Protein AF-A0AA88SGH7-F1 (afdb_monomer_lite)

Foldseek 3Di:
DDDPDDFFDFPFDKDKDFADVLKFWPWWKWWAFPVQQFTAKIWTAIPVRDIDIDGAAATDTDDIDTWDQALRFFFFKWAFFDQAGFKIFTHHDHFFPAKEWDPKDFVCQQVDFWDKDKDWAWKDKDFAQAQAKDKDKDKDKFKDKKKKAWQWRNNCLPVPHYKYWFFDWAWEDDPVGIGTDTHDTDIDRNIDMDIDMDMDIDMDMAHHRGMKMKIKIKIKTKDKTKMWTWMWTAGPVRDIAIDITITIMIMMHIYRIDIDTHIHRRHHGDDDDDDYDDDDDDIDMTGRPDHGIDTTGCPPPNWGWGMKMWGHYNGHTAKMKTATPVGDIDIGHWGWGKDWDKDKDWDWDKDKDWDWDQDPVRDIDIDIDIDIDTDMDIDDTDIDTDRDDPDDDDD

Radius of gyration: 37.54 Å; chains: 1; bounding box: 107×78×94 Å

InterPro domains:
  IPR001229 Jacalin-like lectin domain [PF01419] (4-91)
  IPR001229 Jacalin-like lectin domain [PS51752] (1-94)
  IPR036404 Jacalin-like lectin domain superfamily [G3DSA:2.100.10.30] (1-93)
  IPR036404 Jacalin-like lectin domain superfamily [G3DSA:2.100.10.30] (281-389)
  IPR053280 Aerolysin-like pore-forming protein [PTHR34007] (5-259)

Structure (mmCIF, N/CA/C/O backbone):
data_AF-A0AA88SGH7-F1
#
_entry.id   AF-A0AA88SGH7-F1
#
loop_
_atom_site.group_PDB
_atom_site.id
_atom_site.type_symbol
_atom_site.label_atom_id
_atom_site.label_alt_id
_atom_site.label_comp_id
_atom_site.label_asym_id
_atom_site.label_entity_id
_atom_site.label_seq_id
_atom_site.pdbx_PDB_ins_code
_atom_site.Cartn_x
_atom_site.Cartn_y
_atom_site.Cartn_z
_atom_site.occupancy
_atom_site.B_iso_or_equiv
_atom_site.auth_seq_id
_atom_site.auth_comp_id
_atom_site.auth_asym_id
_atom_site.auth_atom_id
_atom_site.pdbx_PDB_model_num
ATOM 1 N N . MET A 1 1 ? 8.710 -25.342 -10.011 1.00 31.59 1 MET A N 1
ATOM 2 C CA . MET A 1 1 ? 10.142 -24.843 -10.131 1.00 31.59 1 MET A CA 1
ATOM 3 C C . MET A 1 1 ? 10.427 -24.403 -11.571 1.00 31.59 1 MET A C 1
ATOM 5 O O . MET A 1 1 ? 10.233 -25.162 -12.522 1.00 31.59 1 MET A O 1
ATOM 9 N N . ALA A 1 2 ? 9.822 -23.230 -11.961 1.00 26.05 2 ALA A N 1
ATOM 10 C CA . ALA A 1 2 ? 9.845 -22.711 -13.351 1.00 26.05 2 ALA A CA 1
ATOM 11 C C . ALA A 1 2 ? 11.198 -22.045 -13.636 1.00 26.05 2 ALA A C 1
ATOM 13 O O . ALA A 1 2 ? 11.722 -21.281 -12.822 1.00 26.05 2 ALA A O 1
ATOM 14 N N . ARG A 1 3 ? 12.134 -22.835 -14.233 1.00 27.11 3 ARG A N 1
ATOM 15 C CA . ARG A 1 3 ? 13.317 -22.683 -15.099 1.00 27.11 3 ARG A CA 1
ATOM 16 C C . ARG A 1 3 ? 13.210 -21.441 -15.991 1.00 27.11 3 ARG A C 1
ATOM 18 O O . ARG A 1 3 ? 12.207 -21.228 -16.675 1.00 27.11 3 ARG A O 1
ATOM 25 N N . SER A 1 4 ? 13.658 -20.223 -15.423 1.00 29.86 4 SER A N 1
ATOM 26 C CA . SER A 1 4 ? 13.885 -19.032 -16.278 1.00 29.86 4 SER A CA 1
ATOM 27 C C . SER A 1 4 ? 15.061 -19.265 -17.235 1.00 29.86 4 SER A C 1
ATOM 29 O O . SER A 1 4 ? 16.100 -19.808 -16.853 1.00 29.86 4 SER A O 1
ATOM 31 N N . GLU A 1 5 ? 14.772 -19.759 -18.461 1.00 28.11 5 GLU A N 1
ATOM 32 C CA . GLU A 1 5 ? 15.774 -19.838 -19.550 1.00 28.11 5 GLU A CA 1
ATOM 33 C C . GLU A 1 5 ? 15.971 -18.456 -20.188 1.00 28.11 5 GLU A C 1
ATOM 35 O O . GLU A 1 5 ? 15.011 -17.735 -20.466 1.00 28.11 5 GLU A O 1
ATOM 40 N N . GLN A 1 6 ? 17.083 -17.753 -19.747 1.00 33.69 6 GLN A N 1
ATOM 41 C CA . GLN A 1 6 ? 17.626 -16.566 -20.445 1.00 33.69 6 GLN A CA 1
ATOM 42 C C . GLN A 1 6 ? 18.236 -16.961 -21.799 1.00 33.69 6 GLN A C 1
ATOM 44 O O . GLN A 1 6 ? 19.068 -17.867 -21.887 1.00 33.69 6 GLN A O 1
ATOM 49 N N . PHE A 1 7 ? 17.453 -16.679 -22.874 1.00 29.47 7 PHE A N 1
ATOM 50 C CA . PHE A 1 7 ? 17.989 -16.895 -24.238 1.00 29.47 7 PHE A CA 1
ATOM 51 C C . PHE A 1 7 ? 18.401 -15.547 -24.837 1.00 29.47 7 PHE A C 1
ATOM 53 O O . PHE A 1 7 ? 17.665 -14.561 -24.762 1.00 29.47 7 PHE A O 1
ATOM 60 N N . GLY A 1 8 ? 19.886 -15.393 -25.110 1.00 36.91 8 GLY A N 1
ATOM 61 C CA . GLY A 1 8 ? 20.601 -14.284 -25.776 1.00 36.91 8 GLY A CA 1
ATOM 62 C C . GLY A 1 8 ? 21.394 -13.452 -24.763 1.00 36.91 8 GLY A C 1
ATOM 63 O O . GLY A 1 8 ? 21.253 -13.617 -23.550 1.00 36.91 8 GLY A O 1
ATOM 64 N N . ARG A 1 9 ? 22.762 -12.968 -25.137 1.00 39.41 9 ARG A N 1
ATOM 65 C CA . ARG A 1 9 ? 23.659 -12.183 -24.260 1.00 39.41 9 ARG A CA 1
ATOM 66 C C . ARG A 1 9 ? 23.396 -10.679 -24.462 1.00 39.41 9 ARG A C 1
ATOM 68 O O . ARG A 1 9 ? 23.481 -10.160 -25.577 1.00 39.41 9 ARG A O 1
ATOM 75 N N . PRO A 1 10 ? 22.814 -9.992 -23.543 1.00 50.78 10 PRO A N 1
ATOM 76 C CA . PRO A 1 10 ? 22.667 -8.531 -23.522 1.00 50.78 10 PRO A CA 1
ATOM 77 C C . PRO A 1 10 ? 24.016 -7.815 -23.688 1.00 50.78 10 PRO A C 1
ATOM 79 O O . PRO A 1 10 ? 25.066 -8.349 -23.319 1.00 50.78 10 PRO A O 1
ATOM 82 N N . ALA A 1 11 ? 24.292 -6.998 -24.791 1.00 48.16 11 ALA A N 1
ATOM 83 C CA . ALA A 1 11 ? 25.557 -6.246 -24.969 1.00 48.16 11 ALA A CA 1
ATOM 84 C C . ALA A 1 11 ? 25.500 -4.923 -24.191 1.00 48.16 11 ALA A C 1
ATOM 86 O O . ALA A 1 11 ? 24.459 -4.265 -24.122 1.00 48.16 11 ALA A O 1
ATOM 87 N N . GLY A 1 12 ? 26.514 -4.676 -23.184 1.00 56.12 12 GLY A N 1
ATOM 88 C CA . GLY A 1 12 ? 26.707 -3.463 -22.358 1.00 56.12 12 GLY A CA 1
ATOM 89 C C . GLY A 1 12 ? 26.407 -3.749 -20.878 1.00 56.12 12 GLY A C 1
ATOM 90 O O . GLY A 1 12 ? 26.215 -4.898 -20.475 1.00 56.12 12 GLY A O 1
ATOM 91 N N . ASN A 1 13 ? 26.666 -2.721 -19.959 1.00 66.38 13 ASN A N 1
ATOM 92 C CA . ASN A 1 13 ? 26.438 -2.807 -18.497 1.00 66.38 13 ASN A CA 1
ATOM 93 C C . ASN A 1 13 ? 24.936 -2.757 -18.172 1.00 66.38 13 ASN A C 1
ATOM 95 O O . ASN A 1 13 ? 24.194 -1.932 -18.708 1.00 66.38 13 ASN A O 1
ATOM 99 N N . ILE A 1 14 ? 24.480 -3.825 -17.414 1.00 77.94 14 ILE A N 1
ATOM 100 C CA . ILE A 1 14 ? 23.043 -3.929 -17.063 1.00 77.94 14 ILE A CA 1
ATOM 101 C C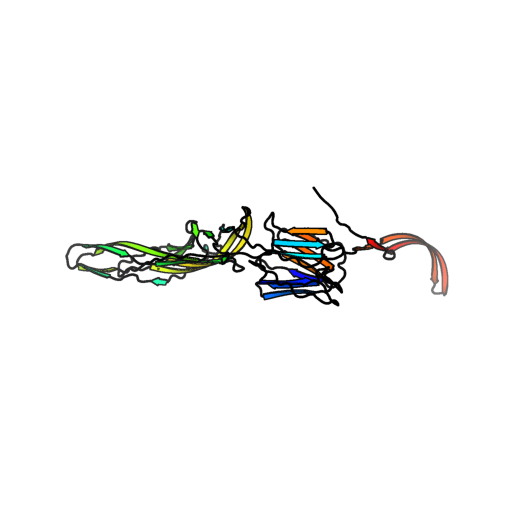 . ILE A 1 14 ? 22.833 -3.294 -15.683 1.00 77.94 14 ILE A C 1
ATOM 103 O O . ILE A 1 14 ? 23.627 -3.490 -14.759 1.00 77.94 14 ILE A O 1
ATOM 107 N N . LYS A 1 15 ? 21.804 -2.402 -15.702 1.00 85.69 15 LYS A N 1
ATOM 108 C CA . LYS A 1 15 ? 21.295 -1.976 -14.375 1.00 85.69 15 LYS A CA 1
ATOM 109 C C . LYS A 1 15 ? 19.885 -2.529 -14.134 1.00 85.69 15 LYS A C 1
ATOM 111 O O . LYS A 1 15 ? 19.047 -2.565 -15.037 1.00 85.69 15 LYS A O 1
ATOM 116 N N . GLU A 1 16 ? 19.757 -2.993 -12.932 1.00 90.94 16 GLU A N 1
ATOM 117 C CA . GLU A 1 16 ? 18.452 -3.640 -12.654 1.00 90.94 16 GLU A CA 1
ATOM 118 C C . GLU A 1 16 ? 17.863 -3.085 -11.357 1.00 90.94 16 GLU A C 1
ATOM 120 O O . GLU A 1 16 ? 18.590 -2.655 -10.459 1.00 90.94 16 GLU A O 1
ATOM 125 N N . PHE A 1 17 ? 16.495 -3.111 -11.407 1.00 91.25 17 PHE A N 1
ATOM 126 C CA . PHE A 1 17 ? 15.792 -2.689 -10.182 1.00 91.25 17 PHE A CA 1
ATOM 127 C C . PHE A 1 17 ? 14.534 -3.547 -10.005 1.00 91.25 17 PHE A C 1
ATOM 129 O O . PHE A 1 17 ? 13.729 -3.701 -10.925 1.00 91.25 17 PHE A O 1
ATOM 136 N N . THR A 1 18 ? 14.470 -4.181 -8.827 1.00 90.75 18 THR A N 1
ATOM 137 C CA . THR A 1 18 ? 13.262 -4.974 -8.502 1.00 90.75 18 THR A CA 1
ATOM 138 C C . THR A 1 18 ? 12.492 -4.280 -7.369 1.00 90.75 18 THR A C 1
ATOM 140 O O . THR A 1 18 ? 13.042 -3.992 -6.304 1.00 90.75 18 THR A O 1
ATOM 143 N N . PHE A 1 19 ? 11.148 -4.062 -7.715 1.00 82.19 19 PHE A N 1
ATOM 144 C CA . PHE A 1 19 ? 10.318 -3.409 -6.679 1.00 82.19 19 PHE A CA 1
ATOM 145 C C . PHE A 1 19 ? 9.928 -4.425 -5.597 1.00 82.19 19 PHE A C 1
ATOM 147 O O . PHE A 1 19 ? 9.603 -5.577 -5.891 1.00 82.19 19 PHE A O 1
ATOM 154 N N . GLU A 1 20 ? 10.054 -3.910 -4.319 1.00 81.69 20 GLU A N 1
ATOM 155 C CA . GLU A 1 20 ? 9.509 -4.746 -3.237 1.00 81.69 20 GLU A CA 1
ATOM 156 C C . GLU A 1 20 ? 7.981 -4.628 -3.187 1.00 81.69 20 GLU A C 1
ATOM 158 O O . GLU A 1 20 ? 7.388 -3.750 -3.818 1.00 81.69 20 GLU A O 1
ATOM 163 N N . ASN A 1 21 ? 7.438 -5.621 -2.505 1.00 67.19 21 ASN A N 1
ATOM 164 C CA . ASN A 1 21 ? 5.965 -5.576 -2.387 1.00 67.19 21 ASN A CA 1
ATOM 165 C C . ASN A 1 21 ? 5.486 -4.243 -1.788 1.00 67.19 21 ASN A C 1
ATOM 167 O O . ASN A 1 21 ? 5.958 -3.811 -0.734 1.00 67.19 21 ASN A O 1
ATOM 171 N N . GLY A 1 22 ? 4.610 -3.561 -2.599 1.00 63.59 22 GLY A N 1
ATOM 172 C CA . GLY A 1 22 ? 3.987 -2.324 -2.062 1.00 63.59 22 GLY A CA 1
ATOM 173 C C . GLY A 1 22 ? 4.866 -1.096 -2.319 1.00 63.59 22 GLY A C 1
ATOM 174 O O . GLY A 1 22 ? 4.516 0.005 -1.890 1.00 63.59 22 GLY A O 1
ATOM 175 N N . GLU A 1 23 ? 6.142 -1.323 -2.909 1.00 76.12 23 GLU A N 1
ATOM 176 C CA . GLU A 1 23 ? 7.040 -0.198 -3.229 1.00 76.12 23 GLU A CA 1
ATOM 177 C C . GLU A 1 23 ? 6.556 0.582 -4.460 1.00 76.12 23 GLU A C 1
ATOM 179 O O . GLU A 1 23 ? 6.142 -0.001 -5.464 1.00 76.12 23 GLU A O 1
ATOM 184 N N . TYR A 1 24 ? 6.447 1.989 -4.305 1.00 78.25 24 TYR A N 1
ATOM 185 C CA . TYR A 1 24 ? 5.950 2.796 -5.447 1.00 78.25 24 TYR A CA 1
ATOM 186 C C . TYR A 1 24 ? 6.906 3.962 -5.704 1.00 78.25 24 TYR A C 1
ATOM 188 O O . TYR A 1 24 ? 7.828 4.213 -4.925 1.00 78.25 24 TYR A O 1
ATOM 196 N N . PHE A 1 25 ? 6.682 4.707 -6.869 1.00 87.00 25 PHE A N 1
ATOM 197 C CA . PHE A 1 25 ? 7.582 5.802 -7.288 1.00 87.00 25 PHE A CA 1
ATOM 198 C C . PHE A 1 25 ? 7.288 7.056 -6.452 1.00 87.00 25 PHE A C 1
ATOM 200 O O . PHE A 1 25 ? 6.133 7.366 -6.148 1.00 87.00 25 PHE A O 1
ATOM 207 N N . THR A 1 26 ? 8.412 7.775 -6.015 1.00 84.00 26 THR A N 1
ATOM 208 C CA . THR A 1 26 ? 8.206 9.093 -5.359 1.00 84.00 26 THR A CA 1
ATOM 209 C C . THR A 1 26 ? 8.706 10.219 -6.265 1.00 84.00 26 THR A C 1
ATOM 211 O O . THR A 1 26 ? 8.330 11.377 -6.067 1.00 84.00 26 THR A O 1
ATOM 214 N N . SER A 1 27 ? 9.543 9.792 -7.279 1.00 90.50 27 SER A N 1
ATOM 215 C CA . SER A 1 27 ? 9.958 10.771 -8.309 1.00 90.50 27 SER A CA 1
ATOM 216 C C . SER A 1 27 ? 10.428 10.026 -9.565 1.00 90.50 27 SER A C 1
ATOM 218 O O . SER A 1 27 ? 10.790 8.849 -9.512 1.00 90.50 27 SER A O 1
ATOM 220 N N . LEU A 1 28 ? 10.286 10.825 -10.680 1.00 94.81 28 LEU A N 1
ATOM 221 C CA . LEU A 1 28 ? 10.750 10.218 -11.946 1.00 94.81 28 LEU A CA 1
ATOM 222 C C . LEU A 1 28 ? 11.225 11.327 -12.890 1.00 94.81 28 LEU A C 1
ATOM 224 O O . LEU A 1 28 ? 10.547 12.339 -13.078 1.00 94.81 28 LEU A O 1
ATOM 228 N N . SER A 1 29 ? 12.484 11.016 -13.396 1.00 95.56 29 SER A N 1
ATOM 229 C CA . SER A 1 29 ? 13.006 11.904 -14.456 1.00 95.56 29 SER A CA 1
ATOM 230 C C . SER A 1 29 ? 13.503 11.093 -15.658 1.00 95.56 29 SER A C 1
ATOM 232 O O . SER A 1 29 ? 14.085 10.017 -15.506 1.00 95.56 29 SER A O 1
ATOM 234 N N . LEU A 1 30 ? 13.199 11.762 -16.861 1.00 94.62 30 LEU A N 1
ATOM 235 C CA . LEU A 1 30 ? 13.683 11.128 -18.105 1.00 94.62 30 LEU A CA 1
ATOM 236 C C . LEU A 1 30 ? 14.481 12.154 -18.912 1.00 94.62 30 LEU A C 1
ATOM 238 O O . LEU A 1 30 ? 14.276 13.364 -18.784 1.00 94.62 30 LEU A O 1
ATOM 242 N N . TRP A 1 31 ? 15.499 11.619 -19.673 1.00 95.81 31 TRP A N 1
ATOM 243 C CA . TRP A 1 31 ? 16.328 12.532 -20.492 1.00 95.81 31 TRP A CA 1
ATOM 244 C C . TRP A 1 31 ? 16.402 11.990 -21.927 1.00 95.81 31 TRP A C 1
ATOM 246 O O . TRP A 1 31 ? 16.628 10.799 -22.150 1.00 95.81 31 TRP A O 1
ATOM 256 N N . PRO A 1 32 ? 16.225 12.909 -22.828 1.00 91.31 32 PRO A N 1
ATOM 257 C CA . PRO A 1 32 ? 16.598 12.515 -24.196 1.00 91.31 32 PRO A CA 1
ATOM 258 C C . PRO A 1 32 ? 18.122 12.534 -24.399 1.00 91.31 32 PRO A C 1
ATOM 260 O O . PRO A 1 32 ? 18.851 13.191 -23.653 1.00 91.31 32 PRO A O 1
ATOM 263 N N . ASN A 1 33 ? 18.511 11.785 -25.403 1.00 87.50 33 ASN A N 1
ATOM 264 C CA . ASN A 1 33 ? 19.954 11.890 -25.720 1.00 87.50 33 ASN A CA 1
ATOM 265 C C . ASN A 1 33 ? 20.254 13.192 -26.470 1.00 87.50 33 ASN A C 1
ATOM 267 O O . ASN A 1 33 ? 19.354 13.990 -26.739 1.00 87.50 33 ASN A O 1
ATOM 271 N N . GLN A 1 34 ? 21.430 13.504 -26.744 1.00 88.94 34 GLN A N 1
ATOM 272 C CA . GLN A 1 34 ? 21.851 14.839 -27.231 1.00 88.94 34 GLN A CA 1
ATOM 273 C C . GLN A 1 34 ? 21.059 15.241 -28.479 1.00 88.94 34 GLN A C 1
ATOM 275 O O . GLN A 1 34 ? 20.633 16.393 -28.587 1.00 88.94 34 GLN A O 1
ATOM 280 N N . ASP A 1 35 ? 20.749 14.323 -29.278 1.00 86.50 35 ASP A N 1
ATOM 281 C CA . ASP A 1 35 ? 20.096 14.692 -30.559 1.00 86.50 35 ASP A CA 1
ATOM 282 C C . ASP A 1 35 ? 18.571 14.629 -30.430 1.00 86.50 35 ASP A C 1
ATOM 284 O O . ASP A 1 35 ? 17.859 14.995 -31.368 1.00 86.50 35 ASP A O 1
ATOM 288 N N . GLY A 1 36 ? 18.135 14.138 -29.242 1.00 85.38 36 GLY A N 1
ATOM 289 C CA . GLY A 1 36 ? 16.673 14.105 -28.982 1.00 85.38 36 GLY A CA 1
ATOM 290 C C . GLY A 1 36 ? 15.991 12.977 -29.765 1.00 85.38 36 GLY A C 1
ATOM 291 O O . GLY A 1 36 ? 14.767 12.993 -29.907 1.00 85.38 36 GLY A O 1
ATOM 292 N N . THR A 1 37 ? 16.763 12.129 -30.302 1.00 86.06 37 THR A N 1
ATOM 293 C CA . THR A 1 37 ? 16.147 11.105 -31.176 1.00 86.06 37 THR A CA 1
ATOM 294 C C . THR A 1 37 ? 15.952 9.802 -30.387 1.00 86.06 37 THR A C 1
ATOM 296 O O . THR A 1 37 ? 15.225 8.913 -30.837 1.00 86.06 37 THR A O 1
ATOM 299 N N . ARG A 1 38 ? 16.591 9.746 -29.184 1.00 86.88 38 ARG A N 1
ATOM 300 C CA . ARG A 1 38 ? 16.493 8.516 -28.366 1.00 86.88 38 ARG A CA 1
ATOM 301 C C . ARG A 1 38 ? 16.362 8.901 -26.892 1.00 86.88 38 ARG A C 1
ATOM 303 O O . ARG A 1 38 ? 16.555 10.060 -26.519 1.00 86.88 38 ARG A O 1
ATOM 310 N N . LEU A 1 39 ? 16.018 7.847 -26.173 1.00 91.00 39 LEU A N 1
ATOM 311 C CA . LEU A 1 39 ? 16.030 8.035 -24.707 1.00 91.00 39 LEU A CA 1
ATOM 312 C C . LEU A 1 39 ? 17.472 7.966 -24.182 1.00 91.00 39 LEU A C 1
ATOM 314 O O . LEU A 1 39 ? 18.242 7.074 -24.545 1.00 91.00 39 LEU A O 1
ATOM 318 N N . GLY A 1 40 ? 17.779 8.860 -23.292 1.00 89.38 40 GLY A N 1
ATOM 319 C CA . GLY A 1 40 ? 19.200 9.026 -22.896 1.00 89.38 40 GLY A CA 1
ATOM 320 C C . GLY A 1 40 ? 19.399 8.631 -21.428 1.00 89.38 40 GLY A C 1
ATOM 321 O O . GLY A 1 40 ? 20.497 8.221 -21.046 1.00 89.38 40 GLY A O 1
ATOM 322 N N . ALA A 1 41 ? 18.331 8.813 -20.568 1.00 94.12 41 ALA A N 1
ATOM 323 C CA . ALA A 1 41 ? 18.517 8.405 -19.162 1.00 94.12 41 ALA A CA 1
ATOM 324 C C . ALA A 1 41 ? 17.156 8.238 -18.485 1.00 94.12 41 ALA A C 1
ATOM 326 O O . ALA A 1 41 ? 16.163 8.846 -18.891 1.00 94.12 41 ALA A O 1
ATOM 327 N N . ILE A 1 42 ? 17.249 7.351 -17.396 1.00 95.94 42 ILE A N 1
ATOM 328 C CA . ILE A 1 42 ? 16.090 7.126 -16.511 1.00 95.94 42 ILE A CA 1
ATOM 329 C C . ILE A 1 42 ? 16.572 7.258 -15.062 1.00 95.94 42 ILE A C 1
ATOM 331 O O . ILE A 1 42 ? 17.555 6.635 -14.655 1.00 95.94 42 ILE A O 1
ATOM 335 N N . LYS A 1 43 ? 15.789 8.088 -14.405 1.00 97.06 43 LYS A N 1
ATOM 336 C CA . LYS A 1 43 ? 16.120 8.176 -12.969 1.00 97.06 43 LYS A CA 1
ATOM 337 C C . LYS A 1 43 ? 14.830 8.227 -12.151 1.00 97.06 43 LYS A C 1
ATOM 339 O O . LYS A 1 43 ? 13.911 8.992 -12.452 1.00 97.06 43 LYS A O 1
ATOM 344 N N . PHE A 1 44 ? 14.806 7.304 -11.100 1.00 97.06 44 PHE A N 1
ATOM 345 C CA . PHE A 1 44 ? 13.641 7.447 -10.208 1.00 97.06 44 PHE A CA 1
ATOM 346 C C . PHE A 1 44 ? 14.039 7.048 -8.788 1.00 97.06 44 PHE A C 1
ATOM 348 O O . PHE A 1 44 ? 15.070 6.408 -8.574 1.00 97.06 44 PHE A O 1
ATOM 355 N N . LYS A 1 45 ? 13.208 7.570 -7.821 1.00 95.44 45 LYS A N 1
ATOM 356 C CA . LYS A 1 45 ? 13.280 7.164 -6.399 1.00 95.44 45 LYS A CA 1
ATOM 357 C C . LYS A 1 45 ? 11.971 6.498 -5.965 1.00 95.44 45 LYS A C 1
ATOM 359 O O . LYS A 1 45 ? 10.924 6.688 -6.587 1.00 95.44 45 LYS A O 1
ATOM 364 N N . THR A 1 46 ? 12.165 5.712 -4.828 1.00 89.56 46 THR A N 1
ATOM 365 C CA . THR A 1 46 ? 10.945 4.968 -4.429 1.00 89.56 46 THR A CA 1
ATOM 366 C C . THR A 1 46 ? 10.626 5.296 -2.967 1.00 89.56 46 THR A C 1
ATOM 368 O O . THR A 1 46 ? 11.346 6.053 -2.313 1.00 89.56 46 THR A O 1
ATOM 371 N N . SER A 1 47 ? 9.400 4.897 -2.553 1.00 77.25 47 SER A N 1
ATOM 372 C CA . SER A 1 47 ? 8.905 5.106 -1.174 1.00 77.25 47 SER A CA 1
ATOM 373 C C . SER A 1 47 ? 9.812 4.433 -0.145 1.00 77.25 47 SER A C 1
ATOM 375 O O . SER A 1 47 ? 9.671 4.682 1.054 1.00 77.25 47 SER A O 1
ATOM 377 N N . GLN A 1 48 ? 10.789 3.667 -0.582 1.00 79.50 48 GLN A N 1
ATOM 378 C CA . GLN A 1 48 ? 11.734 3.056 0.379 1.00 79.50 48 GLN A CA 1
ATOM 379 C C . GLN A 1 48 ? 13.088 3.761 0.303 1.00 79.50 48 GLN A C 1
ATOM 381 O O . GLN A 1 48 ? 14.105 3.200 0.714 1.00 79.50 48 GLN A O 1
ATOM 386 N N . SER A 1 49 ? 13.060 4.937 -0.238 1.00 87.19 49 SER A N 1
ATOM 387 C CA . SER A 1 49 ? 14.248 5.807 -0.357 1.00 87.19 49 SER A CA 1
ATOM 388 C C . SER A 1 49 ? 15.352 5.148 -1.185 1.00 87.19 49 SER A C 1
ATOM 390 O O . SER A 1 49 ? 16.538 5.315 -0.893 1.00 87.19 49 SER A O 1
ATOM 392 N N . ARG A 1 50 ? 14.928 4.144 -2.093 1.00 92.94 50 ARG A N 1
ATOM 393 C CA . ARG A 1 50 ? 15.903 3.568 -3.042 1.00 92.94 50 ARG A CA 1
ATOM 394 C C . ARG A 1 50 ? 15.913 4.346 -4.361 1.00 92.94 50 ARG A C 1
ATOM 396 O O . ARG A 1 50 ? 14.934 5.003 -4.721 1.00 92.94 50 ARG A O 1
ATOM 403 N N . GLU A 1 51 ? 17.080 4.282 -4.961 1.00 96.19 51 GLU A N 1
ATOM 404 C CA . GLU A 1 51 ? 17.224 5.083 -6.200 1.00 96.19 51 GLU A CA 1
ATOM 405 C C . GLU A 1 51 ? 17.758 4.196 -7.331 1.00 96.19 51 GLU A C 1
ATOM 407 O O . GLU A 1 51 ? 18.557 3.285 -7.104 1.00 96.19 51 GLU A O 1
ATOM 412 N N . PHE A 1 52 ? 17.166 4.543 -8.507 1.00 95.88 52 PHE A N 1
ATOM 413 C CA . PHE A 1 52 ? 17.632 3.872 -9.733 1.00 95.88 52 PHE A CA 1
ATOM 414 C C . PHE A 1 52 ? 17.980 4.931 -10.784 1.00 95.88 52 PHE A C 1
ATOM 416 O O . PHE A 1 52 ? 17.216 5.869 -11.024 1.00 95.88 52 PHE A O 1
ATOM 423 N N . PHE A 1 53 ? 19.253 4.742 -11.341 1.00 95.88 53 PHE A N 1
ATOM 424 C CA . PHE A 1 53 ? 19.661 5.737 -12.360 1.00 95.88 53 PHE A CA 1
ATOM 425 C C . PHE A 1 53 ? 20.422 5.022 -13.484 1.00 95.88 53 PHE A C 1
ATOM 427 O O . PHE A 1 53 ? 21.541 4.541 -13.294 1.00 95.88 53 PHE A O 1
ATOM 434 N N . ALA A 1 54 ? 19.716 4.961 -14.564 1.00 91.19 54 ALA A N 1
ATOM 435 C CA . ALA A 1 54 ? 20.367 4.458 -15.796 1.00 91.19 54 ALA A CA 1
ATOM 436 C C . ALA A 1 54 ? 20.590 5.597 -16.797 1.00 91.19 54 ALA A C 1
ATOM 438 O O . ALA A 1 54 ? 19.671 6.354 -17.123 1.00 91.19 54 ALA A O 1
ATOM 439 N N . ILE A 1 55 ? 21.910 5.602 -17.269 1.00 92.31 55 ILE A N 1
ATOM 440 C CA . ILE A 1 55 ? 22.244 6.766 -18.116 1.00 92.31 55 ILE A CA 1
ATOM 441 C C . ILE A 1 55 ? 23.221 6.314 -19.204 1.00 92.31 55 ILE A C 1
ATOM 443 O O . ILE A 1 55 ? 23.968 5.349 -19.029 1.00 92.31 55 ILE A O 1
ATOM 447 N N . LEU A 1 56 ? 23.141 7.083 -20.438 1.00 85.06 56 LEU A N 1
ATOM 448 C CA . LEU A 1 56 ? 24.143 6.789 -21.487 1.00 85.06 56 LEU A CA 1
ATOM 449 C C . LEU A 1 56 ? 25.565 7.000 -20.959 1.00 85.06 56 LEU A C 1
ATOM 451 O O . LEU A 1 56 ? 25.789 7.773 -20.025 1.00 85.06 56 LEU A O 1
ATOM 455 N N . LYS A 1 57 ? 26.734 6.459 -21.577 1.00 82.38 57 LYS A N 1
ATOM 456 C CA . LYS A 1 57 ? 28.092 6.453 -20.980 1.00 82.38 57 LYS A CA 1
ATOM 457 C C . LYS A 1 57 ? 28.928 7.607 -21.539 1.00 82.38 57 LYS A C 1
ATOM 459 O O . LYS A 1 57 ? 29.684 8.231 -20.792 1.00 82.38 57 LYS A O 1
ATOM 464 N N . ASN A 1 58 ? 28.850 7.928 -22.783 1.00 76.31 58 ASN A N 1
ATOM 465 C CA . ASN A 1 58 ? 29.850 8.876 -23.323 1.00 76.31 58 ASN A CA 1
ATOM 466 C C . ASN A 1 58 ? 29.148 10.012 -24.071 1.00 76.31 58 ASN A C 1
ATOM 468 O O . ASN A 1 58 ? 29.800 10.976 -24.476 1.00 76.31 58 ASN A O 1
ATOM 472 N N . GLY A 1 59 ? 27.775 10.172 -24.011 1.00 76.25 59 GLY A N 1
ATOM 473 C CA . GLY A 1 59 ? 26.981 11.183 -24.756 1.00 76.25 59 GLY A CA 1
ATOM 474 C C . GLY A 1 59 ? 26.440 12.242 -23.785 1.00 76.25 59 GLY A C 1
ATOM 475 O O . GLY A 1 59 ? 26.568 12.122 -22.564 1.00 76.25 59 GLY A O 1
ATOM 476 N N . ARG A 1 60 ? 26.024 13.374 -24.464 1.00 84.81 60 ARG A N 1
ATOM 477 C CA . ARG A 1 60 ? 25.427 14.460 -23.645 1.00 84.81 60 ARG A CA 1
ATOM 478 C C . ARG A 1 60 ? 23.900 14.325 -23.612 1.00 84.81 60 ARG A C 1
ATOM 480 O O . ARG A 1 60 ? 23.285 13.798 -24.541 1.00 84.81 60 ARG A O 1
ATOM 487 N N . LEU A 1 61 ? 23.366 14.774 -22.417 1.00 89.19 61 LEU A N 1
ATOM 488 C CA . LEU A 1 61 ? 21.895 14.673 -22.272 1.00 89.19 61 LEU A CA 1
ATOM 489 C C . LEU A 1 61 ? 21.248 16.020 -22.603 1.00 89.19 61 LEU A C 1
ATOM 491 O O . LEU A 1 61 ? 21.842 17.080 -22.397 1.00 89.19 61 LEU A O 1
ATOM 495 N N . ASN A 1 62 ? 20.141 15.964 -23.257 1.00 90.38 62 ASN A N 1
ATOM 496 C CA . ASN A 1 62 ? 19.255 17.148 -23.240 1.00 90.38 62 ASN A CA 1
ATOM 497 C C . ASN A 1 62 ? 18.623 17.363 -21.858 1.00 90.38 62 ASN A C 1
ATOM 499 O O . ASN A 1 62 ? 18.831 16.572 -20.937 1.00 90.38 62 ASN A O 1
ATOM 503 N N . PRO A 1 63 ? 18.084 18.544 -21.711 1.00 90.25 63 PRO A N 1
ATOM 504 C CA . PRO A 1 63 ? 17.590 18.884 -20.369 1.00 90.25 63 PRO A CA 1
ATOM 505 C C . PRO A 1 63 ? 16.598 17.830 -19.843 1.00 90.25 63 PRO A C 1
ATOM 507 O O . PRO A 1 63 ? 15.856 17.218 -20.615 1.00 90.25 63 PRO A O 1
ATOM 510 N N . GLU A 1 64 ? 16.641 17.703 -18.499 1.00 92.81 64 GLU A N 1
ATOM 511 C CA . GLU A 1 64 ? 15.814 16.747 -17.732 1.00 92.81 64 GLU A CA 1
ATOM 512 C C . GLU A 1 64 ? 14.320 17.043 -17.912 1.00 92.81 64 GLU A C 1
ATOM 514 O O . GLU A 1 64 ? 13.897 18.201 -17.935 1.00 92.81 64 GLU A O 1
ATOM 519 N N . VAL A 1 65 ? 13.677 15.871 -18.120 1.00 91.25 65 VAL A N 1
ATOM 520 C CA . VAL A 1 65 ? 12.202 16.007 -18.147 1.00 91.25 65 VAL A CA 1
ATOM 521 C C . VAL A 1 65 ? 11.631 15.359 -16.876 1.00 91.25 65 VAL A C 1
ATOM 523 O O . VAL A 1 65 ? 11.679 14.139 -16.700 1.00 91.25 65 VAL A O 1
ATOM 526 N N . SER A 1 66 ? 11.106 16.274 -15.945 1.00 87.94 66 SER A N 1
ATOM 527 C CA . SER A 1 66 ? 10.471 15.729 -14.723 1.00 87.94 66 SER A CA 1
ATOM 528 C C . SER A 1 66 ? 9.046 15.243 -15.032 1.00 87.94 66 SER A C 1
ATOM 530 O O . SER A 1 66 ? 8.277 15.915 -15.722 1.00 87.94 66 SER A O 1
ATOM 532 N N . VAL A 1 67 ? 8.760 14.030 -14.478 1.00 84.94 67 VAL A N 1
ATOM 533 C CA . VAL A 1 67 ? 7.466 13.407 -14.836 1.00 84.94 67 VAL A CA 1
ATOM 534 C C . VAL A 1 67 ? 6.557 13.474 -13.600 1.00 84.94 67 VAL A C 1
ATOM 536 O O . VAL A 1 67 ? 6.983 13.204 -12.475 1.00 84.94 67 VAL A O 1
ATOM 539 N N . ASP A 1 68 ? 5.345 13.963 -13.750 1.00 78.88 68 ASP A N 1
ATOM 540 C CA . ASP A 1 68 ? 4.323 13.857 -12.684 1.00 78.88 68 ASP A CA 1
ATOM 541 C C . ASP A 1 68 ? 3.855 12.401 -12.507 1.00 78.88 68 ASP A C 1
ATOM 543 O O . ASP A 1 68 ? 3.173 11.839 -13.367 1.00 78.88 68 ASP A O 1
ATOM 547 N N . ILE A 1 69 ? 4.127 11.894 -11.330 1.00 77.50 69 ILE A N 1
ATOM 548 C CA . ILE A 1 69 ? 3.934 10.424 -11.192 1.00 77.50 69 ILE A CA 1
ATOM 549 C C . ILE A 1 69 ? 2.633 10.164 -10.430 1.00 77.50 69 ILE A C 1
ATOM 551 O O . ILE A 1 69 ? 2.354 9.027 -10.042 1.00 77.50 69 ILE A O 1
ATOM 555 N N . ALA A 1 70 ? 1.925 11.199 -10.208 1.00 74.69 70 ALA A N 1
ATOM 556 C CA . ALA A 1 70 ? 0.635 11.053 -9.503 1.00 74.69 70 ALA A CA 1
ATOM 557 C C . ALA A 1 70 ? 0.813 10.212 -8.239 1.00 74.69 70 ALA A C 1
ATOM 559 O O . ALA A 1 70 ? 1.557 10.603 -7.336 1.00 74.69 70 ALA A O 1
ATOM 560 N N . PHE A 1 71 ? 0.094 8.990 -8.116 1.00 67.00 71 PHE A N 1
ATOM 561 C CA . PHE A 1 71 ? 0.180 8.198 -6.869 1.00 67.00 71 PHE A CA 1
ATOM 562 C C . PHE A 1 71 ? 1.452 7.348 -6.880 1.00 67.00 71 PHE A C 1
ATOM 564 O O . PHE A 1 71 ? 1.735 6.648 -5.906 1.00 67.00 71 PHE A O 1
ATOM 571 N N . GLY A 1 72 ? 2.237 7.449 -7.948 1.00 73.38 72 GLY A N 1
ATOM 572 C CA . GLY A 1 72 ? 3.520 6.722 -7.978 1.00 73.38 72 GLY A CA 1
ATOM 573 C C . GLY A 1 72 ? 3.350 5.228 -8.268 1.00 73.38 72 GLY A C 1
ATOM 574 O O . GLY A 1 72 ? 4.332 4.484 -8.245 1.00 73.38 72 GLY A O 1
ATOM 575 N N . ILE A 1 73 ? 1.979 4.826 -8.588 1.00 77.00 73 ILE A N 1
ATOM 576 C CA . ILE A 1 73 ? 1.751 3.408 -8.935 1.00 77.00 73 ILE A CA 1
ATOM 577 C C . ILE A 1 73 ? 1.912 3.243 -10.453 1.00 77.00 73 ILE A C 1
ATOM 579 O O . ILE A 1 73 ? 1.081 3.704 -11.240 1.00 77.00 73 ILE A O 1
ATOM 583 N N . CYS A 1 74 ? 2.991 2.489 -10.765 1.00 83.38 74 CYS A N 1
ATOM 584 C CA . CYS A 1 74 ? 3.329 2.355 -12.198 1.00 83.38 74 CYS A CA 1
ATOM 585 C C . CYS A 1 74 ? 2.721 1.053 -12.747 1.00 83.38 74 CYS A C 1
ATOM 587 O O . CYS A 1 74 ? 2.973 -0.036 -12.229 1.00 83.38 74 CYS A O 1
ATOM 589 N N . ILE A 1 75 ? 1.935 1.174 -13.842 1.00 76.69 75 ILE A N 1
ATOM 590 C CA . ILE A 1 75 ? 1.194 -0.035 -14.303 1.00 76.69 75 ILE A CA 1
ATOM 591 C C . ILE A 1 75 ? 1.719 -0.451 -15.677 1.00 76.69 75 ILE A C 1
ATOM 593 O O . ILE A 1 75 ? 1.174 -1.367 -16.297 1.00 76.69 75 ILE A O 1
ATOM 597 N N . GLY A 1 76 ? 2.811 0.216 -15.990 1.00 80.50 76 GLY A N 1
ATOM 598 C CA . GLY A 1 76 ? 3.375 -0.281 -17.268 1.00 80.50 76 GLY A CA 1
ATOM 599 C C . GLY A 1 76 ? 4.226 0.799 -17.941 1.00 80.50 76 GLY A C 1
ATOM 600 O O . GLY A 1 76 ? 4.615 1.788 -17.316 1.00 80.50 76 GLY A O 1
ATOM 601 N N . ILE A 1 77 ? 4.597 0.456 -19.201 1.00 88.69 77 ILE A N 1
ATOM 602 C CA . ILE A 1 77 ? 5.452 1.394 -19.969 1.00 88.69 77 ILE A CA 1
ATOM 603 C C . ILE A 1 77 ? 4.866 1.568 -21.373 1.00 88.69 77 ILE A C 1
ATOM 605 O O . ILE A 1 77 ? 4.103 0.727 -21.855 1.00 88.69 77 ILE A O 1
ATOM 609 N N . LYS A 1 78 ? 5.244 2.707 -21.883 1.00 85.12 78 LYS A N 1
ATOM 610 C CA . LYS A 1 78 ? 4.801 3.016 -23.256 1.00 85.12 78 LYS A CA 1
ATOM 611 C C . LYS A 1 78 ? 5.923 3.754 -23.999 1.00 85.12 78 LYS A C 1
ATOM 613 O O . LYS A 1 78 ? 6.668 4.541 -23.411 1.00 85.12 78 LYS A O 1
ATOM 618 N N . GLY A 1 79 ? 6.009 3.384 -25.340 1.00 88.94 79 GLY A N 1
ATOM 619 C CA . GLY A 1 79 ? 7.043 4.111 -26.104 1.00 88.94 79 GLY A CA 1
ATOM 620 C C . GLY A 1 79 ? 7.175 3.534 -27.516 1.00 88.94 79 GLY A C 1
ATOM 621 O O . GLY A 1 79 ? 6.204 3.039 -28.093 1.00 88.94 79 GLY A O 1
ATOM 622 N N . ARG A 1 80 ? 8.463 3.802 -28.113 1.00 85.88 80 ARG A N 1
ATOM 623 C CA . ARG A 1 80 ? 8.805 3.257 -29.440 1.00 85.88 80 ARG A CA 1
ATOM 624 C C . ARG A 1 80 ? 10.209 2.650 -29.408 1.00 85.88 80 ARG A C 1
ATOM 626 O O . ARG A 1 80 ? 11.125 3.192 -28.787 1.00 85.88 80 ARG A O 1
ATOM 633 N N . SER A 1 81 ? 10.181 1.523 -30.116 1.00 82.12 81 SER A N 1
ATOM 634 C CA . SER A 1 81 ? 11.545 0.957 -30.107 1.00 82.12 81 SER A CA 1
ATOM 635 C C . SER A 1 81 ? 11.837 0.290 -31.450 1.00 82.12 81 SER A C 1
ATOM 637 O O . SER A 1 81 ? 10.923 -0.107 -32.176 1.00 82.12 81 SER A O 1
ATOM 639 N N . GLY A 1 82 ? 13.112 0.308 -31.968 1.00 76.69 82 GLY A N 1
ATOM 640 C CA . GLY A 1 82 ? 13.734 -0.470 -33.058 1.00 76.69 82 GLY A CA 1
ATOM 641 C C . GLY A 1 82 ? 15.045 -1.110 -32.584 1.00 76.69 82 GLY A C 1
ATOM 642 O O . GLY A 1 82 ? 15.037 -2.029 -31.763 1.00 76.69 82 GLY A O 1
ATOM 643 N N . ARG A 1 83 ? 16.142 -0.655 -33.141 1.00 74.44 83 ARG A N 1
ATOM 644 C CA . ARG A 1 83 ? 17.451 -1.189 -32.689 1.00 74.44 83 ARG A CA 1
ATOM 645 C C . ARG A 1 83 ? 17.778 -0.697 -31.275 1.00 74.44 83 ARG A C 1
ATOM 647 O O . ARG A 1 83 ? 18.516 -1.366 -30.548 1.00 74.44 83 ARG A O 1
ATOM 654 N N . ASP A 1 84 ? 17.168 0.432 -30.884 1.00 79.88 84 ASP A N 1
ATOM 655 C CA . ASP A 1 84 ? 17.324 1.025 -29.541 1.00 79.88 84 ASP A CA 1
ATOM 656 C C . ASP A 1 84 ? 15.973 1.554 -29.044 1.00 79.88 84 ASP A C 1
ATOM 658 O O . ASP A 1 84 ? 14.954 1.420 -29.724 1.00 79.88 84 ASP A O 1
ATOM 662 N N . ILE A 1 85 ? 16.042 2.157 -27.861 1.00 84.56 85 ILE A N 1
ATOM 663 C CA . ILE A 1 85 ? 14.787 2.763 -27.354 1.00 84.56 85 ILE A CA 1
ATOM 664 C C . ILE A 1 85 ? 14.675 4.197 -27.890 1.00 84.56 85 ILE A C 1
ATOM 666 O O . ILE A 1 85 ? 15.407 5.097 -27.471 1.00 84.56 85 ILE A O 1
ATOM 670 N N . ASP A 1 86 ? 13.691 4.310 -28.775 1.00 78.56 86 ASP A N 1
ATOM 671 C CA . ASP A 1 86 ? 13.553 5.613 -29.465 1.00 78.56 86 ASP A CA 1
ATOM 672 C C . ASP A 1 86 ? 12.777 6.613 -28.602 1.00 78.56 86 ASP A C 1
ATOM 674 O O . ASP A 1 86 ? 13.146 7.788 -28.542 1.00 78.56 86 ASP A O 1
ATOM 678 N N . ARG A 1 87 ? 11.747 6.082 -27.863 1.00 84.50 87 ARG A N 1
ATOM 679 C CA . ARG A 1 87 ? 10.879 6.911 -27.003 1.00 84.50 87 ARG A CA 1
ATOM 680 C C . ARG A 1 87 ? 10.326 6.048 -25.864 1.00 84.50 87 ARG A C 1
ATOM 682 O O . ARG A 1 87 ? 10.000 4.874 -26.053 1.00 84.50 87 ARG A O 1
ATOM 689 N N . PHE A 1 88 ? 10.243 6.769 -24.753 1.00 90.62 88 PHE A N 1
ATOM 690 C CA . PHE A 1 88 ? 9.900 5.878 -23.620 1.00 90.62 88 PHE A CA 1
ATOM 691 C C . PHE A 1 88 ? 9.162 6.694 -22.556 1.00 90.62 88 PHE A C 1
ATOM 693 O O . PHE A 1 88 ? 9.495 7.851 -22.291 1.00 90.62 88 PHE A O 1
ATOM 700 N N . GLY A 1 89 ? 8.128 6.015 -21.936 1.00 88.19 89 GLY A N 1
ATOM 701 C CA . GLY A 1 89 ? 7.404 6.638 -20.802 1.00 88.19 89 GLY A CA 1
ATOM 702 C C . GLY A 1 89 ? 6.835 5.560 -19.879 1.00 88.19 89 GLY A C 1
ATOM 703 O O . GLY A 1 89 ? 6.599 4.423 -20.294 1.00 88.19 89 GLY A O 1
ATOM 704 N N . PHE A 1 90 ? 6.724 5.992 -18.527 1.00 88.75 90 PHE A N 1
ATOM 705 C CA . PHE A 1 90 ? 6.023 5.118 -17.562 1.00 88.75 90 PHE A CA 1
ATOM 706 C C . PHE A 1 90 ? 4.537 5.501 -17.505 1.00 88.75 90 PHE A C 1
ATOM 708 O O . PHE A 1 90 ? 4.169 6.660 -17.711 1.00 88.75 90 PHE A O 1
ATOM 715 N N . ILE A 1 91 ? 3.720 4.414 -17.280 1.00 80.25 91 ILE A N 1
ATOM 716 C CA . ILE A 1 91 ? 2.268 4.675 -17.170 1.00 80.25 91 ILE A CA 1
ATOM 717 C C . ILE A 1 91 ? 1.889 4.591 -15.685 1.00 80.25 91 ILE A C 1
ATOM 719 O O . ILE A 1 91 ? 2.101 3.571 -15.025 1.00 80.25 91 ILE A O 1
ATOM 723 N N . PHE A 1 92 ? 1.383 5.802 -15.165 1.00 80.44 92 PHE A N 1
ATOM 724 C CA . PHE A 1 92 ? 0.993 5.825 -13.738 1.00 80.44 92 PHE A CA 1
ATOM 725 C C . PHE A 1 92 ? -0.527 5.963 -13.621 1.00 80.44 92 PHE A C 1
ATOM 727 O O . PHE A 1 92 ? -1.183 6.540 -14.491 1.00 80.44 92 PHE A O 1
ATOM 734 N N . ILE A 1 93 ? -0.990 5.394 -12.445 1.00 68.75 93 ILE A N 1
ATOM 735 C CA . ILE A 1 93 ? -2.437 5.479 -12.171 1.00 68.75 93 ILE A CA 1
ATOM 736 C C . ILE A 1 93 ? -2.736 6.867 -11.582 1.00 68.75 93 ILE A C 1
ATOM 738 O O . ILE A 1 93 ? -2.130 7.289 -10.595 1.00 68.75 93 ILE A O 1
ATOM 742 N N . ARG A 1 94 ? -3.462 7.550 -12.185 1.00 60.47 94 ARG A N 1
ATOM 743 C CA . ARG A 1 94 ? -3.787 8.927 -11.742 1.00 60.47 94 ARG A CA 1
ATOM 744 C C . ARG A 1 94 ? -5.264 9.015 -11.359 1.00 60.47 94 ARG A C 1
ATOM 746 O O . ARG A 1 94 ? -5.603 9.697 -10.390 1.00 60.47 94 ARG A O 1
ATOM 753 N N . SER A 1 95 ? -6.329 8.267 -11.926 1.00 55.41 95 SER A N 1
ATOM 754 C CA . SER A 1 95 ? -7.739 8.580 -11.597 1.00 55.41 95 SER A CA 1
ATOM 755 C C . SER A 1 95 ? -8.412 7.344 -10.982 1.00 55.41 95 SER A C 1
ATOM 757 O O . SER A 1 95 ? -8.584 6.315 -11.639 1.00 55.41 95 SER A O 1
ATOM 759 N N . VAL A 1 96 ? -8.408 7.491 -9.729 1.00 63.75 96 VAL A N 1
ATOM 760 C CA . VAL A 1 96 ? -9.116 6.440 -8.959 1.00 63.75 96 VAL A CA 1
ATOM 761 C C . VAL A 1 96 ? -10.538 6.938 -8.658 1.00 63.75 96 VAL A C 1
ATOM 763 O O . VAL A 1 96 ? -10.744 8.083 -8.250 1.00 63.75 96 VAL A O 1
ATOM 766 N N . LYS A 1 97 ? -11.541 6.374 -9.363 1.00 67.69 97 LYS A N 1
ATOM 767 C CA . LYS A 1 97 ? -12.960 6.648 -9.020 1.00 67.69 97 LYS A CA 1
ATOM 768 C C . LYS A 1 97 ? -13.262 6.289 -7.563 1.00 67.69 97 LYS A C 1
ATOM 770 O O . LYS A 1 97 ? -13.881 7.087 -6.856 1.00 67.69 97 LYS A O 1
ATOM 775 N N . SER A 1 98 ? -12.758 5.199 -7.105 1.00 75.50 98 SER A N 1
ATOM 776 C CA . SER A 1 98 ? -12.997 4.820 -5.695 1.00 75.50 98 SER A CA 1
ATOM 777 C C . SER A 1 98 ? -11.996 3.729 -5.287 1.00 75.50 98 SER A C 1
ATOM 779 O O . SER A 1 98 ? -11.400 3.062 -6.136 1.00 75.50 98 SER A O 1
ATOM 781 N N . ALA A 1 99 ? -11.771 3.758 -4.046 1.00 81.00 99 ALA A N 1
ATOM 782 C CA . ALA A 1 99 ? -10.916 2.693 -3.475 1.00 81.00 99 ALA A CA 1
ATOM 783 C C . ALA A 1 99 ? -11.593 2.099 -2.236 1.00 81.00 99 ALA A C 1
ATOM 785 O O . ALA A 1 99 ? -12.171 2.817 -1.417 1.00 81.00 99 ALA A O 1
ATOM 786 N N . GLN A 1 100 ? -11.510 0.717 -2.217 1.00 88.25 100 GLN A N 1
ATOM 787 C CA . GLN A 1 100 ? -12.152 0.022 -1.078 1.00 88.25 100 GLN A CA 1
ATOM 788 C C . GLN A 1 100 ? -11.190 -1.048 -0.540 1.00 88.25 100 GLN A C 1
ATOM 790 O O . GLN A 1 100 ? -10.535 -1.761 -1.303 1.00 88.25 100 GLN A O 1
ATOM 795 N N . LEU A 1 101 ? -11.123 -0.967 0.772 1.00 89.00 101 LEU A N 1
ATOM 796 C CA . LEU A 1 101 ? -10.448 -2.112 1.416 1.00 89.00 101 LEU A CA 1
ATOM 797 C C . LEU A 1 101 ? -11.474 -3.153 1.881 1.00 89.00 101 LEU A C 1
ATOM 799 O O . LEU A 1 101 ? -12.348 -2.867 2.702 1.00 89.00 101 LEU A O 1
ATOM 803 N N . THR A 1 102 ? -11.325 -4.383 1.337 1.00 91.38 102 THR A N 1
ATOM 804 C CA . THR A 1 102 ? -12.337 -5.428 1.638 1.00 91.38 102 THR A CA 1
ATOM 805 C C . THR A 1 102 ? -11.615 -6.697 2.093 1.00 91.38 102 THR A C 1
ATOM 807 O O . THR A 1 102 ? -10.384 -6.765 2.089 1.00 91.38 102 THR A O 1
ATOM 810 N N . ASP A 1 103 ? -12.433 -7.569 2.505 1.00 92.31 103 ASP A N 1
ATOM 811 C CA . ASP A 1 103 ? -11.931 -8.891 2.946 1.00 92.31 103 ASP A CA 1
ATOM 812 C C . ASP A 1 103 ? -10.846 -8.736 4.015 1.00 92.31 103 ASP A C 1
ATOM 814 O O . ASP A 1 103 ? -9.806 -9.395 3.955 1.00 92.31 103 ASP A O 1
ATOM 818 N N . VAL A 1 104 ? -11.128 -7.894 4.942 1.00 94.44 104 VAL A N 1
ATOM 819 C CA . VAL A 1 104 ? -10.147 -7.615 6.014 1.00 94.44 104 VAL A CA 1
ATOM 820 C C . VAL A 1 104 ? -10.222 -8.745 7.051 1.00 94.44 104 VAL A C 1
ATOM 822 O O . VAL A 1 104 ? -11.302 -9.114 7.518 1.00 94.44 104 VAL A O 1
ATOM 825 N N . VAL A 1 105 ? -8.951 -9.199 7.375 1.00 93.00 105 VAL A N 1
ATOM 826 C CA . VAL A 1 105 ? -8.851 -10.298 8.359 1.00 93.00 105 VAL A CA 1
ATOM 827 C C . VAL A 1 105 ? -7.816 -9.886 9.417 1.00 93.00 105 VAL A C 1
ATOM 829 O O . VAL A 1 105 ? -6.771 -9.313 9.102 1.00 93.00 105 VAL A O 1
ATOM 832 N N . TYR A 1 106 ? -8.217 -10.219 10.701 1.00 95.88 106 TYR A N 1
ATOM 833 C CA . TYR A 1 106 ? -7.267 -9.982 11.812 1.00 95.88 106 TYR A CA 1
ATOM 834 C C . TYR A 1 106 ? -6.741 -11.327 12.329 1.00 95.88 106 TYR A C 1
ATOM 836 O O . TYR A 1 106 ? -7.343 -11.955 13.203 1.00 95.88 106 TYR A O 1
ATOM 844 N N . PRO A 1 107 ? -5.624 -11.717 11.924 1.00 91.88 107 PRO A N 1
ATOM 845 C CA . PRO A 1 107 ? -5.186 -13.110 12.133 1.00 91.88 107 PRO A CA 1
ATOM 846 C C . PRO A 1 107 ? -4.846 -13.385 13.603 1.00 91.88 107 PRO A C 1
ATOM 848 O O . PRO A 1 107 ? -4.982 -14.526 14.053 1.00 91.88 107 PRO A O 1
ATOM 851 N N . THR A 1 108 ? -4.495 -12.307 14.303 1.00 92.69 108 THR A N 1
ATOM 852 C CA . THR A 1 108 ? -3.995 -12.629 15.661 1.00 92.69 108 THR A CA 1
ATOM 853 C C . THR A 1 108 ? -5.023 -12.187 16.706 1.00 92.69 108 THR A C 1
ATOM 855 O O . THR A 1 108 ? -4.718 -12.154 17.900 1.00 92.69 108 THR A O 1
ATOM 858 N N . ILE A 1 109 ? -6.189 -11.884 16.267 1.00 91.38 109 ILE A N 1
ATOM 859 C CA . ILE A 1 109 ? -7.175 -11.292 17.196 1.00 91.38 109 ILE A CA 1
ATOM 860 C C . ILE A 1 109 ? -7.493 -12.282 18.322 1.00 91.38 109 ILE A C 1
ATOM 862 O O . ILE A 1 109 ? -7.726 -11.864 19.458 1.00 91.38 109 ILE A O 1
ATOM 866 N N . HIS A 1 110 ? -7.419 -13.579 18.106 1.00 86.50 110 HIS A N 1
ATOM 867 C CA . HIS A 1 110 ? -7.811 -14.554 19.152 1.00 86.50 110 HIS A CA 1
ATOM 868 C C . HIS A 1 110 ? -6.656 -14.780 20.130 1.00 86.50 110 HIS A C 1
ATOM 870 O O . HIS A 1 110 ? -6.875 -15.302 21.225 1.00 86.50 110 HIS A O 1
ATOM 876 N N . ASP A 1 111 ? -5.485 -14.281 19.751 1.00 85.94 111 ASP A N 1
ATOM 877 C CA . ASP A 1 111 ? -4.323 -14.537 20.630 1.00 85.94 111 ASP A CA 1
ATOM 878 C C . ASP A 1 111 ? -4.061 -13.337 21.546 1.00 85.94 111 ASP A C 1
ATOM 880 O O . ASP A 1 111 ? -3.278 -13.446 22.492 1.00 85.94 111 ASP A O 1
ATOM 884 N N . VAL A 1 112 ? -4.891 -12.289 21.341 1.00 86.75 112 VAL A N 1
ATOM 885 C CA . VAL A 1 112 ? -4.547 -11.049 22.069 1.00 86.75 112 VAL A CA 1
ATOM 886 C C . VAL A 1 112 ? -5.363 -11.019 23.371 1.00 86.75 112 VAL A C 1
ATOM 888 O O . VAL A 1 112 ? -6.555 -11.336 23.388 1.00 86.75 112 VAL A O 1
ATOM 891 N N . ILE A 1 113 ? -4.642 -10.768 24.411 1.00 86.81 113 ILE A N 1
ATOM 892 C CA . ILE A 1 113 ? -5.338 -10.465 25.680 1.00 86.81 113 ILE A CA 1
ATOM 893 C C . ILE A 1 113 ? -5.363 -8.938 25.871 1.00 86.81 113 ILE A C 1
ATOM 895 O O . ILE A 1 113 ? -4.324 -8.300 26.059 1.00 86.81 113 ILE A O 1
ATOM 899 N N . PRO A 1 114 ? -6.579 -8.328 25.766 1.00 87.75 114 PRO A N 1
ATOM 900 C CA . PRO A 1 114 ? -6.656 -6.859 25.787 1.00 87.75 114 PRO A CA 1
ATOM 901 C C . PRO A 1 114 ? -6.288 -6.288 27.166 1.00 87.75 114 PRO A C 1
ATOM 903 O O . PRO A 1 114 ? -6.642 -6.854 28.203 1.00 87.75 114 PRO A O 1
ATOM 906 N N . LYS A 1 115 ? -5.504 -5.225 27.060 1.00 88.38 115 LYS A N 1
ATOM 907 C CA . LYS A 1 115 ? -5.203 -4.483 28.308 1.00 88.38 115 LYS A CA 1
ATOM 908 C C . LYS A 1 115 ? -6.286 -3.425 28.566 1.00 88.38 115 LYS A C 1
ATOM 910 O O . LYS A 1 115 ? -6.321 -2.374 27.924 1.00 88.38 115 LYS A O 1
ATOM 915 N N . VAL A 1 116 ? -7.086 -3.759 29.542 1.00 88.19 116 VAL A N 1
ATOM 916 C CA . VAL A 1 116 ? -8.296 -2.918 29.707 1.00 88.19 116 VAL A CA 1
ATOM 917 C C . VAL A 1 116 ? -8.065 -1.973 30.894 1.00 88.19 116 VAL A C 1
ATOM 919 O O . VAL A 1 116 ? -7.613 -2.387 31.964 1.00 88.19 116 VAL A O 1
ATOM 922 N N . ALA A 1 117 ? -8.255 -0.687 30.568 1.00 86.38 117 ALA A N 1
ATOM 923 C CA . ALA A 1 117 ? -8.256 0.326 31.647 1.00 86.38 117 ALA A CA 1
ATOM 924 C C . ALA A 1 117 ? -9.689 0.681 32.069 1.00 86.38 117 ALA A C 1
ATOM 926 O O . ALA A 1 117 ? -10.546 0.989 31.238 1.00 86.38 117 ALA A O 1
ATOM 927 N N . ASP A 1 118 ? -9.901 0.619 33.330 1.00 83.38 118 ASP A N 1
ATOM 928 C CA . ASP A 1 118 ? -11.256 0.954 33.835 1.00 83.38 118 ASP A CA 1
ATOM 929 C C . ASP A 1 118 ? -11.389 2.474 34.011 1.00 83.38 118 ASP A C 1
ATOM 931 O O . ASP A 1 118 ? -10.483 3.141 34.514 1.00 83.38 118 ASP A O 1
ATOM 935 N N . ARG A 1 119 ? -12.386 2.934 33.416 1.00 81.50 119 ARG A N 1
ATOM 936 C CA . ARG A 1 119 ? -12.699 4.372 33.584 1.00 81.50 119 ARG A CA 1
ATOM 937 C C . ARG A 1 119 ? -13.992 4.523 34.396 1.00 81.50 119 ARG A C 1
ATOM 939 O O . ARG A 1 119 ? -15.032 3.953 34.058 1.00 81.50 119 ARG A O 1
ATOM 946 N N . GLU A 1 120 ? -13.900 5.382 35.511 1.00 79.50 120 GLU A N 1
ATOM 947 C CA . GLU A 1 120 ? -15.084 5.606 36.364 1.00 79.50 120 GLU A CA 1
ATOM 948 C C . GLU A 1 120 ? -15.986 6.700 35.756 1.00 79.50 120 GLU A C 1
ATOM 950 O O . GLU A 1 120 ? -15.523 7.794 35.426 1.00 79.50 120 GLU A O 1
ATOM 955 N N . ILE A 1 121 ? -17.212 6.351 35.524 1.00 79.81 121 ILE A N 1
ATOM 956 C CA . ILE A 1 121 ? -18.195 7.310 34.881 1.00 79.81 121 ILE A CA 1
ATOM 957 C C . ILE A 1 121 ? -18.875 8.099 36.008 1.00 79.81 121 ILE A C 1
ATOM 959 O O . ILE A 1 121 ? -18.958 9.326 35.916 1.00 79.81 121 ILE A O 1
ATOM 963 N N . GLU A 1 122 ? -19.257 7.441 37.046 1.00 75.88 122 GLU A N 1
ATOM 964 C CA . GLU A 1 122 ? -19.975 8.095 38.145 1.00 75.88 122 GLU A CA 1
ATOM 965 C C . GLU A 1 122 ? -19.989 7.179 39.375 1.00 75.88 122 GLU A C 1
ATOM 967 O O . GLU A 1 122 ? -19.915 5.954 39.262 1.00 75.88 122 GLU A O 1
ATOM 972 N N . SER A 1 123 ? -20.071 7.853 40.588 1.00 79.00 123 SER A N 1
ATOM 973 C CA . SER A 1 123 ? -20.169 7.156 41.874 1.00 79.00 123 SER A CA 1
ATOM 974 C C . SER A 1 123 ? -21.197 7.811 42.778 1.00 79.00 123 SER A C 1
ATOM 976 O O . SER A 1 123 ? -21.183 9.027 42.977 1.00 79.00 123 SER A O 1
ATOM 978 N N . MET A 1 124 ? -22.257 6.915 43.263 1.00 80.12 124 MET A N 1
ATOM 979 C CA . MET A 1 124 ? -23.327 7.461 44.125 1.00 80.12 124 MET A CA 1
ATOM 980 C C . MET A 1 124 ? -23.592 6.475 45.266 1.00 80.12 124 MET A C 1
ATOM 982 O O . MET A 1 124 ? -23.282 5.287 45.167 1.00 80.12 124 MET A O 1
ATOM 986 N N . SER A 1 125 ? -24.230 6.998 46.581 1.00 80.19 125 SER A N 1
ATOM 987 C CA . SER A 1 125 ? -24.548 6.144 47.748 1.00 80.19 125 SER A CA 1
ATOM 988 C C . SER A 1 125 ? -26.002 6.354 48.171 1.00 80.19 125 SER A C 1
ATOM 990 O O . SER A 1 125 ? -26.502 7.480 48.204 1.00 80.19 125 SER A O 1
ATOM 992 N N . TYR A 1 126 ? -26.652 5.266 48.356 1.00 80.81 126 TYR A N 1
ATOM 993 C CA . TYR A 1 126 ? -28.067 5.310 48.783 1.00 80.81 126 TYR A CA 1
ATOM 994 C C . TYR A 1 126 ? -28.186 4.658 50.165 1.00 80.81 126 TYR A C 1
ATOM 996 O O . TYR A 1 126 ? -27.797 3.505 50.367 1.00 80.81 126 TYR A O 1
ATOM 1004 N N . TYR A 1 127 ? -28.776 5.431 51.137 1.00 82.44 127 TYR A N 1
ATOM 1005 C CA . TYR A 1 127 ? -28.977 4.874 52.497 1.00 82.44 127 TYR A CA 1
ATOM 1006 C C . TYR A 1 127 ? -30.477 4.738 52.776 1.00 82.44 127 TYR A C 1
ATOM 1008 O O . TYR A 1 127 ? -31.261 5.657 52.527 1.00 82.44 127 TYR A O 1
ATOM 1016 N N . ASN A 1 128 ? -30.846 3.527 53.223 1.00 87.00 128 ASN A N 1
ATOM 1017 C CA . ASN A 1 128 ? -32.261 3.274 53.552 1.00 87.00 128 ASN A CA 1
ATOM 1018 C C . ASN A 1 128 ? -32.436 3.232 55.075 1.00 87.00 128 ASN A C 1
ATOM 1020 O O . ASN A 1 128 ? -32.091 2.248 55.732 1.00 87.00 128 ASN A O 1
ATOM 1024 N N . SER A 1 129 ? -32.967 4.312 55.650 1.00 81.31 129 SER A N 1
ATOM 1025 C CA . SER A 1 129 ? -33.098 4.377 57.131 1.00 81.31 129 SER A CA 1
ATOM 1026 C C . SER A 1 129 ? -34.418 3.756 57.589 1.00 81.31 129 SER A C 1
ATOM 1028 O O . SER A 1 129 ? -34.739 3.800 58.778 1.00 81.31 129 SER A O 1
ATOM 1030 N N . THR A 1 130 ? -35.260 3.302 56.573 1.00 84.56 130 THR A N 1
ATOM 1031 C CA . THR A 1 130 ? -36.559 2.690 56.941 1.00 84.56 130 THR A CA 1
ATOM 1032 C C . THR A 1 130 ? -36.396 1.183 57.181 1.00 84.56 130 THR A C 1
ATOM 1034 O O . THR A 1 130 ? -35.290 0.644 57.101 1.00 84.56 130 THR A O 1
ATOM 1037 N N . SER A 1 131 ? -37.535 0.558 57.622 1.00 82.25 131 SER A N 1
ATOM 1038 C CA . SER A 1 131 ? -37.484 -0.883 57.978 1.00 82.25 131 SER A CA 1
ATOM 1039 C C . SER A 1 131 ? -37.928 -1.751 56.793 1.00 82.25 131 SER A C 1
ATOM 1041 O O . SER A 1 131 ? -37.877 -2.980 56.876 1.00 82.25 131 SER A O 1
ATOM 1043 N N . GLU A 1 132 ? -38.236 -0.992 55.582 1.00 88.94 132 GLU A N 1
ATOM 1044 C CA . GLU A 1 132 ? -38.586 -1.773 54.371 1.00 88.94 132 GLU A CA 1
ATOM 1045 C C . GLU A 1 132 ? -37.593 -1.478 53.241 1.00 88.94 132 GLU A C 1
ATOM 1047 O O . GLU A 1 132 ? -36.955 -0.424 53.208 1.00 88.94 132 GLU A O 1
ATOM 1052 N N . ASN A 1 133 ? -37.507 -2.485 52.282 1.00 85.81 133 ASN A N 1
ATOM 1053 C CA . ASN A 1 133 ? -36.598 -2.301 51.125 1.00 85.81 133 ASN A CA 1
ATOM 1054 C C . ASN A 1 133 ? -37.085 -1.167 50.212 1.00 85.81 133 ASN A C 1
ATOM 1056 O O . ASN A 1 133 ? -38.285 -0.913 50.096 1.00 85.81 133 ASN A O 1
ATOM 1060 N N . GLN A 1 134 ? -36.050 -0.394 49.689 1.00 85.00 134 GLN A N 1
ATOM 1061 C CA . GLN A 1 134 ? -36.372 0.671 48.718 1.00 85.00 134 GLN A CA 1
ATOM 1062 C C . GLN A 1 134 ? -35.690 0.376 47.379 1.00 85.00 134 GLN A C 1
ATOM 1064 O O . GLN A 1 134 ? -34.686 -0.337 47.316 1.00 85.00 134 GLN A O 1
ATOM 1069 N N . GLU A 1 135 ? -36.421 0.939 46.290 1.00 88.44 135 GLU A N 1
ATOM 1070 C CA . GLU A 1 135 ? -35.852 0.717 44.942 1.00 88.44 135 GLU A CA 1
ATOM 1071 C C . GLU A 1 135 ? -35.707 2.060 44.214 1.00 88.44 135 GLU A C 1
ATOM 1073 O O . GLU A 1 135 ? -36.580 2.926 44.293 1.00 88.44 135 GLU A O 1
ATOM 1078 N N . TYR A 1 136 ? -34.493 2.246 43.600 1.00 80.69 136 TYR A N 1
ATOM 1079 C CA . TYR A 1 136 ? -34.242 3.445 42.774 1.00 80.69 136 TYR A CA 1
ATOM 1080 C C . TYR A 1 136 ? -33.865 3.037 41.346 1.00 80.69 136 TYR A C 1
ATOM 1082 O O . TYR A 1 136 ? -33.411 1.917 41.099 1.00 80.69 136 TYR A O 1
ATOM 1090 N N . LYS A 1 137 ? -34.244 4.032 40.433 1.00 83.56 137 LYS A N 1
ATOM 1091 C CA . LYS A 1 137 ? -33.809 3.820 39.033 1.00 83.56 137 LYS A CA 1
ATOM 1092 C C . LYS A 1 137 ? -32.749 4.868 38.658 1.00 83.56 137 LYS A C 1
ATOM 1094 O O . LYS A 1 137 ? -32.951 6.072 38.833 1.00 83.56 137 LYS A O 1
ATOM 1099 N N . ILE A 1 138 ? -31.571 4.265 38.248 1.00 79.50 138 ILE A N 1
ATOM 1100 C CA . ILE A 1 138 ? -30.497 5.180 37.787 1.00 79.50 138 ILE A CA 1
ATOM 1101 C C . ILE A 1 138 ? -30.498 5.238 36.254 1.00 79.50 138 ILE A C 1
ATOM 1103 O O . ILE A 1 138 ? -30.539 4.211 35.573 1.00 79.50 138 ILE A O 1
ATOM 1107 N N . GLU A 1 139 ? -30.491 6.589 35.792 1.00 81.31 139 GLU A N 1
ATOM 1108 C CA . GLU A 1 139 ? -30.368 6.799 34.329 1.00 81.31 139 GLU A CA 1
ATOM 1109 C C . GLU A 1 139 ? -29.237 7.793 34.045 1.00 81.31 139 GLU A C 1
ATOM 1111 O O . GLU A 1 139 ? -29.255 8.934 34.510 1.00 81.31 139 GLU A O 1
ATOM 1116 N N . LYS A 1 140 ? -28.179 7.244 33.349 1.00 81.44 140 LYS A N 1
ATOM 1117 C CA . LYS A 1 140 ? -27.040 8.133 33.046 1.00 81.44 140 LYS A CA 1
ATOM 1118 C C . LYS A 1 140 ? -26.598 7.946 31.592 1.00 81.44 140 LYS A C 1
ATOM 1120 O O . LYS A 1 140 ? -26.782 6.879 31.003 1.00 81.44 140 LYS A O 1
ATOM 1125 N N . THR A 1 141 ? -25.999 9.094 31.263 1.00 80.06 141 THR A N 1
ATOM 1126 C CA . THR A 1 141 ? -25.444 9.017 29.896 1.00 80.06 141 THR A CA 1
ATOM 1127 C C . THR A 1 141 ? -23.995 9.512 29.901 1.00 80.06 141 THR A C 1
ATOM 1129 O O . THR A 1 141 ? -23.622 10.388 30.685 1.00 80.06 141 THR A O 1
ATOM 1132 N N . ASP A 1 142 ? -23.070 8.762 29.151 1.00 81.81 142 ASP A N 1
ATOM 1133 C CA . ASP A 1 142 ? -21.676 9.215 29.005 1.00 81.81 142 ASP A CA 1
ATOM 1134 C C . ASP A 1 142 ? -21.256 9.129 27.530 1.00 81.81 142 ASP A C 1
ATOM 1136 O O . ASP A 1 142 ? -21.715 8.259 26.787 1.00 81.81 142 ASP A O 1
ATOM 1140 N N . LYS A 1 143 ? -20.514 10.126 27.310 1.00 81.69 143 LYS A N 1
ATOM 1141 C CA . LYS A 1 143 ? -19.986 10.135 25.920 1.00 81.69 143 LYS A CA 1
ATOM 1142 C C . LYS A 1 143 ? -18.703 9.328 25.797 1.00 81.69 143 LYS A C 1
ATOM 1144 O O . LYS A 1 143 ? -17.788 9.446 26.613 1.00 81.69 143 LYS A O 1
ATOM 1149 N N . ILE A 1 144 ? -18.732 8.369 24.790 1.00 85.69 144 ILE A N 1
ATOM 1150 C CA . ILE A 1 144 ? -17.485 7.632 24.510 1.00 85.69 144 ILE A CA 1
ATOM 1151 C C . ILE A 1 144 ? -17.040 7.915 23.072 1.00 85.69 144 ILE A C 1
ATOM 1153 O O . ILE A 1 144 ? -17.849 8.260 22.207 1.00 85.69 144 ILE A O 1
ATOM 1157 N N . THR A 1 145 ? -15.770 7.865 23.011 1.00 85.06 145 THR A N 1
ATOM 1158 C CA . THR A 1 145 ? -15.213 8.082 21.658 1.00 85.06 145 THR A CA 1
ATOM 1159 C C . THR A 1 145 ? -14.474 6.820 21.199 1.00 85.06 145 THR A C 1
ATOM 1161 O O . THR A 1 145 ? -13.457 6.430 21.776 1.00 85.06 145 THR A O 1
ATOM 1164 N N . LYS A 1 146 ? -15.080 6.225 20.150 1.00 86.62 146 LYS A N 1
ATOM 1165 C CA . LYS A 1 146 ? -14.413 5.061 19.524 1.00 86.62 146 LYS A CA 1
ATOM 1166 C C . LYS A 1 146 ? -13.581 5.491 18.310 1.00 86.62 146 LYS A C 1
ATOM 1168 O O . LYS A 1 146 ? -13.995 6.342 17.520 1.00 86.62 146 LYS A O 1
ATOM 1173 N N . LYS A 1 147 ? -12.409 4.831 18.368 1.00 89.88 147 LYS A N 1
ATOM 1174 C CA . LYS A 1 147 ? -11.542 5.190 17.221 1.00 89.88 147 LYS A CA 1
ATOM 1175 C C . LYS A 1 147 ? -11.112 3.915 16.488 1.00 89.88 147 LYS A C 1
ATOM 1177 O O . LYS A 1 147 ? -10.902 2.865 17.100 1.00 89.88 147 LYS A O 1
ATOM 1182 N N . SER A 1 148 ? -11.131 4.134 15.173 1.00 91.31 148 SER A N 1
ATOM 1183 C CA . SER A 1 148 ? -10.644 3.015 14.341 1.00 91.31 148 SER A CA 1
ATOM 1184 C C . SER A 1 148 ? -9.752 3.570 13.227 1.00 91.31 148 SER A C 1
ATOM 1186 O O . SER A 1 148 ? -10.076 4.570 12.584 1.00 91.31 148 SER A O 1
ATOM 1188 N N . SER A 1 149 ? -8.599 2.779 13.117 1.00 90.31 149 SER A N 1
ATOM 1189 C CA . SER A 1 149 ? -7.697 3.246 12.049 1.00 90.31 149 SER A CA 1
ATOM 1190 C C . SER A 1 149 ? -7.011 2.042 11.397 1.00 90.31 149 SER A C 1
ATOM 1192 O O . SER A 1 149 ? -6.499 1.151 12.079 1.00 90.31 149 SER A O 1
ATOM 1194 N N . TRP A 1 150 ? -7.056 2.074 10.004 1.00 89.38 150 TRP A N 1
ATOM 1195 C CA . TRP A 1 150 ? -6.377 1.012 9.227 1.00 89.38 150 TRP A CA 1
ATOM 1196 C C . TRP A 1 150 ? -5.193 1.634 8.475 1.00 89.38 150 TRP A C 1
ATOM 1198 O O . TRP A 1 150 ? -5.363 2.510 7.624 1.00 89.38 150 TRP A O 1
ATOM 1208 N N . SER A 1 151 ? -4.013 1.190 8.926 1.00 82.31 151 SER A N 1
ATOM 1209 C CA . SER A 1 151 ? -2.837 1.644 8.154 1.00 82.31 151 SER A CA 1
ATOM 1210 C C . SER A 1 151 ? -2.534 0.691 6.985 1.00 82.31 151 SER A C 1
ATOM 1212 O O . SER A 1 151 ? -2.533 -0.532 7.140 1.00 82.31 151 SER A O 1
ATOM 1214 N N . VAL A 1 152 ? -2.479 1.296 5.825 1.00 70.94 152 VAL A N 1
ATOM 1215 C CA . VAL A 1 152 ? -2.208 0.427 4.652 1.00 70.94 152 VAL A CA 1
ATOM 1216 C C . VAL A 1 152 ? -0.766 0.686 4.192 1.00 70.94 152 VAL A C 1
ATOM 1218 O O . VAL A 1 152 ? -0.294 1.825 4.178 1.00 70.94 152 VAL A O 1
ATOM 1221 N N . LYS A 1 153 ? -0.047 -0.410 3.956 1.00 62.38 153 LYS A N 1
ATOM 1222 C CA . LYS A 1 153 ? 1.339 -0.284 3.453 1.00 62.38 153 LYS A CA 1
ATOM 1223 C C . LYS A 1 153 ? 1.388 0.539 2.158 1.00 62.38 153 LYS A C 1
ATOM 1225 O O . LYS A 1 153 ? 0.502 0.445 1.306 1.00 62.38 153 LYS A O 1
ATOM 1230 N N . GLY A 1 154 ? 2.438 1.468 2.125 1.00 52.25 154 GLY A N 1
ATOM 1231 C CA . GLY A 1 154 ? 2.607 2.298 0.909 1.00 52.25 154 GLY A CA 1
ATOM 1232 C C . GLY A 1 154 ? 1.811 3.608 0.998 1.00 52.25 154 GLY A C 1
ATOM 1233 O O . GLY A 1 154 ? 1.661 4.304 -0.008 1.00 52.25 154 GLY A O 1
ATOM 1234 N N . ASN A 1 155 ? 1.255 3.875 2.249 1.00 52.78 155 ASN A N 1
ATOM 1235 C CA . ASN A 1 155 ? 0.445 5.078 2.529 1.00 52.78 155 ASN A CA 1
ATOM 1236 C C . ASN A 1 155 ? -0.781 5.169 1.608 1.00 52.78 155 ASN A C 1
ATOM 1238 O O . ASN A 1 155 ? -1.155 6.259 1.170 1.00 52.78 155 ASN A O 1
ATOM 1242 N N . MET A 1 156 ? -1.201 3.992 1.174 1.00 54.16 156 MET A N 1
ATOM 1243 C CA . MET A 1 156 ? -2.344 3.940 0.235 1.00 54.16 156 MET A CA 1
ATOM 1244 C C . MET A 1 156 ? -3.647 4.312 0.957 1.00 54.16 156 MET A C 1
ATOM 1246 O O . MET A 1 156 ? -4.712 4.333 0.337 1.00 54.16 156 MET A O 1
ATOM 1250 N N . GLU A 1 157 ? -3.530 4.437 2.297 1.00 52.88 157 GLU A N 1
ATOM 1251 C CA . GLU A 1 157 ? -4.712 4.915 3.040 1.00 52.88 157 GLU A CA 1
ATOM 1252 C C . GLU A 1 157 ? -5.019 6.369 2.662 1.00 52.88 157 GLU A C 1
ATOM 1254 O O . GLU A 1 157 ? -6.109 6.866 2.955 1.00 52.88 157 GLU A O 1
ATOM 1259 N N . TYR A 1 158 ? -4.132 7.065 1.938 1.00 53.59 158 TYR A N 1
ATOM 1260 C CA . TYR A 1 158 ? -4.329 8.482 1.573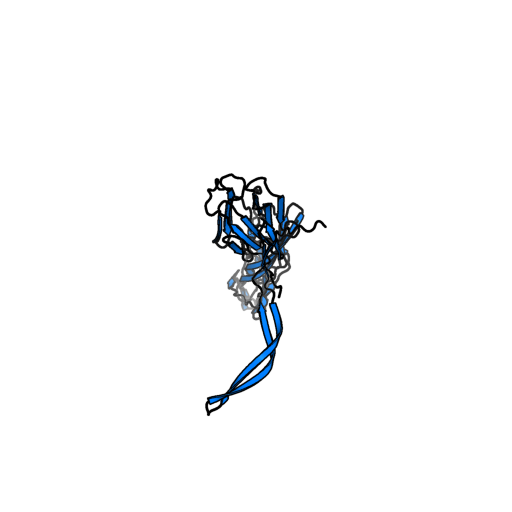 1.00 53.59 158 TYR A CA 1
ATOM 1261 C C . TYR A 1 158 ? -4.937 8.601 0.177 1.00 53.59 158 TYR A C 1
ATOM 1263 O O . TYR A 1 158 ? -5.029 9.704 -0.367 1.00 53.59 158 TYR A O 1
ATOM 1271 N N . VAL A 1 159 ? -5.116 7.263 -0.379 1.00 57.12 159 VAL A N 1
ATOM 1272 C CA . VAL A 1 159 ? -5.950 7.374 -1.597 1.00 57.12 159 VAL A CA 1
ATOM 1273 C C . VAL A 1 159 ? -7.286 8.054 -1.264 1.00 57.12 159 VAL A C 1
ATOM 1275 O O . VAL A 1 159 ? -7.953 7.712 -0.285 1.00 57.12 159 VAL A O 1
ATOM 1278 N N . TYR A 1 160 ? -7.367 9.416 -1.570 1.00 52.34 160 TYR A N 1
ATOM 1279 C CA . TYR A 1 160 ? -8.574 10.215 -1.262 1.00 52.34 160 TYR A CA 1
ATOM 1280 C C . TYR A 1 160 ? -9.844 9.365 -1.384 1.00 52.34 160 TYR A C 1
ATOM 1282 O O . TYR A 1 160 ? -10.066 8.684 -2.387 1.00 52.34 160 TYR A O 1
ATOM 1290 N N . GLY A 1 161 ? -10.543 9.065 -0.074 1.00 63.41 161 GLY A N 1
ATOM 1291 C CA . GLY A 1 161 ? -11.914 8.489 -0.097 1.00 63.41 161 GLY A CA 1
ATOM 1292 C C . GLY A 1 161 ? -11.891 6.968 0.083 1.00 63.41 161 GLY A C 1
ATOM 1293 O O . GLY A 1 161 ? -12.777 6.279 -0.427 1.00 63.41 161 GLY A O 1
ATOM 1294 N N . LEU A 1 162 ? -10.662 6.444 0.705 1.00 76.88 162 LEU A N 1
ATOM 1295 C CA . LEU A 1 162 ? -10.648 4.981 0.894 1.00 76.88 162 LEU A CA 1
ATOM 1296 C C . LEU A 1 162 ? -11.804 4.561 1.818 1.00 76.88 162 LEU A C 1
ATOM 1298 O O . LEU A 1 162 ? -11.998 5.129 2.895 1.00 76.88 162 LEU A O 1
ATOM 1302 N N . GLU A 1 163 ? -12.536 3.673 1.289 1.00 87.31 163 GLU A N 1
ATOM 1303 C CA . GLU A 1 163 ? -13.602 3.050 2.105 1.00 87.31 163 GLU A CA 1
ATOM 1304 C C . GLU A 1 163 ? -13.171 1.655 2.585 1.00 87.31 163 GLU A C 1
ATOM 1306 O O . GLU A 1 163 ? -12.663 0.841 1.811 1.00 87.31 163 GLU A O 1
ATOM 1311 N N . VAL A 1 164 ? -13.324 1.586 3.902 1.00 88.44 164 VAL A N 1
ATOM 1312 C CA . VAL A 1 164 ? -12.952 0.269 4.474 1.00 88.44 164 VAL A CA 1
ATOM 1313 C C . VAL A 1 164 ? -14.218 -0.536 4.795 1.00 88.44 164 VAL A C 1
ATOM 1315 O O . VAL A 1 164 ? -15.068 -0.110 5.580 1.00 88.44 164 VAL A O 1
ATOM 1318 N N . ASN A 1 165 ? -14.263 -1.693 4.176 1.00 91.06 165 ASN A N 1
ATOM 1319 C CA . ASN A 1 165 ? -15.376 -2.629 4.471 1.00 91.06 165 ASN A CA 1
ATOM 1320 C C . ASN A 1 165 ? -14.891 -3.777 5.364 1.00 91.06 165 ASN A C 1
ATOM 1322 O O . ASN A 1 165 ? -14.210 -4.696 4.906 1.00 91.06 165 ASN A O 1
ATOM 1326 N N . ALA A 1 166 ? -15.151 -3.508 6.639 1.00 91.31 166 ALA A N 1
ATOM 1327 C CA . ALA A 1 166 ? -14.616 -4.525 7.578 1.00 91.31 166 ALA A CA 1
ATOM 1328 C C . ALA A 1 166 ? -15.417 -4.477 8.886 1.00 91.31 166 ALA A C 1
ATOM 1330 O O . ALA A 1 166 ? -16.136 -3.512 9.159 1.00 91.31 166 ALA A O 1
ATOM 1331 N N . GLY A 1 167 ? -15.267 -5.640 9.611 1.00 88.38 167 GLY A N 1
ATOM 1332 C CA . GLY A 1 167 ? -15.745 -5.606 11.014 1.00 88.38 167 GLY A CA 1
ATOM 1333 C C . GLY A 1 167 ? -14.715 -4.951 11.944 1.00 88.38 167 GLY A C 1
ATOM 1334 O O . GLY A 1 167 ? -13.505 -5.108 11.769 1.00 88.38 167 GLY A O 1
ATOM 1335 N N . ILE A 1 168 ? -15.248 -4.186 12.925 1.00 91.94 168 ILE A N 1
ATOM 1336 C CA . ILE A 1 168 ? -14.319 -3.524 13.870 1.00 91.94 168 ILE A CA 1
ATOM 1337 C C . ILE A 1 168 ? -14.216 -4.383 15.143 1.00 91.94 168 ILE A C 1
ATOM 1339 O O . ILE A 1 168 ? -15.217 -4.892 15.653 1.00 91.94 168 ILE A O 1
ATOM 1343 N N . PRO A 1 169 ? -12.923 -4.682 15.569 1.00 92.56 169 PRO A N 1
ATOM 1344 C CA . PRO A 1 169 ? -12.757 -5.442 16.816 1.00 92.56 169 PRO A CA 1
ATOM 1345 C C . PRO A 1 169 ? -13.464 -4.762 18.000 1.00 92.56 169 PRO A C 1
ATOM 1347 O O . PRO A 1 169 ? -13.354 -3.548 18.191 1.00 92.56 169 PRO A O 1
ATOM 1350 N N . GLN A 1 170 ? -14.231 -5.660 18.718 1.00 88.75 170 GLN A N 1
ATOM 1351 C CA . GLN A 1 170 ? -15.023 -5.151 19.860 1.00 88.75 170 GLN A CA 1
ATOM 1352 C C . GLN A 1 170 ? -14.557 -5.851 21.145 1.00 88.75 170 GLN A C 1
ATOM 1354 O O . GLN A 1 170 ? -14.160 -7.018 21.129 1.00 88.75 170 GLN A O 1
ATOM 1359 N N . LEU A 1 171 ? -14.646 -4.998 22.124 1.00 88.56 171 LEU A N 1
ATOM 1360 C CA . LEU A 1 171 ? -14.210 -5.535 23.433 1.00 88.56 171 LEU A CA 1
ATOM 1361 C C . LEU A 1 171 ? -15.413 -6.122 24.174 1.00 88.56 171 LEU A C 1
ATOM 1363 O O . LEU A 1 171 ? -16.442 -5.464 24.344 1.00 88.56 171 LEU A O 1
ATOM 1367 N N . VAL A 1 172 ? -15.164 -7.405 24.579 1.00 84.56 172 VAL A N 1
ATOM 1368 C CA . VAL A 1 172 ? -16.284 -8.086 25.268 1.00 84.56 172 VAL A CA 1
ATOM 1369 C C . VAL A 1 172 ? -15.777 -8.536 26.646 1.00 84.56 172 VAL A C 1
ATOM 1371 O O . VAL A 1 172 ? -14.651 -9.018 26.789 1.00 84.56 172 VAL A O 1
ATOM 1374 N N . ASP A 1 173 ? -16.641 -8.215 27.617 1.00 81.06 173 ASP A N 1
ATOM 1375 C CA . ASP A 1 173 ? -16.329 -8.612 29.006 1.00 81.06 173 ASP A CA 1
ATOM 1376 C C . ASP A 1 173 ? -16.921 -10.003 29.302 1.00 81.06 173 ASP A C 1
ATOM 1378 O O . ASP A 1 173 ? -18.135 -10.207 29.237 1.00 81.06 173 ASP A O 1
ATOM 1382 N N . LEU A 1 174 ? -16.035 -10.931 29.592 1.00 75.88 174 LEU A N 1
ATOM 1383 C CA . LEU A 1 174 ? -16.482 -12.282 30.032 1.00 75.88 174 LEU A CA 1
ATOM 1384 C C . LEU A 1 174 ? -16.272 -12.427 31.542 1.00 75.88 174 LEU A C 1
ATOM 1386 O O . LEU A 1 174 ? -15.586 -11.617 32.170 1.00 75.88 174 LEU A O 1
ATOM 1390 N N . LYS A 1 175 ? -17.215 -13.060 32.285 1.00 68.56 175 LYS A N 1
ATOM 1391 C CA . LYS A 1 175 ? -17.267 -13.213 33.757 1.00 68.56 175 LYS A CA 1
ATOM 1392 C C . LYS A 1 175 ? -15.862 -13.311 34.361 1.00 68.56 175 LYS A C 1
ATOM 1394 O O . LYS A 1 175 ? -15.596 -12.687 35.390 1.00 68.56 175 LYS A O 1
ATOM 1399 N N . SER A 1 176 ? -14.726 -13.750 33.584 1.00 68.62 176 SER A N 1
ATOM 1400 C CA . SER A 1 176 ? -13.403 -13.856 34.252 1.00 68.62 176 SER A CA 1
ATOM 1401 C C . SER A 1 176 ? -12.300 -13.360 33.314 1.00 68.62 176 SER A C 1
ATOM 1403 O O . SER A 1 176 ? -11.128 -13.343 33.697 1.00 68.62 176 SER A O 1
ATOM 1405 N N . SER A 1 177 ? -12.709 -12.762 32.106 1.00 80.75 177 SER A N 1
ATOM 1406 C CA . SER A 1 177 ? -11.658 -12.284 31.184 1.00 80.75 177 SER A CA 1
ATOM 1407 C C . SER A 1 177 ? -12.279 -11.366 30.125 1.00 80.75 177 SER A C 1
ATOM 1409 O O . SER A 1 177 ? -13.499 -11.203 30.063 1.00 80.75 177 SER A O 1
ATOM 1411 N N . PHE A 1 178 ? -11.363 -10.643 29.472 1.00 85.31 178 PHE A N 1
ATOM 1412 C CA . PHE A 1 178 ? -11.798 -9.806 28.331 1.00 85.31 178 PHE A CA 1
ATOM 1413 C C . PHE A 1 178 ? -11.310 -10.429 27.020 1.00 85.31 178 PHE A C 1
ATOM 1415 O O . PHE A 1 178 ? -10.243 -11.043 26.965 1.00 85.31 178 PHE A O 1
ATOM 1422 N N . LYS A 1 179 ? -12.253 -10.255 26.057 1.00 88.62 179 LYS A N 1
ATOM 1423 C CA . LYS A 1 179 ? -11.854 -10.812 24.742 1.00 88.62 179 LYS A CA 1
ATOM 1424 C C . LYS A 1 179 ? -12.253 -9.821 23.638 1.00 88.62 179 LYS A C 1
ATOM 1426 O O . LYS A 1 179 ? -13.178 -9.022 23.800 1.00 88.62 179 LYS A O 1
ATOM 1431 N N . LEU A 1 180 ? -11.504 -9.935 22.563 1.00 89.00 180 LEU A N 1
ATOM 1432 C CA . LEU A 1 180 ? -11.898 -9.137 21.382 1.00 89.00 180 LEU A CA 1
ATOM 1433 C C . LEU A 1 180 ? -12.676 -10.011 20.392 1.00 89.00 180 LEU A C 1
ATOM 1435 O O . LEU A 1 180 ? -12.321 -11.166 20.146 1.00 89.00 180 LEU A O 1
ATOM 1439 N N . THR A 1 181 ? -13.761 -9.409 19.966 1.00 88.06 181 THR A N 1
ATOM 1440 C CA . THR A 1 181 ? -14.529 -10.095 18.902 1.00 88.06 181 THR A CA 1
ATOM 1441 C C . THR A 1 181 ? -14.719 -9.120 17.733 1.00 88.06 181 THR A C 1
ATOM 1443 O O . THR A 1 181 ? -14.558 -7.907 17.880 1.00 88.06 181 THR A O 1
ATOM 1446 N N . ILE A 1 182 ? -15.067 -9.831 16.579 1.00 88.25 182 ILE A N 1
ATOM 1447 C CA . ILE A 1 182 ? -15.212 -8.959 15.388 1.00 88.25 182 ILE A CA 1
ATOM 1448 C C . ILE A 1 182 ? -16.697 -8.598 15.231 1.00 88.25 182 ILE A C 1
ATOM 1450 O O . ILE A 1 182 ? -17.577 -9.460 15.291 1.00 88.25 182 ILE A O 1
ATOM 1454 N N . GLY A 1 183 ? -16.863 -7.280 15.121 1.00 83.75 183 GLY A N 1
ATOM 1455 C CA . GLY A 1 183 ? -18.250 -6.785 14.939 1.00 83.75 183 GLY A CA 1
ATOM 1456 C C . GLY A 1 183 ? -18.765 -7.021 13.517 1.00 83.75 183 GLY A C 1
ATOM 1457 O O . GLY A 1 183 ? -18.090 -7.625 12.681 1.00 83.75 183 GLY A O 1
ATOM 1458 N N . VAL A 1 184 ? -19.952 -6.567 13.290 1.00 82.25 184 VAL A N 1
ATOM 1459 C CA . VAL A 1 184 ? -20.596 -6.761 11.973 1.00 82.25 184 VAL A CA 1
ATOM 1460 C C . VAL A 1 184 ? -19.894 -5.866 10.937 1.00 82.25 184 VAL A C 1
ATOM 1462 O O . VAL A 1 184 ? -19.435 -4.765 11.249 1.00 82.25 184 VAL A O 1
ATOM 1465 N N . GLU A 1 185 ? -19.779 -6.444 9.848 1.00 86.19 185 GLU A N 1
ATOM 1466 C CA . GLU A 1 185 ? -19.100 -5.702 8.759 1.00 86.19 185 GLU A CA 1
ATOM 1467 C C . GLU A 1 185 ? -19.940 -4.499 8.305 1.00 86.19 185 GLU A C 1
ATOM 1469 O O . GLU A 1 185 ? -21.161 -4.588 8.165 1.00 86.19 185 GLU A O 1
ATOM 1474 N N . SER A 1 186 ? -19.203 -3.387 8.198 1.00 84.56 186 SER A N 1
ATOM 1475 C CA . SER A 1 186 ? -19.807 -2.156 7.647 1.00 84.56 186 SER A CA 1
ATOM 1476 C C . SER A 1 186 ? -18.743 -1.346 6.901 1.00 84.56 186 SER A C 1
ATOM 1478 O O . SER A 1 186 ? -17.672 -1.862 6.576 1.00 84.56 186 SER A O 1
ATOM 1480 N N . THR A 1 187 ? -19.185 -0.147 6.501 1.00 87.44 187 THR A N 1
ATOM 1481 C CA . THR A 1 187 ? -18.236 0.660 5.706 1.00 87.44 187 THR A CA 1
ATOM 1482 C C . THR A 1 187 ? -17.771 1.869 6.529 1.00 87.44 187 THR A C 1
ATOM 1484 O O . THR A 1 187 ? -18.577 2.579 7.134 1.00 87.44 187 THR A O 1
ATOM 1487 N N . TYR A 1 188 ? -16.381 1.994 6.421 1.00 84.88 188 TYR A N 1
ATOM 1488 C CA . TYR A 1 188 ? -15.795 3.062 7.258 1.00 84.88 188 TYR A CA 1
ATOM 1489 C C . TYR A 1 188 ? -14.741 3.815 6.442 1.00 84.88 188 TYR A C 1
ATOM 1491 O O . TYR A 1 188 ? -14.237 3.314 5.434 1.00 84.88 188 TYR A O 1
ATOM 1499 N N . ALA A 1 189 ? -14.556 5.049 6.974 1.00 83.69 189 ALA A N 1
ATOM 1500 C CA . ALA A 1 189 ? -13.322 5.700 6.467 1.00 83.69 189 ALA A CA 1
ATOM 1501 C C . ALA A 1 189 ? -12.069 5.040 7.069 1.00 83.69 189 ALA A C 1
ATOM 1503 O O . ALA A 1 189 ? -12.152 4.274 8.031 1.00 83.69 189 ALA A O 1
ATOM 1504 N N . SER A 1 190 ? -10.943 5.330 6.424 1.00 80.12 190 SER A N 1
ATOM 1505 C CA . SER A 1 190 ? -9.689 4.664 6.867 1.00 80.12 190 SER A CA 1
ATOM 1506 C C . SER A 1 190 ? -9.315 5.087 8.286 1.00 80.12 190 SER A C 1
ATOM 1508 O O . SER A 1 190 ? -8.664 4.323 9.002 1.00 80.12 190 SER A O 1
ATOM 1510 N N . GLU A 1 191 ? -9.835 6.254 8.603 1.00 85.62 191 GLU A N 1
ATOM 1511 C CA . GLU A 1 191 ? -9.768 6.690 10.014 1.00 85.62 191 GLU A CA 1
ATOM 1512 C C . GLU A 1 191 ? -11.133 7.229 10.458 1.00 85.62 191 GLU A C 1
ATOM 1514 O O . GLU A 1 191 ? -11.720 8.096 9.807 1.00 85.62 191 GLU A O 1
ATOM 1519 N N . THR A 1 192 ? -11.503 6.643 11.520 1.00 81.75 192 THR A N 1
ATOM 1520 C CA . THR A 1 192 ? -12.846 7.066 11.967 1.00 81.75 192 THR A CA 1
ATOM 1521 C C . THR A 1 192 ? -12.819 7.251 13.491 1.00 81.75 192 THR A C 1
ATOM 1523 O O . THR A 1 192 ? -12.060 6.590 14.202 1.00 81.75 192 THR A O 1
ATOM 1526 N N . SER A 1 193 ? -13.567 8.288 13.813 1.00 85.81 193 SER A N 1
ATOM 1527 C CA . SER A 1 193 ? -13.831 8.537 15.244 1.00 85.81 193 SER A CA 1
ATOM 1528 C C . SER A 1 193 ? -15.332 8.761 15.467 1.00 85.81 193 SER A C 1
ATOM 1530 O O . SER A 1 193 ? -15.972 9.544 14.763 1.00 85.81 193 SER A O 1
ATOM 1532 N N . GLU A 1 194 ? -15.782 7.909 16.203 1.00 79.12 194 GLU A N 1
ATOM 1533 C CA . GLU A 1 194 ? -17.237 7.996 16.441 1.00 79.12 194 GLU A CA 1
ATOM 1534 C C . GLU A 1 194 ? -17.481 8.294 17.932 1.00 79.12 194 GLU A C 1
ATOM 1536 O O . GLU A 1 194 ? -16.948 7.618 18.814 1.00 79.12 194 GLU A O 1
ATOM 1541 N N . GLU A 1 195 ? -18.261 9.352 18.043 1.00 81.62 195 GLU A N 1
ATOM 1542 C CA . GLU A 1 195 ? -18.705 9.649 19.432 1.00 81.62 195 GLU A CA 1
ATOM 1543 C C . GLU A 1 195 ? -20.105 9.067 19.677 1.00 81.62 195 GLU A C 1
ATOM 1545 O O . GLU A 1 195 ? -21.001 9.182 18.838 1.00 81.62 195 GLU A O 1
ATOM 1550 N N . LYS A 1 196 ? -20.124 8.246 20.575 1.00 79.12 196 LYS A N 1
ATOM 1551 C CA . LYS A 1 196 ? -21.427 7.635 20.919 1.00 79.12 196 LYS A CA 1
ATOM 1552 C C . LYS A 1 196 ? -21.773 7.899 22.391 1.00 79.12 196 LYS A C 1
ATOM 1554 O O . LYS A 1 196 ? -20.897 7.944 23.257 1.00 79.12 196 LYS A O 1
ATOM 1559 N N . ARG A 1 197 ? -23.169 8.187 22.547 1.00 80.06 197 ARG A N 1
ATOM 1560 C CA . ARG A 1 197 ? -23.639 8.346 23.950 1.00 80.06 197 ARG A CA 1
ATOM 1561 C C . ARG A 1 197 ? -24.170 7.009 24.476 1.00 80.06 197 ARG A C 1
ATOM 1563 O O . ARG A 1 197 ? -25.061 6.398 23.883 1.00 80.06 197 ARG A O 1
ATOM 1570 N N . GLU A 1 198 ? -23.508 6.573 25.378 1.00 77.94 198 GLU A N 1
ATOM 1571 C CA . GLU A 1 198 ? -24.003 5.318 25.985 1.00 77.94 198 GLU A CA 1
ATOM 1572 C C . GLU A 1 198 ? -24.920 5.607 27.178 1.00 77.94 198 GLU A C 1
ATOM 1574 O O . GLU A 1 198 ? -24.624 6.454 28.023 1.00 77.94 198 GLU A O 1
ATOM 1579 N N . HIS A 1 199 ? -26.078 4.878 27.082 1.00 77.06 199 HIS A N 1
ATOM 1580 C CA . HIS A 1 199 ? -27.090 5.080 28.146 1.00 77.06 199 HIS A CA 1
ATOM 1581 C C . HIS A 1 199 ? -27.062 3.892 29.115 1.00 77.06 199 HIS A C 1
ATOM 1583 O O . HIS A 1 199 ? -27.046 2.730 28.702 1.00 77.06 199 HIS A O 1
ATOM 1589 N N . PHE A 1 200 ? -27.020 4.260 30.339 1.00 76.62 200 PHE A N 1
ATOM 1590 C CA . PHE A 1 200 ? -27.013 3.226 31.394 1.00 76.62 200 PHE A CA 1
ATOM 1591 C C . PHE A 1 200 ? -28.297 3.340 32.223 1.00 76.62 200 PHE A C 1
ATOM 1593 O O . PHE A 1 200 ? -28.640 4.410 32.730 1.00 76.62 200 PHE A O 1
ATOM 1600 N N . THR A 1 201 ? -28.996 2.114 32.180 1.00 75.62 201 THR A N 1
ATOM 1601 C CA . THR A 1 201 ? -30.217 2.101 33.015 1.00 75.62 201 THR A CA 1
ATOM 1602 C C . THR A 1 201 ? -30.227 0.835 33.883 1.00 75.62 201 THR A C 1
ATOM 1604 O O . THR A 1 201 ? -30.140 -0.286 33.379 1.00 75.62 201 THR A O 1
ATOM 1607 N N . PHE A 1 202 ? -30.284 1.174 35.258 1.00 77.69 202 PHE A N 1
ATOM 1608 C CA . PHE A 1 202 ? -30.336 -0.032 36.105 1.00 77.69 202 PHE A CA 1
ATOM 1609 C C . PHE A 1 202 ? -31.170 0.265 37.356 1.00 77.69 202 PHE A C 1
ATOM 1611 O O . PHE A 1 202 ? -31.184 1.389 37.861 1.00 77.69 202 PHE A O 1
ATOM 1618 N N . PRO A 1 203 ? -31.832 -0.803 37.781 1.00 80.25 203 PRO A N 1
ATOM 1619 C CA . PRO A 1 203 ? -32.563 -0.657 39.052 1.00 80.25 203 PRO A CA 1
ATOM 1620 C C . PRO A 1 203 ? -31.653 -0.936 40.262 1.00 80.25 203 PRO A C 1
ATOM 1622 O O . PRO A 1 203 ? -30.783 -1.809 40.214 1.00 80.25 203 PRO A O 1
ATOM 1625 N N . VAL A 1 204 ? -31.786 -0.082 41.387 1.00 83.50 204 VAL A N 1
ATOM 1626 C CA . VAL A 1 204 ? -30.980 -0.335 42.596 1.00 83.50 204 VAL A CA 1
ATOM 1627 C C . VAL A 1 204 ? -31.918 -0.618 43.775 1.00 83.50 204 VAL A C 1
ATOM 1629 O O . VAL A 1 204 ? -32.809 0.173 44.091 1.00 83.50 204 VAL A O 1
ATOM 1632 N N . LYS A 1 205 ? -31.624 -1.850 44.379 1.00 85.19 205 LYS A N 1
ATOM 1633 C CA . LYS A 1 205 ? -32.420 -2.185 45.586 1.00 85.19 205 LYS A CA 1
ATOM 1634 C C . LYS A 1 205 ? -31.590 -1.911 46.849 1.00 85.19 205 LYS A C 1
ATOM 1636 O O . LYS A 1 205 ? -30.458 -2.380 46.985 1.00 85.19 205 LYS A O 1
ATOM 1641 N N . VAL A 1 206 ? -32.247 -1.100 47.771 1.00 85.56 206 VAL A N 1
ATOM 1642 C CA . VAL A 1 206 ? -31.511 -0.776 49.006 1.00 85.56 206 VAL A CA 1
ATOM 1643 C C . VAL A 1 206 ? -32.265 -1.361 50.209 1.00 85.56 206 VAL A C 1
ATOM 1645 O O . VAL A 1 206 ? -33.356 -0.908 50.562 1.00 85.56 206 VAL A O 1
ATOM 1648 N N . PRO A 1 207 ? -31.763 -2.412 50.858 1.00 86.00 207 PRO A N 1
ATOM 1649 C CA . PRO A 1 207 ? -32.426 -3.059 51.996 1.00 86.00 207 PRO A CA 1
ATOM 1650 C C . PRO A 1 207 ? -32.542 -2.110 53.205 1.00 86.00 207 PRO A C 1
ATOM 1652 O O . PRO A 1 207 ? -31.808 -1.123 53.304 1.00 86.00 207 PRO A O 1
ATOM 1655 N N . ALA A 1 208 ? -33.493 -2.422 54.043 1.00 84.69 208 ALA A N 1
ATOM 1656 C CA . ALA A 1 208 ? -33.755 -1.555 55.221 1.00 84.69 208 ALA A CA 1
ATOM 1657 C C . ALA A 1 208 ? -32.497 -1.445 56.089 1.00 84.69 208 ALA A C 1
ATOM 1659 O O . ALA A 1 208 ? -31.803 -2.433 56.340 1.00 84.69 208 ALA A O 1
ATOM 1660 N N . GLY A 1 209 ? -32.206 -0.309 56.480 1.00 80.19 209 GLY A N 1
ATOM 1661 C CA . GLY A 1 209 ? -31.113 -0.001 57.431 1.00 80.19 209 GLY A CA 1
ATOM 1662 C C . GLY A 1 209 ? -29.732 -0.100 56.775 1.00 80.19 209 GLY A C 1
ATOM 1663 O O . GLY A 1 209 ? -28.725 -0.117 57.486 1.00 80.19 209 GLY A O 1
ATOM 1664 N N . LYS A 1 210 ? -29.717 -0.261 55.334 1.00 84.62 210 LYS A N 1
ATOM 1665 C CA . LYS A 1 210 ? -28.389 -0.477 54.707 1.00 84.62 210 LYS A CA 1
ATOM 1666 C C . LYS A 1 210 ? -28.076 0.687 53.765 1.00 84.62 210 LYS A C 1
ATOM 1668 O O . LYS A 1 210 ? -28.962 1.456 53.386 1.00 84.62 210 LYS A O 1
ATOM 1673 N N . THR A 1 211 ? -26.840 0.777 53.429 1.00 77.69 211 THR A N 1
ATOM 1674 C CA . THR A 1 211 ? -26.346 1.711 52.396 1.00 77.69 211 THR A CA 1
ATOM 1675 C C . THR A 1 211 ? -25.770 0.921 51.215 1.00 77.69 211 THR A C 1
ATOM 1677 O O . THR A 1 211 ? -25.042 -0.057 51.395 1.00 77.69 211 THR A O 1
ATOM 1680 N N . VAL A 1 212 ? -26.166 1.455 50.083 1.00 81.38 212 VAL A N 1
ATOM 1681 C CA . VAL A 1 212 ? -25.650 0.794 48.866 1.00 81.38 212 VAL A CA 1
ATOM 1682 C C . VAL A 1 212 ? -24.874 1.848 48.060 1.00 81.38 212 VAL A C 1
ATOM 1684 O O . VAL A 1 212 ? -25.392 2.922 47.745 1.00 81.38 212 VAL A O 1
ATOM 1687 N N . ASP A 1 213 ? -23.569 1.509 47.697 1.00 76.81 213 ASP A N 1
ATOM 1688 C CA . ASP A 1 213 ? -22.732 2.346 46.802 1.00 76.81 213 ASP A CA 1
ATOM 1689 C C . ASP A 1 213 ? -22.728 1.802 45.367 1.00 76.81 213 ASP A C 1
ATOM 1691 O O . ASP A 1 213 ? -22.506 0.613 45.133 1.00 76.81 213 ASP A O 1
ATOM 1695 N N . VAL A 1 214 ? -23.001 2.791 44.549 1.00 79.94 214 VAL A N 1
ATOM 1696 C CA . VAL A 1 214 ? -23.052 2.375 43.131 1.00 79.94 214 VAL A CA 1
ATOM 1697 C C . VAL A 1 214 ? -21.910 3.052 42.359 1.00 79.94 214 VAL A C 1
ATOM 1699 O O . VAL A 1 214 ? -21.717 4.268 42.432 1.00 79.94 214 VAL A O 1
ATOM 1702 N N . HIS A 1 215 ? -21.067 2.086 41.636 1.00 75.81 215 HIS A N 1
ATOM 1703 C CA . HIS A 1 215 ? -19.976 2.576 40.762 1.00 75.81 215 HIS A CA 1
ATOM 1704 C C . HIS A 1 215 ? -20.274 2.137 39.309 1.00 75.81 215 HIS A C 1
ATOM 1706 O O . HIS A 1 215 ? -20.467 0.951 39.031 1.00 75.81 215 HIS A O 1
ATOM 1712 N N . ILE A 1 216 ? -20.260 3.167 38.490 1.00 79.56 216 ILE A N 1
ATOM 1713 C CA . ILE A 1 216 ? -20.474 2.874 37.069 1.00 79.56 216 ILE A CA 1
ATOM 1714 C C . ILE A 1 216 ? -19.130 3.051 36.355 1.00 79.56 216 ILE A C 1
ATOM 1716 O O . ILE A 1 216 ? -18.534 4.131 36.362 1.00 79.56 216 ILE A O 1
ATOM 1720 N N . THR A 1 217 ? -18.607 1.810 35.891 1.00 79.75 217 THR A N 1
ATOM 1721 C CA . THR A 1 217 ? -17.295 1.899 35.207 1.00 79.75 217 THR A CA 1
ATOM 1722 C C . THR A 1 217 ? -17.434 1.398 33.765 1.00 79.75 217 THR A C 1
ATOM 1724 O O . THR A 1 217 ? -18.359 0.653 33.435 1.00 79.75 217 THR A O 1
ATOM 1727 N N . LEU A 1 218 ? -16.491 1.839 33.049 1.00 83.25 218 LEU A N 1
ATOM 1728 C CA . LEU A 1 218 ? -16.438 1.455 31.625 1.00 83.25 218 LEU A CA 1
ATOM 1729 C C . LEU A 1 218 ? -15.005 1.035 31.280 1.00 83.25 218 LEU A C 1
ATOM 1731 O O . LEU A 1 218 ? -14.040 1.737 31.591 1.00 83.25 218 LEU A O 1
ATOM 1735 N N . GLY A 1 219 ? -14.924 -0.200 30.814 1.00 84.81 219 GLY A N 1
ATOM 1736 C CA . GLY A 1 219 ? -13.592 -0.661 30.362 1.00 84.81 219 GLY A CA 1
ATOM 1737 C C . GLY A 1 219 ? -13.219 -0.108 28.976 1.00 84.81 219 GLY A C 1
ATOM 1738 O O . GLY A 1 219 ? -14.057 -0.032 28.075 1.00 84.81 219 GLY A O 1
ATOM 1739 N N . GLN A 1 220 ? -12.010 0.279 28.970 1.00 89.31 220 GLN A N 1
ATOM 1740 C CA . GLN A 1 220 ? -11.472 0.789 27.693 1.00 89.31 220 GLN A CA 1
ATOM 1741 C C . GLN A 1 220 ? -10.155 0.082 27.354 1.00 89.31 220 GLN A C 1
ATOM 1743 O O . GLN A 1 220 ? -9.327 -0.181 28.229 1.00 89.31 220 GLN A O 1
ATOM 1748 N N . ALA A 1 221 ? -10.107 -0.193 26.039 1.00 90.38 221 ALA A N 1
ATOM 1749 C CA . ALA A 1 221 ? -8.835 -0.831 25.644 1.00 90.38 221 ALA A CA 1
ATOM 1750 C C . ALA A 1 221 ? -8.430 -0.330 24.254 1.00 90.38 221 ALA A C 1
ATOM 1752 O O . ALA A 1 221 ? -9.270 -0.134 23.373 1.00 90.38 221 ALA A O 1
ATOM 1753 N N . ALA A 1 222 ? -7.098 -0.068 24.292 1.00 90.94 222 ALA A N 1
ATOM 1754 C CA . ALA A 1 222 ? -6.551 0.212 22.944 1.00 90.94 222 ALA A CA 1
ATOM 1755 C C . ALA A 1 222 ? -6.206 -1.107 22.227 1.00 90.94 222 ALA A C 1
ATOM 1757 O O . ALA A 1 222 ? -5.782 -2.082 22.851 1.00 90.94 222 ALA A O 1
ATOM 1758 N N . THR A 1 223 ? -6.503 -1.062 20.946 1.00 89.81 223 THR A N 1
ATOM 1759 C CA . THR A 1 223 ? -6.241 -2.284 20.157 1.00 89.81 223 THR A CA 1
ATOM 1760 C C . THR A 1 223 ? -5.194 -1.956 19.083 1.00 89.81 223 THR A C 1
ATOM 1762 O O . THR A 1 223 ? -5.219 -0.887 18.470 1.00 89.81 223 THR A O 1
ATOM 1765 N N . ASP A 1 224 ? -4.315 -2.955 19.017 1.00 93.44 224 ASP A N 1
ATOM 1766 C CA . ASP A 1 224 ? -3.256 -2.867 17.989 1.00 93.44 224 ASP A CA 1
ATOM 1767 C C . ASP A 1 224 ? -3.038 -4.256 17.363 1.00 93.44 224 ASP A C 1
ATOM 1769 O O . ASP A 1 224 ? -2.422 -5.138 17.964 1.00 93.44 224 ASP A O 1
ATOM 1773 N N . LEU A 1 225 ? -3.624 -4.347 16.092 1.00 93.31 225 LEU A N 1
ATOM 1774 C CA . LEU A 1 225 ? -3.658 -5.699 15.499 1.00 93.31 225 LEU A CA 1
ATOM 1775 C C . LEU A 1 225 ? -3.200 -5.621 14.041 1.00 93.31 225 LEU A C 1
ATOM 1777 O O . LEU A 1 225 ? -3.514 -4.668 13.324 1.00 93.31 225 LEU A O 1
ATOM 1781 N N . PRO A 1 226 ? -2.428 -6.690 13.744 1.00 93.12 226 PRO A N 1
ATOM 1782 C CA . PRO A 1 226 ? -2.162 -6.770 12.300 1.00 93.12 226 PRO A CA 1
ATOM 1783 C C . PRO A 1 226 ? -3.409 -7.226 11.518 1.00 93.12 226 PRO A C 1
ATOM 1785 O O . PRO A 1 226 ? -4.269 -7.929 12.053 1.00 93.12 226 PRO A O 1
ATOM 1788 N N . PHE A 1 227 ? -3.498 -6.693 10.198 1.00 93.75 227 PHE A N 1
ATOM 1789 C CA . PHE A 1 227 ? -4.599 -7.210 9.359 1.00 93.75 227 PHE A CA 1
ATOM 1790 C C . PHE A 1 227 ? -4.091 -7.476 7.944 1.00 93.75 227 PHE A C 1
ATOM 1792 O O . PHE A 1 227 ? -3.016 -7.010 7.559 1.00 93.75 227 PHE A O 1
ATOM 1799 N N . THR A 1 228 ? -4.846 -8.403 7.297 1.00 90.50 228 THR A N 1
ATOM 1800 C CA . THR A 1 228 ? -4.712 -8.533 5.830 1.00 90.50 228 THR A CA 1
ATOM 1801 C C . THR A 1 228 ? -6.051 -8.204 5.155 1.00 90.50 228 THR A C 1
ATOM 1803 O O . THR A 1 228 ? -7.109 -8.237 5.786 1.00 90.50 228 THR A O 1
ATOM 1806 N N . GLY A 1 229 ? -5.859 -7.733 3.833 1.00 88.94 229 GLY A N 1
ATOM 1807 C CA . GLY A 1 229 ? -7.105 -7.441 3.103 1.00 88.94 229 GLY A CA 1
ATOM 1808 C C . GLY A 1 229 ? -6.839 -7.266 1.607 1.00 88.94 229 GLY A C 1
ATOM 1809 O O . GLY A 1 229 ? -5.749 -7.564 1.116 1.00 88.94 229 GLY A O 1
ATOM 1810 N N . ILE A 1 230 ? -7.979 -6.955 0.915 1.00 83.31 230 ILE A N 1
ATOM 1811 C CA . ILE A 1 230 ? -7.859 -6.740 -0.545 1.00 83.31 230 ILE A CA 1
ATOM 1812 C C . ILE A 1 230 ? -8.258 -5.283 -0.838 1.00 83.31 230 ILE A C 1
ATOM 1814 O O . ILE A 1 230 ? -9.354 -4.837 -0.492 1.00 83.31 230 ILE A O 1
ATOM 1818 N N . MET A 1 231 ? -7.267 -4.599 -1.454 1.00 80.94 231 MET A N 1
ATOM 1819 C CA . MET A 1 231 ? -7.593 -3.228 -1.923 1.00 80.94 231 MET A CA 1
ATOM 1820 C C . MET A 1 231 ? -8.169 -3.259 -3.345 1.00 80.94 231 MET A C 1
ATOM 1822 O O . MET A 1 231 ? -7.553 -3.786 -4.273 1.00 80.94 231 MET A O 1
ATOM 1826 N N . LYS A 1 232 ? -9.362 -2.683 -3.424 1.00 82.75 232 LYS A N 1
ATOM 1827 C CA . LYS A 1 232 ? -10.022 -2.611 -4.748 1.00 82.75 232 LYS A CA 1
ATOM 1828 C C . LYS A 1 232 ? -10.037 -1.151 -5.215 1.00 82.75 232 LYS A C 1
ATOM 1830 O O . LYS A 1 232 ? -10.658 -0.287 -4.592 1.00 82.75 232 LYS A O 1
ATOM 1835 N N . ILE A 1 233 ? -9.358 -0.935 -6.303 1.00 74.94 233 ILE A N 1
ATOM 1836 C CA . ILE A 1 233 ? -9.322 0.437 -6.858 1.00 74.94 233 ILE A CA 1
ATOM 1837 C C . ILE A 1 233 ? -10.096 0.471 -8.184 1.00 74.94 233 ILE A C 1
ATOM 1839 O O . ILE A 1 233 ? -9.811 -0.290 -9.112 1.00 74.94 233 ILE A O 1
ATOM 1843 N N . THR A 1 234 ? -11.107 1.284 -8.141 1.00 74.19 234 THR A N 1
ATOM 1844 C CA . THR A 1 234 ? -11.907 1.428 -9.371 1.00 74.19 234 THR A CA 1
ATOM 1845 C C . THR A 1 234 ? -11.530 2.738 -10.078 1.00 74.19 234 THR A C 1
ATOM 1847 O O . THR A 1 234 ? -11.546 3.816 -9.479 1.00 74.19 234 THR A O 1
ATOM 1850 N N . CYS A 1 235 ? -11.204 2.517 -11.353 1.00 63.84 235 CYS A N 1
ATOM 1851 C CA . CYS A 1 235 ? -10.843 3.702 -12.158 1.00 63.84 235 CYS A CA 1
ATOM 1852 C C . CYS A 1 235 ? -12.084 4.299 -12.840 1.00 63.84 235 CYS A C 1
ATOM 1854 O O . CYS A 1 235 ? -13.142 3.669 -12.898 1.00 63.84 235 CYS A O 1
ATOM 1856 N N . HIS A 1 236 ? -12.072 5.491 -13.282 1.00 59.81 236 HIS A N 1
ATOM 1857 C CA . HIS A 1 236 ? -13.240 6.189 -13.884 1.00 59.81 236 HIS A CA 1
ATOM 1858 C C . HIS A 1 236 ? -13.686 5.484 -15.163 1.00 59.81 236 HIS A C 1
ATOM 1860 O O . HIS A 1 236 ? -14.846 5.616 -15.560 1.00 59.81 236 HIS A O 1
ATOM 1866 N N . ASN A 1 237 ? -12.707 4.771 -15.720 1.00 54.09 237 ASN A N 1
ATOM 1867 C CA . ASN A 1 237 ? -13.135 4.034 -16.933 1.00 54.09 237 ASN A CA 1
ATOM 1868 C C . ASN A 1 237 ? -13.864 2.734 -16.580 1.00 54.09 237 ASN A C 1
ATOM 1870 O O . ASN A 1 237 ? -14.228 1.968 -17.474 1.00 54.09 237 ASN A O 1
ATOM 1874 N N . GLY A 1 238 ? -14.188 2.549 -15.198 1.00 58.34 238 GLY A N 1
ATOM 1875 C CA . GLY A 1 238 ? -14.997 1.380 -14.783 1.00 58.34 238 GLY A CA 1
ATOM 1876 C C . GLY A 1 238 ? -14.121 0.144 -14.525 1.00 58.34 238 GLY A C 1
ATOM 1877 O O . GLY A 1 238 ? -14.616 -0.845 -13.982 1.00 58.34 238 GLY A O 1
ATOM 1878 N N . ARG A 1 239 ? -12.846 0.199 -14.711 1.00 55.75 239 ARG A N 1
ATOM 1879 C CA . ARG A 1 239 ? -11.982 -0.986 -14.511 1.00 55.75 239 ARG A CA 1
ATOM 1880 C C . ARG A 1 239 ? -11.558 -1.067 -13.040 1.00 55.75 239 ARG A C 1
ATOM 1882 O O . ARG A 1 239 ? -11.397 -0.049 -12.363 1.00 55.75 239 ARG A O 1
ATOM 1889 N N . VAL A 1 240 ? -11.350 -2.310 -12.575 1.00 65.00 240 VAL A N 1
ATOM 1890 C CA . VAL A 1 240 ? -11.104 -2.473 -11.122 1.00 65.00 240 VAL A CA 1
ATOM 1891 C C . VAL A 1 240 ? -9.770 -3.204 -10.937 1.00 65.00 240 VAL A C 1
ATOM 1893 O O . VAL A 1 240 ? -9.492 -4.206 -11.601 1.00 65.00 240 VAL A O 1
ATOM 1896 N N . LEU A 1 241 ? -8.916 -2.523 -10.056 1.00 65.50 241 LEU A N 1
ATOM 1897 C CA . LEU A 1 241 ? -7.658 -3.153 -9.630 1.00 65.50 241 LEU A CA 1
ATOM 1898 C C . LEU A 1 241 ? -7.791 -3.696 -8.203 1.00 65.50 241 LEU A C 1
ATOM 1900 O O . LEU A 1 241 ? -8.253 -3.002 -7.295 1.00 65.50 241 LEU A O 1
ATOM 1904 N N . GLU A 1 242 ? -7.337 -5.096 -8.084 1.00 72.56 242 GLU A N 1
ATOM 1905 C CA . GLU A 1 242 ? -7.389 -5.687 -6.725 1.00 72.56 242 GLU A CA 1
ATOM 1906 C C . GLU A 1 242 ? -5.973 -6.037 -6.251 1.00 72.56 242 GLU A C 1
ATOM 1908 O O . GLU A 1 242 ? -5.206 -6.694 -6.958 1.00 72.56 242 GLU A O 1
ATOM 1913 N N . LEU A 1 243 ? -5.684 -5.561 -4.998 1.00 68.44 243 LEU A N 1
ATOM 1914 C CA . LEU A 1 243 ? -4.336 -5.795 -4.459 1.00 68.44 243 LEU A CA 1
ATOM 1915 C C . LEU A 1 243 ? -4.451 -6.395 -3.052 1.00 68.44 243 LEU A C 1
ATOM 1917 O O . LEU A 1 243 ? -5.223 -5.920 -2.215 1.00 68.44 243 LEU A O 1
ATOM 1921 N N . LYS A 1 244 ? -3.663 -7.515 -2.986 1.00 77.38 244 LYS A N 1
ATOM 1922 C CA . LYS A 1 244 ? -3.592 -7.989 -1.582 1.00 77.38 244 LYS A CA 1
ATOM 1923 C C . LYS A 1 244 ? -2.697 -7.053 -0.753 1.00 77.38 244 LYS A C 1
ATOM 1925 O O . LYS A 1 244 ? -1.639 -6.612 -1.206 1.00 77.38 244 LYS A O 1
ATOM 1930 N N . THR A 1 245 ? -3.217 -6.720 0.458 1.00 77.69 245 THR A N 1
ATOM 1931 C CA . THR A 1 245 ? -2.425 -5.773 1.271 1.00 77.69 245 THR A CA 1
ATOM 1932 C C . THR A 1 245 ? -2.515 -6.184 2.744 1.00 77.69 245 THR A C 1
ATOM 1934 O O . THR A 1 245 ? -3.236 -7.119 3.099 1.00 77.69 245 THR A O 1
ATOM 1937 N N . SER A 1 246 ? -1.582 -5.616 3.479 1.00 83.94 246 SER A N 1
ATOM 1938 C CA . SER A 1 246 ? -1.587 -5.847 4.941 1.00 83.94 246 SER A CA 1
ATOM 1939 C C . SER A 1 246 ? -1.182 -4.574 5.683 1.00 83.94 246 SER A C 1
ATOM 1941 O O . SER A 1 246 ? -0.723 -3.605 5.074 1.00 83.94 246 SER A O 1
ATOM 1943 N N . GLY A 1 247 ? -1.525 -4.540 6.909 1.00 86.19 247 GLY A N 1
ATOM 1944 C CA . GLY A 1 247 ? -1.182 -3.352 7.720 1.00 86.19 247 GLY A CA 1
ATOM 1945 C C . GLY A 1 247 ? -1.546 -3.588 9.191 1.00 86.19 247 GLY A C 1
ATOM 1946 O O . GLY A 1 247 ? -1.520 -4.720 9.678 1.00 86.19 247 GLY A O 1
ATOM 1947 N N . THR A 1 248 ? -1.622 -2.364 9.825 1.00 91.44 248 THR A N 1
ATOM 1948 C CA . THR A 1 248 ? -1.943 -2.449 11.269 1.00 91.44 248 THR A CA 1
ATOM 1949 C C . THR A 1 248 ? -3.250 -1.697 11.569 1.00 91.44 248 THR A C 1
ATOM 1951 O O . THR A 1 248 ? -3.483 -0.597 11.065 1.00 91.44 248 THR A O 1
ATOM 1954 N N . TYR A 1 249 ? -4.067 -2.405 12.345 1.00 93.81 249 TYR A N 1
ATOM 1955 C CA . TYR A 1 249 ? -5.302 -1.754 12.827 1.00 93.81 249 TYR A CA 1
ATOM 1956 C C . TYR A 1 249 ? -5.065 -1.218 14.244 1.00 93.81 249 TYR A C 1
ATOM 1958 O O . TYR A 1 249 ? -4.530 -1.913 15.110 1.00 93.81 249 TYR A O 1
ATOM 1966 N N . LYS A 1 250 ? -5.498 0.087 14.412 1.00 93.44 250 LYS A N 1
ATOM 1967 C CA . LYS A 1 250 ? -5.509 0.650 15.778 1.00 93.44 250 LYS A CA 1
ATOM 1968 C C . LYS A 1 250 ? -6.904 1.183 16.130 1.00 93.44 250 LYS A C 1
ATOM 1970 O O . LYS A 1 250 ? -7.567 1.823 15.311 1.00 93.44 250 LYS A O 1
ATOM 1975 N N . GLY A 1 251 ? -7.229 0.775 17.324 1.00 91.50 251 GLY A N 1
ATOM 1976 C CA . GLY A 1 251 ? -8.585 1.209 17.719 1.00 91.50 251 GLY A CA 1
ATOM 1977 C C . GLY A 1 251 ? -8.691 1.346 19.234 1.00 91.50 251 GLY A C 1
ATOM 1978 O O . GLY A 1 251 ? -7.796 0.936 19.976 1.00 91.50 251 GLY A O 1
ATOM 1979 N N . VAL A 1 252 ? -9.710 2.119 19.538 1.00 90.31 252 VAL A N 1
ATOM 1980 C CA . VAL A 1 252 ? -10.107 2.179 20.960 1.00 90.31 252 VAL A CA 1
ATOM 1981 C C . VAL A 1 252 ? -11.513 1.584 21.121 1.00 90.31 252 VAL A C 1
ATOM 1983 O O . VAL A 1 252 ? -12.462 1.992 20.446 1.00 90.31 252 VAL A O 1
ATOM 1986 N N . ALA A 1 253 ? -11.527 0.509 21.950 1.00 86.12 253 ALA A N 1
ATOM 1987 C CA . ALA A 1 253 ? -12.829 -0.170 22.121 1.00 86.12 253 ALA A CA 1
ATOM 1988 C C . ALA A 1 253 ? -13.270 -0.084 23.589 1.00 86.12 253 ALA A C 1
ATOM 1990 O O . ALA A 1 253 ? -12.448 0.079 24.495 1.00 86.12 253 ALA A O 1
ATOM 1991 N N . TYR A 1 254 ? -14.612 -0.154 23.755 1.00 84.31 254 TYR A N 1
ATOM 1992 C CA . TYR A 1 254 ? -15.162 -0.058 25.127 1.00 84.31 254 TYR A CA 1
ATOM 1993 C C . TYR A 1 254 ? -16.000 -1.304 25.426 1.00 84.31 254 TYR A C 1
ATOM 1995 O O . TYR A 1 254 ? -16.548 -1.937 24.520 1.00 84.31 254 TYR A O 1
ATOM 2003 N N . THR A 1 255 ? -16.028 -1.773 26.628 1.00 83.31 255 THR A N 1
ATOM 2004 C CA . THR A 1 255 ? -16.971 -2.846 27.005 1.00 83.31 255 THR A CA 1
ATOM 2005 C C . THR A 1 255 ? -18.382 -2.270 27.141 1.00 83.31 255 THR A C 1
ATOM 2007 O O . THR A 1 255 ? -18.589 -1.062 27.007 1.00 83.31 255 THR A O 1
ATOM 2010 N N . ASP A 1 256 ? -19.319 -3.174 27.179 1.00 69.31 256 ASP A N 1
ATOM 2011 C CA . ASP A 1 256 ? -20.649 -2.694 27.629 1.00 69.31 256 ASP A CA 1
ATOM 2012 C C . ASP A 1 256 ? -20.596 -2.228 29.092 1.00 69.31 256 ASP A C 1
ATOM 2014 O O . ASP A 1 256 ? -19.707 -2.614 29.854 1.00 69.31 256 ASP A O 1
ATOM 2018 N N . GLY A 1 257 ? -21.245 -1.048 29.396 1.00 57.88 257 GLY A N 1
ATOM 2019 C CA . GLY A 1 257 ? -21.284 -0.504 30.773 1.00 57.88 257 GLY A CA 1
ATOM 2020 C C . GLY A 1 257 ? -21.555 -1.574 31.823 1.00 57.88 257 GLY A C 1
ATOM 2021 O O . GLY A 1 257 ? -22.352 -2.489 31.604 1.00 57.88 257 GLY A O 1
ATOM 2022 N N . LYS A 1 258 ? -20.528 -1.768 32.667 1.00 62.50 258 LYS A N 1
ATOM 2023 C CA . LYS A 1 258 ? -20.678 -2.677 33.828 1.00 62.50 258 LYS A CA 1
ATOM 2024 C C . LYS A 1 258 ? -21.057 -1.874 35.081 1.00 62.50 258 LYS A C 1
ATOM 2026 O O . LYS A 1 258 ? -20.567 -0.765 35.304 1.00 62.50 258 LYS A O 1
ATOM 2031 N N . VAL A 1 259 ? -22.320 -2.231 35.753 1.00 50.97 259 VAL A N 1
ATOM 2032 C CA . VAL A 1 259 ? -22.719 -1.616 37.045 1.00 50.97 259 VAL A CA 1
ATOM 2033 C C . VAL A 1 259 ? -22.349 -2.585 38.178 1.00 50.97 259 VAL A C 1
ATOM 2035 O O . VAL A 1 259 ? -22.705 -3.766 38.154 1.00 50.97 259 VAL A O 1
ATOM 2038 N N . VAL A 1 260 ? -21.270 -2.304 38.764 1.00 51.41 260 VAL A N 1
ATOM 2039 C CA . VAL A 1 260 ? -20.956 -3.043 40.011 1.00 51.41 260 VAL A CA 1
ATOM 2040 C C . VAL A 1 260 ? -21.568 -2.296 41.202 1.00 51.41 260 VAL A C 1
ATOM 2042 O O . VAL A 1 260 ? -21.515 -1.066 41.285 1.00 51.41 260 VAL A O 1
ATOM 2045 N N . ALA A 1 261 ? -22.979 -2.739 41.668 1.00 38.94 261 ALA A N 1
ATOM 2046 C CA . ALA A 1 261 ? -23.498 -2.246 42.966 1.00 38.94 261 ALA A CA 1
ATOM 2047 C C . ALA A 1 261 ? -22.619 -2.749 44.121 1.00 38.94 261 ALA A C 1
ATOM 2049 O O . ALA A 1 261 ? -22.368 -3.949 44.259 1.00 38.94 261 ALA A O 1
ATOM 2050 N N . PHE A 1 262 ? -21.677 -2.036 44.651 1.00 43.81 262 PHE A N 1
ATOM 2051 C CA . PHE A 1 262 ? -21.262 -0.863 45.427 1.00 43.81 262 PHE A CA 1
ATOM 2052 C C . PHE A 1 262 ? -20.191 -0.085 44.629 1.00 43.81 262 PHE A C 1
ATOM 2054 O O . PHE A 1 262 ? -19.296 -0.679 44.025 1.00 43.81 262 PHE A O 1
ATOM 2061 N N . PHE A 1 263 ? -20.801 1.220 44.748 1.00 35.34 263 PHE A N 1
ATOM 2062 C CA . PHE A 1 263 ? -20.423 2.567 44.289 1.00 35.34 263 PHE A CA 1
ATOM 2063 C C . PHE A 1 263 ? -19.668 2.477 42.952 1.00 35.34 263 PHE A C 1
ATOM 2065 O O . PHE A 1 263 ? -18.762 1.657 42.784 1.00 35.34 263 PHE A O 1
ATOM 2072 N N . ALA A 1 264 ? -20.497 3.247 42.220 1.00 27.80 264 ALA A N 1
ATOM 2073 C CA . ALA A 1 264 ? -20.334 4.294 41.190 1.00 27.80 264 ALA A CA 1
ATOM 2074 C C . ALA A 1 264 ? -19.662 3.727 39.930 1.00 27.80 264 ALA A C 1
ATOM 2076 O O . ALA A 1 264 ? -18.677 2.989 40.005 1.00 27.80 264 ALA A O 1
ATOM 2077 N N . THR A 1 265 ? -20.602 4.132 38.824 1.00 38.06 265 THR A N 1
ATOM 2078 C CA . THR A 1 265 ? -20.945 4.377 37.427 1.00 38.06 265 THR A CA 1
ATOM 2079 C C . THR A 1 265 ? -19.922 5.294 36.740 1.00 38.06 265 THR A C 1
ATOM 2081 O O . THR A 1 265 ? -19.219 6.052 37.410 1.00 38.06 265 THR A O 1
ATOM 2084 N N . CYS A 1 266 ? -19.383 5.034 35.405 1.00 30.03 266 CYS A N 1
ATOM 2085 C CA . CYS A 1 266 ? -19.468 6.223 34.551 1.00 30.03 266 CYS A CA 1
ATOM 2086 C C . CYS A 1 266 ? -19.410 5.808 33.083 1.00 30.03 266 CYS A C 1
ATOM 2088 O O . CYS A 1 266 ? -18.758 4.823 32.729 1.00 30.03 266 CYS A O 1
ATOM 2090 N N . PHE A 1 267 ? -19.864 6.459 32.022 1.00 31.56 267 PHE A N 1
ATOM 2091 C CA . PHE A 1 267 ? -19.555 7.580 31.131 1.00 31.56 267 PHE A CA 1
ATOM 2092 C C . PHE A 1 267 ? -20.282 7.353 29.792 1.00 31.56 267 PHE A C 1
ATOM 2094 O O . PHE A 1 267 ? -20.434 6.219 29.334 1.00 31.56 267 PHE A O 1
ATOM 2101 N N . PHE A 1 268 ? -20.454 8.464 28.783 1.00 29.86 268 PHE A N 1
ATOM 2102 C CA . PHE A 1 268 ? -20.000 9.448 27.808 1.00 29.86 268 PHE A CA 1
ATOM 2103 C C . PHE A 1 268 ? -21.048 9.577 26.681 1.00 29.86 268 PHE A C 1
ATOM 2105 O O . PHE A 1 268 ? -21.717 8.609 26.312 1.00 29.86 268 PHE A O 1
ATOM 2112 N N . SER A 1 269 ? -21.003 10.650 25.703 1.00 35.88 269 SER A N 1
ATOM 2113 C CA . SER A 1 269 ? -20.383 11.056 24.424 1.00 35.88 269 SER A CA 1
ATOM 2114 C C . SER A 1 269 ? -21.311 12.093 23.741 1.00 35.88 269 SER A C 1
ATOM 2116 O O . SER A 1 269 ? -22.515 12.137 24.003 1.00 35.88 269 SER A O 1
ATOM 2118 N N . TYR A 1 270 ? -20.801 12.988 22.472 1.00 29.47 270 TYR A N 1
ATOM 2119 C CA . TYR A 1 270 ? -20.235 13.794 21.382 1.00 29.47 270 TYR A CA 1
ATOM 2120 C C . TYR A 1 270 ? -21.311 14.119 20.365 1.00 29.47 270 TYR A C 1
ATOM 2122 O O . TYR A 1 270 ? -22.304 13.399 20.238 1.00 29.47 270 TYR A O 1
ATOM 2130 N N . LEU A 1 271 ? -20.868 15.195 19.207 1.00 30.09 271 LEU A N 1
ATOM 2131 C CA . LEU A 1 271 ? -20.448 15.071 17.783 1.00 30.09 271 LEU A CA 1
ATOM 2132 C C . LEU A 1 271 ? -20.263 16.468 17.197 1.00 30.09 271 LEU A C 1
ATOM 2134 O O . LEU A 1 271 ? -21.029 17.390 17.489 1.00 30.09 271 LEU A O 1
ATOM 2138 N N . LEU A 1 272 ? -19.291 16.703 15.948 1.00 28.08 272 LEU A N 1
ATOM 2139 C CA . LEU A 1 272 ? -19.487 17.280 14.602 1.00 28.08 272 LEU A CA 1
ATOM 2140 C C . LEU A 1 272 ? -18.664 16.494 13.580 1.00 28.08 272 LEU A C 1
ATOM 2142 O O . LEU A 1 272 ? -17.602 15.954 13.898 1.00 28.08 272 LEU A O 1
ATOM 2146 N N . LYS A 1 273 ? -18.937 16.751 12.087 1.00 26.14 273 LYS A N 1
ATOM 2147 C CA . LYS A 1 273 ? -18.759 16.499 10.652 1.00 26.14 273 LYS A CA 1
ATOM 2148 C C . LYS A 1 273 ? -17.812 17.546 10.049 1.00 26.14 273 LYS A C 1
ATOM 2150 O O . LYS A 1 273 ? -17.868 18.729 10.392 1.00 26.14 273 LYS A O 1
ATOM 2155 N N . LYS A 1 274 ? -17.092 17.130 8.713 1.00 30.17 274 LYS A N 1
ATOM 2156 C CA . LYS A 1 274 ? -16.223 17.612 7.621 1.00 30.17 274 LYS A CA 1
ATOM 2157 C C . LYS A 1 274 ? -17.001 17.645 6.302 1.00 30.17 274 LYS A C 1
ATOM 2159 O O . LYS A 1 274 ? -17.919 16.851 6.082 1.00 30.17 274 LYS A O 1
ATOM 2164 N N . ASN A 1 275 ? -16.297 18.457 5.211 1.00 26.17 275 ASN A N 1
ATOM 2165 C CA . ASN A 1 275 ? -15.836 18.166 3.831 1.00 26.17 275 ASN A CA 1
ATOM 2166 C C . ASN A 1 275 ? -14.933 19.299 3.337 1.00 26.17 275 ASN A C 1
ATOM 2168 O O . ASN A 1 275 ? -15.137 20.469 3.667 1.00 26.17 275 ASN A O 1
ATOM 2172 N N . SER A 1 276 ? -14.116 18.959 2.014 1.00 26.48 276 SER A N 1
ATOM 2173 C CA . SER A 1 276 ? -13.684 18.569 0.662 1.00 26.48 276 SER A CA 1
ATOM 2174 C C . SER A 1 276 ? -13.031 19.763 -0.040 1.00 26.48 276 SER A C 1
ATOM 2176 O O . SER A 1 276 ? -13.479 20.905 0.090 1.00 26.48 276 SER A O 1
ATOM 2178 N N . MET A 1 277 ? -12.136 19.494 -1.280 1.00 27.27 277 MET A N 1
ATOM 2179 C CA . MET A 1 277 ? -11.566 18.999 -2.546 1.00 27.27 277 MET A CA 1
ATOM 2180 C C . MET A 1 277 ? -10.744 20.109 -3.202 1.00 27.27 277 MET A C 1
ATOM 2182 O O . MET A 1 277 ? -11.091 21.289 -3.127 1.00 27.27 277 MET A O 1
ATOM 2186 N N . SER A 1 278 ? -9.802 19.539 -4.662 1.00 31.31 278 SER A N 1
ATOM 2187 C CA . SER A 1 278 ? -9.664 19.047 -6.047 1.00 31.31 278 SER A CA 1
ATOM 2188 C C . SER A 1 278 ? -8.249 19.309 -6.555 1.00 31.31 278 SER A C 1
ATOM 2190 O O . SER A 1 278 ? -7.631 20.322 -6.220 1.00 31.31 278 SER A O 1
ATOM 2192 N N . TYR A 1 279 ? -7.623 18.384 -8.024 1.00 31.72 279 TYR A N 1
ATOM 2193 C CA . TYR A 1 279 ? -7.630 17.290 -9.014 1.00 31.72 279 TYR A CA 1
ATOM 2194 C C . TYR A 1 279 ? -6.864 17.735 -10.265 1.00 31.72 279 TYR A C 1
ATOM 2196 O O . TYR A 1 279 ? -7.179 18.756 -10.881 1.00 31.72 279 TYR A O 1
ATOM 2204 N N . LEU A 1 280 ? -5.806 16.863 -11.155 1.00 35.72 280 LEU A N 1
ATOM 2205 C CA . LEU A 1 280 ? -5.157 15.805 -11.945 1.00 35.72 280 LEU A CA 1
ATOM 2206 C C . LEU A 1 280 ? -3.966 16.402 -12.701 1.00 35.72 280 LEU A C 1
ATOM 2208 O O . LEU A 1 280 ? -4.011 17.546 -13.160 1.00 35.72 280 LEU A O 1
ATO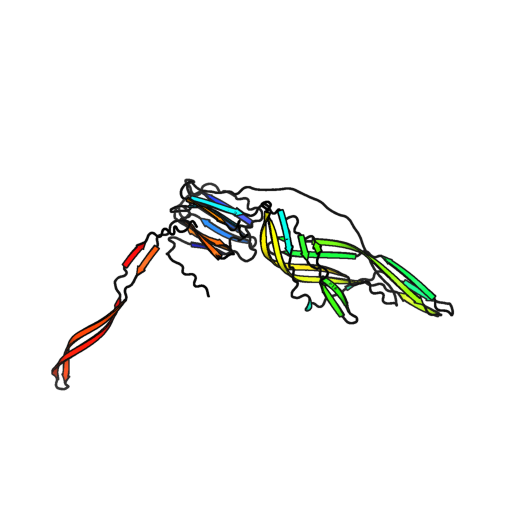M 2212 N N . ALA A 1 281 ? -2.730 15.049 -13.407 1.00 46.53 281 ALA A N 1
ATOM 2213 C CA . ALA A 1 281 ? -1.598 15.431 -14.319 1.00 46.53 281 ALA A CA 1
ATOM 2214 C C . ALA A 1 281 ? -1.525 14.457 -15.506 1.00 46.53 281 ALA A C 1
ATOM 2216 O O . ALA A 1 281 ? -1.857 13.275 -15.387 1.00 46.53 281 ALA A O 1
ATOM 2217 N N . PRO A 1 282 ? -0.912 14.661 -16.730 1.00 53.38 282 PRO A N 1
ATOM 2218 C CA . PRO A 1 282 ? -0.674 14.072 -18.055 1.00 53.38 282 PRO A CA 1
ATOM 2219 C C . PRO A 1 282 ? 0.577 13.181 -18.070 1.00 53.38 282 PRO A C 1
ATOM 2221 O O . PRO A 1 282 ? 1.462 13.319 -17.221 1.00 53.38 282 PRO A O 1
ATOM 2224 N N . VAL A 1 283 ? 0.626 11.856 -19.090 1.00 69.38 283 VAL A N 1
ATOM 2225 C CA . VAL A 1 283 ? 1.750 10.930 -19.363 1.00 69.38 283 VAL A CA 1
ATOM 2226 C C . VAL A 1 283 ? 2.807 11.657 -20.209 1.00 69.38 283 VAL A C 1
ATOM 2228 O O . VAL A 1 283 ? 2.499 12.256 -21.242 1.00 69.38 283 VAL A O 1
ATOM 2231 N N . VAL A 1 284 ? 4.047 11.555 -19.667 1.00 79.81 284 VAL A N 1
ATOM 2232 C CA . VAL A 1 284 ? 5.143 12.288 -20.347 1.00 79.81 284 VAL A CA 1
ATOM 2233 C C . VAL A 1 284 ? 6.070 11.264 -21.019 1.00 79.81 284 VAL A C 1
ATOM 2235 O O . VAL A 1 284 ? 6.637 10.386 -20.365 1.00 79.81 284 VAL A O 1
ATOM 2238 N N . GLU A 1 285 ? 6.178 11.262 -22.485 1.00 82.94 285 GLU A N 1
ATOM 2239 C CA . GLU A 1 285 ? 7.126 10.394 -23.220 1.00 82.94 285 GLU A CA 1
ATOM 2240 C C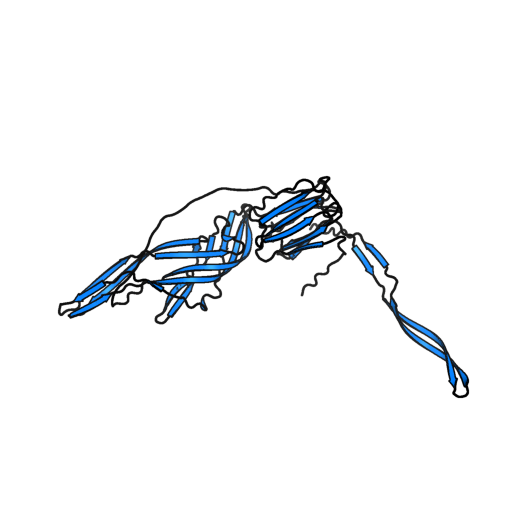 . GLU A 1 285 ? 8.324 11.220 -23.710 1.00 82.94 285 GLU A C 1
ATOM 2242 O O . GLU A 1 285 ? 8.175 12.360 -24.155 1.00 82.94 285 GLU A O 1
ATOM 2247 N N . VAL A 1 286 ? 9.480 10.658 -23.556 1.00 80.00 286 VAL A N 1
ATOM 2248 C CA . VAL A 1 286 ? 10.702 11.403 -23.935 1.00 80.00 286 VAL A CA 1
ATOM 2249 C C . VAL A 1 286 ? 11.500 10.567 -24.941 1.00 80.00 286 VAL A C 1
ATOM 2251 O O . VAL A 1 286 ? 11.651 9.353 -24.790 1.00 80.00 286 VAL A O 1
ATOM 2254 N N . GLY A 1 287 ? 11.993 11.227 -26.094 1.00 83.25 287 GLY A N 1
ATOM 2255 C CA . GLY A 1 287 ? 12.822 10.552 -27.118 1.00 83.25 287 GLY A CA 1
ATOM 2256 C C . GLY A 1 287 ? 12.332 10.909 -28.526 1.00 83.25 287 GLY A C 1
ATOM 2257 O O . GLY A 1 287 ? 11.714 11.954 -28.738 1.00 83.25 287 GLY A O 1
ATOM 2258 N N . GLY A 1 288 ? 12.712 10.030 -29.483 1.00 80.12 288 GLY A N 1
ATOM 2259 C CA . GLY A 1 288 ? 12.518 10.389 -30.912 1.00 80.12 288 GLY A CA 1
ATOM 2260 C C . GLY A 1 288 ? 11.372 9.603 -31.550 1.00 80.12 288 GLY A C 1
ATOM 2261 O O . GLY A 1 288 ? 10.635 8.877 -30.879 1.00 80.12 288 GLY A O 1
ATOM 2262 N N . GLN A 1 289 ? 11.015 9.768 -32.813 1.00 83.69 289 GLN A N 1
ATOM 2263 C CA . GLN A 1 289 ? 9.812 9.211 -33.481 1.00 83.69 289 GLN A CA 1
ATOM 2264 C C . GLN A 1 289 ? 10.179 7.934 -34.241 1.00 83.69 289 GLN A C 1
ATOM 2266 O O . GLN A 1 289 ? 9.349 7.390 -34.972 1.00 83.69 289 GLN A O 1
ATOM 2271 N N . GLY A 1 290 ? 11.390 7.402 -34.108 1.00 77.19 290 GLY A N 1
ATOM 2272 C CA . GLY A 1 290 ? 11.840 6.189 -34.829 1.00 77.19 290 GLY A CA 1
ATOM 2273 C C . GLY A 1 290 ? 11.281 4.908 -34.196 1.00 77.19 290 GLY A C 1
ATOM 2274 O O . GLY A 1 290 ? 10.568 4.943 -33.190 1.00 77.19 290 GLY A O 1
ATOM 2275 N N . GLY A 1 291 ? 11.452 3.665 -34.755 1.00 81.38 291 GLY A N 1
ATOM 2276 C CA . GLY A 1 291 ? 11.017 2.359 -34.210 1.00 81.38 291 GLY A CA 1
ATOM 2277 C C . GLY A 1 291 ? 9.492 2.203 -34.233 1.00 81.38 291 GLY A C 1
ATOM 2278 O O . GLY A 1 291 ? 8.767 3.082 -34.703 1.00 81.38 291 GLY A O 1
ATOM 2279 N N . GLU A 1 292 ? 9.142 0.965 -33.725 1.00 77.94 292 GLU A N 1
ATOM 2280 C CA . GLU A 1 292 ? 7.689 0.690 -33.645 1.00 77.94 292 GLU A CA 1
ATOM 2281 C C . GLU A 1 292 ? 7.148 0.994 -32.239 1.00 77.94 292 GLU A C 1
ATOM 2283 O O . GLU A 1 292 ? 7.848 0.832 -31.237 1.00 77.94 292 GLU A O 1
ATOM 2288 N N . PRO A 1 293 ? 5.890 1.538 -32.272 1.00 79.75 293 PRO A N 1
ATOM 2289 C CA . PRO A 1 293 ? 5.290 1.850 -30.961 1.00 79.75 293 PRO A CA 1
ATOM 2290 C C . PRO A 1 293 ? 5.039 0.584 -30.134 1.00 79.75 293 PRO A C 1
ATOM 2292 O O . PRO A 1 293 ? 4.817 -0.499 -30.683 1.00 79.75 293 PRO A O 1
ATOM 2295 N N . PHE A 1 294 ? 5.243 0.740 -28.845 1.00 80.31 294 PHE A N 1
ATOM 2296 C CA . PHE A 1 294 ? 4.815 -0.346 -27.943 1.00 80.31 294 PHE A CA 1
ATOM 2297 C C . PHE A 1 294 ? 4.034 0.254 -26.770 1.00 80.31 294 PHE A C 1
ATOM 2299 O O . PHE A 1 294 ? 4.195 1.428 -26.430 1.00 80.31 294 PHE A O 1
ATOM 2306 N N . ASN A 1 295 ? 3.107 -0.543 -26.349 1.00 81.19 295 ASN A N 1
ATOM 2307 C CA . ASN A 1 295 ? 2.301 -0.265 -25.139 1.00 81.19 295 ASN A CA 1
ATOM 2308 C C . ASN A 1 295 ? 2.166 -1.546 -24.304 1.00 81.19 295 ASN A C 1
ATOM 2310 O O . ASN A 1 295 ? 1.385 -2.441 -24.631 1.00 81.19 295 ASN A O 1
ATOM 2314 N N . PHE A 1 296 ? 2.999 -1.656 -23.300 1.00 80.38 296 PHE A N 1
ATOM 2315 C CA . PHE A 1 296 ? 3.021 -2.849 -22.422 1.00 80.38 296 PHE A CA 1
ATOM 2316 C C . PHE A 1 296 ? 2.594 -2.455 -21.004 1.00 80.38 296 PHE A C 1
ATOM 2318 O O . PHE A 1 296 ? 3.335 -1.795 -20.272 1.00 80.38 296 PHE A O 1
ATOM 2325 N N . ASN A 1 297 ? 1.340 -2.866 -20.764 1.00 74.50 297 ASN A N 1
ATOM 2326 C CA . ASN A 1 297 ? 0.841 -2.354 -19.468 1.00 74.50 297 ASN A CA 1
ATOM 2327 C C . ASN A 1 297 ? -0.209 -3.305 -18.895 1.00 74.50 297 ASN A C 1
ATOM 2329 O O . ASN A 1 297 ? -0.559 -4.307 -19.521 1.00 74.50 297 ASN A O 1
ATOM 2333 N N . GLY A 1 298 ? -0.516 -3.096 -17.693 1.00 59.34 298 GLY A N 1
ATOM 2334 C CA . GLY A 1 298 ? -1.495 -3.947 -16.982 1.00 59.34 298 GLY A CA 1
ATOM 2335 C C . GLY A 1 298 ? -2.853 -3.267 -16.890 1.00 59.34 298 GLY A C 1
ATOM 2336 O O . GLY A 1 298 ? -3.609 -3.536 -15.954 1.00 59.34 298 GLY A O 1
ATOM 2337 N N . THR A 1 299 ? -3.090 -2.303 -17.891 1.00 59.59 299 THR A N 1
ATOM 2338 C CA . THR A 1 299 ? -4.383 -1.584 -17.786 1.00 59.59 299 THR A CA 1
ATOM 2339 C C . THR A 1 299 ? -5.557 -2.567 -17.836 1.00 59.59 299 THR A C 1
ATOM 2341 O O . THR A 1 299 ? -6.584 -2.326 -17.198 1.00 59.59 299 THR A O 1
ATOM 2344 N N . ALA A 1 300 ? -5.415 -3.755 -18.503 1.00 45.25 300 ALA A N 1
ATOM 2345 C CA . ALA A 1 300 ? -6.549 -4.705 -18.668 1.00 45.25 300 ALA A CA 1
ATOM 2346 C C . ALA A 1 300 ? -6.700 -5.592 -17.432 1.00 45.25 300 ALA A C 1
ATOM 2348 O O . ALA A 1 300 ? -7.823 -5.948 -17.067 1.00 45.25 300 ALA A O 1
ATOM 2349 N N . ASN A 1 301 ? -5.640 -5.722 -16.682 1.00 48.03 301 ASN A N 1
ATOM 2350 C CA . ASN A 1 301 ? -5.824 -6.744 -15.614 1.00 48.03 301 ASN A CA 1
ATOM 2351 C C . ASN A 1 301 ? -5.217 -6.259 -14.298 1.00 48.03 301 ASN A C 1
ATOM 2353 O O . ASN A 1 301 ? -5.133 -7.026 -13.337 1.00 48.03 301 ASN A O 1
ATOM 2357 N N . GLY A 1 302 ? -4.795 -4.909 -14.286 1.00 51.59 302 GLY A N 1
ATOM 2358 C CA . GLY A 1 302 ? -4.411 -4.304 -13.002 1.00 51.59 302 GLY A CA 1
ATOM 2359 C C . GLY A 1 302 ? -3.018 -4.746 -12.525 1.00 51.59 302 GLY A C 1
ATOM 2360 O O . GLY A 1 302 ? -2.720 -4.668 -11.331 1.00 51.59 302 GLY A O 1
ATOM 2361 N N . THR A 1 303 ? -2.152 -5.275 -13.438 1.00 62.78 303 THR A N 1
ATOM 2362 C CA . THR A 1 303 ? -0.783 -5.701 -13.070 1.00 62.78 303 THR A CA 1
ATOM 2363 C C . THR A 1 303 ? 0.153 -4.482 -13.018 1.00 62.78 303 THR A C 1
ATOM 2365 O O . THR A 1 303 ? -0.078 -3.472 -13.686 1.00 62.78 303 THR A O 1
ATOM 2368 N N . MET A 1 304 ? 1.085 -4.586 -12.058 1.00 71.94 304 MET A N 1
ATOM 2369 C CA . MET A 1 304 ? 2.043 -3.477 -11.857 1.00 71.94 304 MET A CA 1
ATOM 2370 C C . MET A 1 304 ? 3.445 -3.888 -12.312 1.00 71.94 304 MET A C 1
ATOM 2372 O O . MET A 1 304 ? 3.728 -5.071 -12.509 1.00 71.94 304 MET A O 1
ATOM 2376 N N . LEU A 1 305 ? 4.236 -2.778 -12.423 1.00 80.06 305 LEU A N 1
ATOM 2377 C CA . LEU A 1 305 ? 5.628 -3.056 -12.813 1.00 80.06 305 LEU A CA 1
ATOM 2378 C C . LEU A 1 305 ? 6.364 -3.747 -11.651 1.00 80.06 305 LEU A C 1
ATOM 2380 O O . LEU A 1 305 ? 6.293 -3.308 -10.502 1.00 80.06 305 LEU A O 1
ATOM 2384 N N . LYS A 1 306 ? 6.952 -4.774 -11.982 1.00 82.69 306 LYS A N 1
ATOM 2385 C CA . LYS A 1 306 ? 7.617 -5.612 -10.944 1.00 82.69 306 LYS A CA 1
ATOM 2386 C C . LYS A 1 306 ? 9.137 -5.453 -11.053 1.00 82.69 306 LYS A C 1
ATOM 2388 O O . LYS A 1 306 ? 9.819 -5.374 -10.029 1.00 82.69 306 LYS A O 1
ATOM 2393 N N . LYS A 1 307 ? 9.589 -5.343 -12.188 1.00 88.62 307 LYS A N 1
ATOM 2394 C CA . LYS A 1 307 ? 11.047 -5.355 -12.392 1.00 88.62 307 LYS A CA 1
ATOM 2395 C C . LYS A 1 307 ? 11.375 -4.719 -13.746 1.00 88.62 307 LYS A C 1
ATOM 2397 O O . LYS A 1 307 ? 10.618 -4.847 -14.710 1.00 88.62 307 LYS A O 1
ATOM 2402 N N . ILE A 1 308 ? 12.608 -3.965 -13.650 1.00 90.75 308 ILE A N 1
ATOM 2403 C CA . ILE A 1 308 ? 13.055 -3.411 -14.948 1.00 90.75 308 ILE A CA 1
ATOM 2404 C C . ILE A 1 308 ? 14.569 -3.630 -15.068 1.00 90.75 308 ILE A C 1
ATOM 2406 O O . ILE A 1 308 ? 15.312 -3.519 -14.090 1.00 90.75 308 ILE A O 1
ATOM 2410 N N . GLN A 1 309 ? 14.888 -3.999 -16.286 1.00 90.38 309 GLN A N 1
ATOM 2411 C CA . GLN A 1 309 ? 16.319 -4.069 -16.641 1.00 90.38 309 GLN A CA 1
ATOM 2412 C C . GLN A 1 309 ? 16.609 -3.163 -17.842 1.00 90.38 309 GLN A C 1
ATOM 2414 O O . GLN A 1 309 ? 15.891 -3.178 -18.844 1.00 90.38 309 GLN A O 1
ATOM 2419 N N . VAL A 1 310 ? 17.769 -2.468 -17.590 1.00 86.44 310 VAL A N 1
ATOM 2420 C CA . VAL A 1 310 ? 18.052 -1.494 -18.667 1.00 86.44 310 VAL A CA 1
ATOM 2421 C C . VAL A 1 310 ? 19.497 -1.713 -19.133 1.00 86.44 310 VAL A C 1
ATOM 2423 O O . VAL A 1 310 ? 20.422 -1.824 -18.326 1.00 86.44 310 VAL A O 1
ATOM 2426 N N . TRP A 1 311 ? 19.607 -1.788 -20.546 1.00 85.69 311 TRP A N 1
ATOM 2427 C CA . TRP A 1 311 ? 20.958 -1.943 -21.121 1.00 85.69 311 TRP A CA 1
ATOM 2428 C C . TRP A 1 311 ? 21.421 -0.590 -21.677 1.00 85.69 311 TRP A C 1
ATOM 2430 O O . TRP A 1 311 ? 20.788 -0.010 -22.562 1.00 85.69 311 TRP A O 1
ATOM 2440 N N . GLU A 1 312 ? 22.598 -0.168 -21.096 1.00 83.81 312 GLU A N 1
ATOM 2441 C CA . GLU A 1 312 ? 23.116 1.156 -21.508 1.00 83.81 312 GLU A CA 1
ATOM 2442 C C . GLU A 1 312 ? 24.074 0.998 -22.697 1.00 83.81 312 GLU A C 1
ATOM 2444 O O . GLU A 1 312 ? 24.699 -0.049 -22.878 1.00 83.81 312 GLU A O 1
ATOM 2449 N N . SER A 1 313 ? 24.107 2.082 -23.541 1.00 77.38 313 SER A N 1
ATOM 2450 C CA . SER A 1 313 ? 25.127 2.121 -24.618 1.00 77.38 313 SER A CA 1
ATOM 2451 C C . SER A 1 313 ? 25.842 3.474 -24.590 1.00 77.38 313 SER A C 1
ATOM 2453 O O . SER A 1 313 ? 25.587 4.306 -23.717 1.00 77.38 313 SER A O 1
ATOM 2455 N N . SER A 1 314 ? 26.780 3.611 -25.504 1.00 77.69 314 SER A N 1
ATOM 2456 C CA . SER A 1 314 ? 27.646 4.809 -25.471 1.00 77.69 314 SER A CA 1
ATOM 2457 C C . SER A 1 314 ? 26.827 6.094 -25.669 1.00 77.69 314 SER A C 1
ATOM 2459 O O . SER A 1 314 ? 27.056 7.081 -24.967 1.00 77.69 314 SER A O 1
ATOM 2461 N N . ASN A 1 315 ? 25.785 6.016 -26.469 1.00 80.19 315 ASN A N 1
ATOM 2462 C CA . ASN A 1 315 ? 25.148 7.333 -26.722 1.00 80.19 315 ASN A CA 1
ATOM 2463 C C . ASN A 1 315 ? 23.643 7.269 -26.454 1.00 80.19 315 ASN A C 1
ATOM 2465 O O . ASN A 1 315 ? 22.932 8.248 -26.691 1.00 80.19 315 ASN A O 1
ATOM 2469 N N . MET A 1 316 ? 23.149 6.126 -25.893 1.00 78.06 316 MET A N 1
ATOM 2470 C CA . MET A 1 316 ? 21.691 6.026 -25.659 1.00 78.06 316 MET A CA 1
ATOM 2471 C C . MET A 1 316 ? 21.400 4.772 -24.827 1.00 78.06 316 MET A C 1
ATOM 2473 O O . MET A 1 316 ? 22.312 4.019 -24.481 1.00 78.06 316 MET A O 1
ATOM 2477 N N . ILE A 1 317 ? 20.061 4.683 -24.452 1.00 83.06 317 ILE A N 1
ATOM 2478 C CA . ILE A 1 317 ? 19.627 3.385 -23.882 1.00 83.06 317 ILE A CA 1
ATOM 2479 C C . ILE A 1 317 ? 19.356 2.394 -25.023 1.00 83.06 317 ILE A C 1
ATOM 2481 O O . ILE A 1 317 ? 18.560 2.660 -25.926 1.00 83.06 317 ILE A O 1
ATOM 2485 N N . LYS A 1 318 ? 20.055 1.236 -24.874 1.00 81.50 318 LYS A N 1
ATOM 2486 C CA . LYS A 1 318 ? 20.065 0.287 -26.004 1.00 81.50 318 LYS A CA 1
ATOM 2487 C C . LYS A 1 318 ? 18.839 -0.633 -25.971 1.00 81.50 318 LYS A C 1
ATOM 2489 O O . LYS A 1 318 ? 18.199 -0.838 -27.004 1.00 81.50 318 LYS A O 1
ATOM 2494 N N . SER A 1 319 ? 18.580 -1.232 -24.888 1.00 82.38 319 SER A N 1
ATOM 2495 C CA . SER A 1 319 ? 17.405 -2.124 -24.768 1.00 82.38 319 SER A CA 1
ATOM 2496 C C . SER A 1 319 ? 16.945 -2.167 -23.309 1.00 82.38 319 SER A C 1
ATOM 2498 O O . SER A 1 319 ? 17.652 -1.713 -22.407 1.00 82.38 319 SER A O 1
ATOM 2500 N N . MET A 1 320 ? 15.620 -2.699 -23.145 1.00 86.69 320 MET A N 1
ATOM 2501 C CA . MET A 1 320 ? 15.075 -2.852 -21.781 1.00 86.69 320 MET A CA 1
ATOM 2502 C C . MET A 1 320 ? 14.149 -4.073 -21.733 1.00 86.69 320 MET A C 1
ATOM 2504 O O . MET A 1 320 ? 13.559 -4.464 -22.742 1.00 86.69 320 MET A O 1
ATOM 2508 N N . LYS A 1 321 ? 14.140 -4.572 -20.587 1.00 88.75 321 LYS A N 1
ATOM 2509 C CA . LYS A 1 321 ? 13.176 -5.659 -20.328 1.00 88.75 321 LYS A CA 1
ATOM 2510 C C . LYS A 1 321 ? 12.396 -5.350 -19.048 1.00 88.75 321 LYS A C 1
ATOM 2512 O O . LYS A 1 321 ? 12.963 -4.920 -18.042 1.00 88.75 321 LYS A O 1
ATOM 2517 N N . VAL A 1 322 ? 11.080 -5.613 -19.194 1.00 86.44 322 VAL A N 1
ATOM 2518 C CA . VAL A 1 322 ? 10.240 -5.257 -18.034 1.00 86.44 322 VAL A CA 1
ATOM 2519 C C . VAL A 1 322 ? 9.385 -6.473 -17.663 1.00 86.44 322 VAL A C 1
ATOM 2521 O O . VAL A 1 322 ? 8.988 -7.262 -18.524 1.00 86.44 322 VAL A O 1
ATOM 2524 N N . TRP A 1 323 ? 9.182 -6.617 -16.322 1.00 89.44 323 TRP A N 1
ATOM 2525 C CA . TRP A 1 323 ? 8.278 -7.644 -15.786 1.00 89.44 323 TRP A CA 1
ATOM 2526 C C . TRP A 1 323 ? 7.119 -6.974 -15.041 1.00 89.44 323 TRP A C 1
ATOM 2528 O O . TRP A 1 323 ? 7.307 -6.004 -14.303 1.00 89.44 323 TRP A O 1
ATOM 2538 N N . LEU A 1 324 ? 5.871 -7.612 -15.335 1.00 75.44 324 LEU A N 1
ATOM 2539 C CA . LEU A 1 324 ? 4.715 -7.145 -14.545 1.00 75.44 324 LEU A CA 1
ATOM 2540 C C . LEU A 1 324 ? 4.431 -8.144 -13.422 1.00 75.44 324 LEU A C 1
ATOM 2542 O O . LEU A 1 324 ? 4.997 -9.239 -13.391 1.00 75.44 324 LEU A O 1
ATOM 2546 N N . THR A 1 325 ? 3.627 -7.781 -12.468 1.00 70.06 325 THR A N 1
ATOM 2547 C CA . THR A 1 325 ? 3.366 -8.621 -11.275 1.00 70.06 325 THR A CA 1
ATOM 2548 C C . THR A 1 325 ? 2.591 -9.878 -11.667 1.00 70.06 325 THR A C 1
ATOM 2550 O O . THR A 1 325 ? 2.517 -10.823 -10.879 1.00 70.06 325 THR A O 1
ATOM 2553 N N . ASP A 1 326 ? 2.036 -9.903 -12.869 1.00 69.44 326 ASP A N 1
ATOM 2554 C CA . ASP A 1 326 ? 1.351 -11.153 -13.282 1.00 69.44 326 ASP A CA 1
ATOM 2555 C C . ASP A 1 326 ? 2.308 -12.055 -14.069 1.00 69.44 326 ASP A C 1
ATOM 2557 O O . ASP A 1 326 ? 1.865 -12.962 -14.778 1.00 69.44 326 ASP A O 1
ATOM 2561 N N . ASP A 1 327 ? 3.555 -11.791 -14.117 1.00 80.19 327 ASP A N 1
ATOM 2562 C CA . ASP A 1 327 ? 4.688 -12.606 -14.602 1.00 80.19 327 ASP A CA 1
ATOM 2563 C C . ASP A 1 327 ? 4.855 -12.471 -16.117 1.00 80.19 327 ASP A C 1
ATOM 2565 O O . ASP A 1 327 ? 5.685 -13.164 -16.709 1.00 80.19 327 ASP A O 1
ATOM 2569 N N . ARG A 1 328 ? 4.072 -11.543 -16.656 1.00 85.25 328 ARG A N 1
ATOM 2570 C CA . ARG A 1 328 ? 4.363 -11.235 -18.072 1.00 85.25 328 ARG A CA 1
ATOM 2571 C C . ARG A 1 328 ? 5.643 -10.394 -18.169 1.00 85.25 328 ARG A C 1
ATOM 2573 O O . ARG A 1 328 ? 5.953 -9.597 -17.281 1.00 85.25 328 ARG A O 1
ATOM 2580 N N . SER A 1 329 ? 6.387 -10.688 -19.154 1.00 86.12 329 SER A N 1
ATOM 2581 C CA . SER A 1 329 ? 7.606 -9.881 -19.377 1.00 86.12 329 SER A CA 1
ATOM 2582 C C . SER A 1 329 ? 7.838 -9.697 -20.878 1.00 86.12 329 SER A C 1
ATOM 2584 O O . SER A 1 329 ? 7.371 -10.493 -21.696 1.00 86.12 329 SER A O 1
ATOM 2586 N N . GLU A 1 330 ? 8.384 -8.465 -21.127 1.00 83.25 330 GLU A N 1
ATOM 2587 C CA . GLU A 1 330 ? 8.716 -8.236 -22.548 1.00 83.25 330 GLU A CA 1
ATOM 2588 C C . GLU A 1 330 ? 10.003 -7.408 -22.650 1.00 83.25 330 GLU A C 1
ATOM 2590 O O . GLU A 1 330 ? 10.297 -6.574 -21.790 1.00 83.25 330 GLU A O 1
ATOM 2595 N N . GLN A 1 331 ? 10.800 -7.745 -23.732 1.00 82.75 331 GLN A N 1
ATOM 2596 C CA . GLN A 1 331 ? 12.033 -6.960 -23.969 1.00 82.75 331 GLN A CA 1
ATOM 2597 C C . GLN A 1 331 ? 11.854 -6.052 -25.191 1.00 82.75 331 GLN A C 1
ATOM 2599 O O . GLN A 1 331 ? 11.249 -6.442 -26.193 1.00 82.75 331 GLN A O 1
ATOM 2604 N N . PHE A 1 332 ? 12.387 -4.826 -25.008 1.00 82.62 332 PHE A N 1
ATOM 2605 C CA . PHE A 1 332 ? 12.333 -3.837 -26.097 1.00 82.62 332 PHE A CA 1
ATOM 2606 C C . PHE A 1 332 ? 13.749 -3.367 -26.441 1.00 82.62 332 PHE A C 1
ATOM 2608 O O . PHE A 1 332 ? 14.618 -3.264 -25.572 1.00 82.62 332 PHE A O 1
ATOM 2615 N N . GLY A 1 333 ? 13.929 -3.168 -27.875 1.00 72.19 333 GLY A N 1
ATOM 2616 C CA . GLY A 1 333 ? 15.307 -2.871 -28.333 1.00 72.19 333 GLY A CA 1
ATOM 2617 C C . GLY A 1 333 ? 16.025 -4.150 -28.772 1.00 72.19 333 GLY A C 1
ATOM 2618 O O . GLY A 1 333 ? 15.664 -5.258 -28.371 1.00 72.19 333 GLY A O 1
ATOM 2619 N N . LYS A 1 334 ? 16.641 -4.170 -30.109 1.00 64.69 334 LYS A N 1
ATOM 2620 C CA . LYS A 1 334 ? 17.207 -5.393 -30.725 1.00 64.69 334 LYS A CA 1
ATOM 2621 C C . LYS A 1 334 ? 18.502 -5.801 -30.007 1.00 64.69 334 LYS A C 1
ATOM 2623 O O .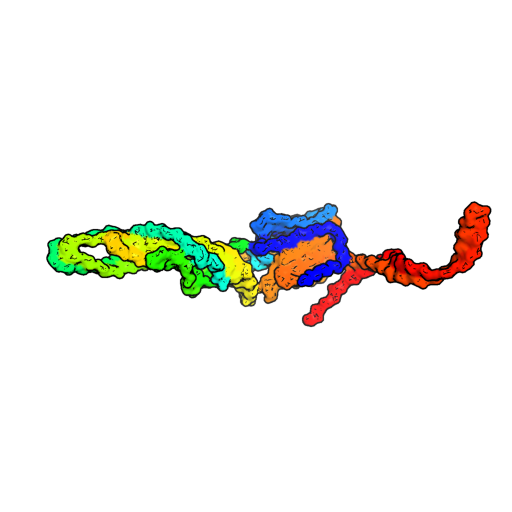 LYS A 1 334 ? 19.307 -4.956 -29.611 1.00 64.69 334 LYS A O 1
ATOM 2628 N N . THR A 1 335 ? 18.547 -7.256 -29.628 1.00 53.47 335 THR A N 1
ATOM 2629 C CA . THR A 1 335 ? 19.817 -7.810 -29.101 1.00 53.47 335 THR A CA 1
ATOM 2630 C C . THR A 1 335 ? 20.414 -8.786 -30.123 1.00 53.47 335 THR A C 1
ATOM 2632 O O . THR A 1 335 ? 19.715 -9.295 -31.002 1.00 53.47 335 THR A O 1
ATOM 2635 N N . MET A 1 336 ? 21.714 -8.720 -30.334 1.00 42.91 336 MET A N 1
ATOM 2636 C CA . MET A 1 336 ? 22.425 -9.768 -31.108 1.00 42.91 336 MET A CA 1
ATOM 2637 C C . MET A 1 336 ? 22.645 -11.014 -30.241 1.00 42.91 336 MET A C 1
ATOM 2639 O O . MET A 1 336 ? 23.003 -10.921 -29.065 1.00 42.91 336 MET A O 1
ATOM 2643 N N . ASP A 1 337 ? 21.993 -12.258 -30.671 1.00 42.31 337 ASP A N 1
ATOM 2644 C CA . ASP A 1 337 ? 22.208 -13.589 -30.053 1.00 42.31 337 ASP A CA 1
ATOM 2645 C C . ASP A 1 337 ? 23.454 -14.264 -30.641 1.00 42.31 337 ASP A C 1
ATOM 2647 O O . ASP A 1 337 ? 23.677 -14.250 -31.853 1.00 42.31 337 ASP A O 1
ATOM 2651 N N . VAL A 1 338 ? 24.489 -14.436 -29.779 1.00 42.38 338 VAL A N 1
ATOM 2652 C CA . VAL A 1 338 ? 25.617 -15.272 -30.268 1.00 42.38 338 VAL A CA 1
ATOM 2653 C C . VAL A 1 338 ? 25.473 -16.681 -29.677 1.00 42.38 338 VAL A C 1
ATOM 2655 O O . VAL A 1 338 ? 25.315 -16.858 -28.467 1.00 42.38 338 VAL A O 1
ATOM 2658 N N . ASP A 1 339 ? 25.068 -17.762 -30.521 1.00 44.12 339 ASP A N 1
ATOM 2659 C CA . ASP A 1 339 ? 25.061 -19.188 -30.109 1.00 44.12 339 ASP A CA 1
ATOM 2660 C C . ASP A 1 339 ? 26.419 -19.841 -30.403 1.00 44.12 339 ASP A C 1
ATOM 2662 O O . ASP A 1 339 ? 26.987 -19.683 -31.486 1.00 44.12 339 ASP A O 1
ATOM 2666 N N . ILE A 1 340 ? 27.082 -20.291 -29.211 1.00 51.31 340 ILE A N 1
ATOM 2667 C CA . ILE A 1 340 ? 28.295 -21.107 -29.472 1.00 51.31 340 ILE A CA 1
ATOM 2668 C C . ILE A 1 340 ? 27.929 -22.589 -29.321 1.00 51.31 340 ILE A C 1
ATOM 2670 O O . ILE A 1 340 ? 27.350 -23.007 -28.316 1.00 51.31 340 ILE A O 1
ATOM 2674 N N . THR A 1 341 ? 27.867 -23.314 -30.460 1.00 50.03 341 THR A N 1
ATOM 2675 C CA . THR A 1 341 ? 27.597 -24.767 -30.371 1.00 50.03 341 THR A CA 1
ATOM 2676 C C . THR A 1 341 ? 28.913 -25.544 -30.514 1.00 50.03 341 THR A C 1
ATOM 2678 O O . THR A 1 341 ? 29.756 -25.228 -31.356 1.00 50.03 341 THR A O 1
ATOM 2681 N N . LEU A 1 342 ? 29.105 -26.493 -29.370 1.00 49.50 342 LEU A N 1
ATOM 2682 C CA . LEU A 1 342 ? 30.266 -27.409 -29.523 1.00 49.50 342 LEU A CA 1
ATOM 2683 C C . LEU A 1 342 ? 29.777 -28.812 -29.891 1.00 49.50 342 LEU A C 1
ATOM 2685 O O . LEU A 1 342 ? 28.780 -29.303 -29.357 1.00 49.50 342 LEU A O 1
ATOM 2689 N N . GLY A 1 343 ? 30.094 -29.230 -31.058 1.00 56.81 343 GLY A N 1
ATOM 2690 C CA . GLY A 1 343 ? 29.760 -30.627 -31.421 1.00 56.81 343 GLY A CA 1
ATOM 2691 C C . GLY A 1 343 ? 30.617 -31.645 -30.661 1.00 56.81 343 GLY A C 1
ATOM 2692 O O . GLY A 1 343 ? 31.803 -31.421 -30.410 1.00 56.81 343 GLY A O 1
ATOM 2693 N N . GLN A 1 344 ? 30.037 -32.555 -29.954 1.00 71.12 344 GLN A N 1
ATOM 2694 C CA . GLN A 1 344 ? 30.775 -33.625 -29.241 1.00 71.12 344 GLN A CA 1
ATOM 2695 C C . GLN A 1 344 ? 30.555 -34.968 -29.952 1.00 71.12 344 GLN A C 1
ATOM 2697 O O . GLN A 1 344 ? 29.442 -35.297 -30.368 1.00 71.12 344 GLN A O 1
ATOM 2702 N N . ALA A 1 345 ? 31.736 -35.622 -30.297 1.00 71.56 345 ALA A N 1
ATOM 2703 C CA . ALA A 1 345 ? 31.531 -36.963 -30.888 1.00 71.56 345 ALA A CA 1
ATOM 2704 C C . ALA A 1 345 ? 32.369 -38.000 -30.125 1.00 71.56 345 ALA A C 1
ATOM 2706 O O . ALA A 1 345 ? 33.460 -37.706 -29.632 1.00 71.56 345 ALA A O 1
ATOM 2707 N N . THR A 1 346 ? 31.737 -39.129 -29.963 1.00 75.94 346 THR A N 1
ATOM 2708 C CA . THR A 1 346 ? 32.461 -40.286 -29.387 1.00 75.94 346 THR A CA 1
ATOM 2709 C C . THR A 1 346 ? 33.165 -41.067 -30.507 1.00 75.94 346 THR A C 1
ATOM 2711 O O . THR A 1 346 ? 32.595 -41.310 -31.573 1.00 75.94 346 THR A O 1
ATOM 2714 N N . LEU A 1 347 ? 34.568 -41.199 -30.326 1.00 75.69 347 LEU A N 1
ATOM 2715 C CA . LEU A 1 347 ? 35.354 -41.886 -31.379 1.00 75.69 347 LEU A CA 1
ATOM 2716 C C . LEU A 1 347 ? 35.669 -43.328 -30.963 1.00 75.69 347 LEU A C 1
ATOM 2718 O O . LEU A 1 347 ? 36.078 -43.593 -29.831 1.00 75.69 347 LEU A O 1
ATOM 2722 N N . ASP A 1 348 ? 35.308 -44.147 -31.875 1.00 80.75 348 ASP A N 1
ATOM 2723 C CA . ASP A 1 348 ? 35.768 -45.556 -31.782 1.00 80.75 348 ASP A CA 1
ATOM 2724 C C . ASP A 1 348 ? 36.589 -45.913 -33.026 1.00 80.75 348 ASP A C 1
ATOM 2726 O O . ASP A 1 348 ? 36.043 -46.304 -34.059 1.00 80.75 348 ASP A O 1
ATOM 2730 N N . LEU A 1 349 ? 37.942 -45.708 -32.882 1.00 81.31 349 LEU A N 1
ATOM 2731 C CA . LEU A 1 349 ? 38.730 -45.884 -34.121 1.00 81.31 349 LEU A CA 1
ATOM 2732 C C . LEU A 1 349 ? 39.667 -47.089 -33.976 1.00 81.31 349 LEU A C 1
ATOM 2734 O O . LEU A 1 349 ? 40.360 -47.243 -32.968 1.00 81.31 349 LEU A O 1
ATOM 2738 N N . PRO A 1 350 ? 39.571 -47.927 -34.962 1.00 85.44 350 PRO A N 1
ATOM 2739 C CA . PRO A 1 350 ? 40.483 -49.083 -34.908 1.00 85.44 350 PRO A CA 1
ATOM 2740 C C . PRO A 1 350 ? 41.933 -48.673 -35.226 1.00 85.44 350 PRO A C 1
ATOM 2742 O O . PRO A 1 350 ? 42.175 -47.742 -35.999 1.00 85.44 350 PRO A O 1
ATOM 2745 N N . PHE A 1 351 ? 42.857 -49.273 -34.356 1.00 82.88 351 PHE A N 1
ATOM 2746 C CA . PHE A 1 351 ? 44.243 -48.991 -34.779 1.00 82.88 351 PHE A CA 1
ATOM 2747 C C . PHE A 1 351 ? 45.054 -50.291 -34.786 1.00 82.88 351 PHE A C 1
ATOM 2749 O O . PHE A 1 351 ? 44.645 -51.300 -34.207 1.00 82.88 351 PHE A O 1
ATOM 2756 N N . THR A 1 352 ? 46.116 -50.142 -35.576 1.00 82.56 352 THR A N 1
ATOM 2757 C CA . THR A 1 352 ? 47.130 -51.223 -35.539 1.00 82.56 352 THR A CA 1
ATOM 2758 C C . THR A 1 352 ? 48.504 -50.613 -35.237 1.00 82.56 352 THR A C 1
ATOM 2760 O O . THR A 1 352 ? 48.810 -49.492 -35.649 1.00 82.56 352 THR A O 1
ATOM 2763 N N . GLY A 1 353 ? 49.136 -51.267 -34.170 1.00 84.00 353 GLY A N 1
ATOM 2764 C CA . GLY A 1 353 ? 50.492 -50.749 -33.866 1.00 84.00 353 GLY A CA 1
ATOM 2765 C C . GLY A 1 353 ? 51.470 -51.893 -33.582 1.00 84.00 353 GLY A C 1
ATOM 2766 O O . GLY A 1 353 ? 51.142 -53.073 -33.729 1.00 84.00 353 GLY A O 1
ATOM 2767 N N . ILE A 1 354 ? 52.661 -51.419 -33.562 1.00 85.19 354 ILE A N 1
ATOM 2768 C CA . ILE A 1 354 ? 53.685 -52.438 -33.222 1.00 85.19 354 ILE A CA 1
ATOM 2769 C C . ILE A 1 354 ? 54.103 -52.227 -31.757 1.00 85.19 354 ILE A C 1
ATOM 2771 O O . ILE A 1 354 ? 54.469 -51.123 -31.348 1.00 85.19 354 ILE A O 1
ATOM 2775 N N . MET A 1 355 ? 53.814 -53.340 -30.939 1.00 78.25 355 MET A N 1
ATOM 2776 C CA . MET A 1 355 ? 54.275 -53.283 -29.533 1.00 78.25 355 MET A CA 1
ATOM 2777 C C . MET A 1 355 ? 55.681 -53.888 -29.406 1.00 78.25 355 MET A C 1
ATOM 2779 O O . MET A 1 355 ? 55.955 -54.981 -29.906 1.00 78.25 355 MET A O 1
ATOM 2783 N N . LYS A 1 356 ? 56.533 -53.057 -28.873 1.00 84.81 356 LYS A N 1
ATOM 2784 C CA . LYS A 1 356 ? 57.907 -53.580 -28.670 1.00 84.81 356 LYS A CA 1
ATOM 2785 C C . LYS A 1 356 ? 58.174 -53.769 -27.174 1.00 84.81 356 LYS A C 1
ATOM 2787 O O . LYS A 1 356 ? 57.934 -52.872 -26.363 1.00 84.81 356 LYS A O 1
ATOM 2792 N N . ILE A 1 357 ? 58.520 -55.022 -26.872 1.00 81.88 357 ILE A N 1
ATOM 2793 C CA . ILE A 1 357 ? 58.856 -55.255 -25.455 1.00 81.88 357 ILE A CA 1
ATOM 2794 C C . ILE A 1 357 ? 60.363 -55.530 -25.359 1.00 81.88 357 ILE A C 1
ATOM 2796 O O . ILE A 1 357 ? 60.905 -56.392 -26.054 1.00 81.88 357 ILE A O 1
ATOM 2800 N N . THR A 1 358 ? 61.001 -54.756 -24.572 1.00 87.31 358 THR A N 1
ATOM 2801 C CA . THR A 1 358 ? 62.451 -54.986 -24.380 1.00 87.31 358 THR A CA 1
ATOM 2802 C C . THR A 1 358 ? 62.674 -55.913 -23.176 1.00 87.31 358 THR A C 1
ATOM 2804 O O . THR A 1 358 ? 62.224 -55.633 -22.063 1.00 87.31 358 THR A O 1
ATOM 2807 N N . CYS A 1 359 ? 63.360 -57.043 -23.500 1.00 80.19 359 CYS A N 1
ATOM 2808 C CA . CYS A 1 359 ? 63.525 -58.041 -22.426 1.00 80.19 359 CYS A CA 1
ATOM 2809 C C . CYS A 1 359 ? 64.793 -57.715 -21.627 1.00 80.19 359 CYS A C 1
ATOM 2811 O O . CYS A 1 359 ? 65.563 -56.826 -21.993 1.00 80.19 359 CYS A O 1
ATOM 2813 N N . TYR A 1 360 ? 64.998 -58.324 -20.501 1.00 74.38 360 TYR A N 1
ATOM 2814 C CA . TYR A 1 360 ? 66.079 -58.037 -19.531 1.00 74.38 360 TYR A CA 1
ATOM 2815 C C . TYR A 1 360 ? 67.456 -58.286 -20.150 1.00 74.38 360 TYR A C 1
ATOM 2817 O O . TYR A 1 360 ? 68.418 -57.598 -19.801 1.00 74.38 360 TYR A O 1
ATOM 2825 N N . ASN A 1 361 ? 67.479 -59.069 -21.192 1.00 85.38 361 ASN A N 1
ATOM 2826 C CA . ASN A 1 361 ? 68.794 -59.238 -21.865 1.00 85.38 361 ASN A CA 1
ATOM 2827 C C . ASN A 1 361 ? 68.947 -58.270 -23.042 1.00 85.38 361 ASN A C 1
ATOM 2829 O O . ASN A 1 361 ? 69.853 -58.432 -23.861 1.00 85.38 361 ASN A O 1
ATOM 2833 N N . ASP A 1 362 ? 68.103 -57.287 -23.091 1.00 85.81 362 ASP A N 1
ATOM 2834 C CA . ASP A 1 362 ? 68.108 -56.147 -24.032 1.00 85.81 362 ASP A CA 1
ATOM 2835 C C . ASP A 1 362 ? 67.675 -56.580 -25.436 1.00 85.81 362 ASP A C 1
ATOM 2837 O O . ASP A 1 362 ? 67.848 -55.825 -26.396 1.00 85.81 362 ASP A O 1
ATOM 2841 N N . SER A 1 363 ? 67.196 -57.750 -25.561 1.00 79.25 363 SER A N 1
ATOM 2842 C CA . SER A 1 363 ? 66.566 -58.103 -26.850 1.00 79.25 363 SER A CA 1
ATOM 2843 C C . SER A 1 363 ? 65.146 -57.536 -26.955 1.00 79.25 363 SER A C 1
ATOM 2845 O O . SER A 1 363 ? 64.490 -57.266 -25.947 1.00 79.25 363 SER A O 1
ATOM 2847 N N . VAL A 1 364 ? 64.712 -57.190 -28.224 1.00 82.69 364 VAL A N 1
ATOM 2848 C CA . VAL A 1 364 ? 63.381 -56.554 -28.383 1.00 82.69 364 VAL A CA 1
ATOM 2849 C C . VAL A 1 364 ? 62.473 -57.521 -29.156 1.00 82.69 364 VAL A C 1
ATOM 2851 O O . VAL A 1 364 ? 62.849 -58.052 -30.204 1.00 82.69 364 VAL A O 1
ATOM 2854 N N . LEU A 1 365 ? 61.394 -57.831 -28.458 1.00 76.69 365 LEU A N 1
ATOM 2855 C CA . LEU A 1 365 ? 60.329 -58.575 -29.171 1.00 76.69 365 LEU A CA 1
ATOM 2856 C C . LEU A 1 365 ? 59.275 -57.613 -29.729 1.00 76.69 365 LEU A C 1
ATOM 2858 O O . LEU A 1 365 ? 58.841 -56.677 -29.053 1.00 76.69 365 LEU A O 1
ATOM 2862 N N . GLU A 1 366 ? 58.965 -57.846 -31.002 1.00 86.38 366 GLU A N 1
ATOM 2863 C CA . GLU A 1 366 ? 58.002 -56.935 -31.666 1.00 86.38 366 GLU A CA 1
ATOM 2864 C C . GLU A 1 366 ? 56.767 -57.726 -32.112 1.00 86.38 366 GLU A C 1
ATOM 2866 O O . GLU A 1 366 ? 56.875 -58.770 -32.758 1.00 86.38 366 GLU A O 1
ATOM 2871 N N . PHE A 1 367 ? 55.615 -57.244 -31.685 1.00 79.69 367 PHE A N 1
ATOM 2872 C CA . PHE A 1 367 ? 54.363 -57.913 -32.083 1.00 79.69 367 PHE A CA 1
ATOM 2873 C C . PHE A 1 367 ? 53.428 -56.882 -32.727 1.00 79.69 367 PHE A C 1
ATOM 2875 O O . PHE A 1 367 ? 53.390 -55.716 -32.328 1.00 79.69 367 PHE A O 1
ATOM 2882 N N . LYS A 1 368 ? 52.824 -57.430 -33.781 1.00 84.88 368 LYS A N 1
ATOM 2883 C CA . LYS A 1 368 ? 51.751 -56.551 -34.320 1.00 84.88 368 LYS A CA 1
ATOM 2884 C C . LYS A 1 368 ? 50.509 -56.614 -33.422 1.00 84.88 368 LYS A C 1
ATOM 2886 O O . LYS A 1 368 ? 50.110 -57.684 -32.957 1.00 84.88 368 LYS A O 1
ATOM 2891 N N . THR A 1 369 ? 50.041 -55.427 -33.050 1.00 81.81 369 THR A N 1
ATOM 2892 C CA . THR A 1 369 ? 48.799 -55.458 -32.247 1.00 81.81 369 THR A CA 1
ATOM 2893 C C . THR A 1 369 ? 47.746 -54.529 -32.858 1.00 81.81 369 THR A C 1
ATOM 2895 O O . THR A 1 369 ? 48.056 -53.674 -33.690 1.00 81.81 369 THR A O 1
ATOM 2898 N N . SER A 1 370 ? 46.551 -54.911 -32.555 1.00 82.75 370 SER A N 1
ATOM 2899 C CA . SER A 1 370 ? 45.449 -54.028 -32.997 1.00 82.75 370 SER A CA 1
ATOM 2900 C C . SER A 1 370 ? 44.428 -53.869 -31.872 1.00 82.75 370 SER A C 1
ATOM 2902 O O . SER A 1 370 ? 44.431 -54.627 -30.900 1.00 82.75 370 SER A O 1
ATOM 2904 N N . GLY A 1 371 ? 43.811 -52.708 -31.821 1.00 83.69 371 GLY A N 1
ATOM 2905 C CA . GLY A 1 371 ? 42.769 -52.469 -30.798 1.00 83.69 371 GLY A CA 1
ATOM 2906 C C . GLY A 1 371 ? 41.893 -51.273 -31.190 1.00 83.69 371 GLY A C 1
ATOM 2907 O O . GLY A 1 371 ? 41.835 -50.873 -32.354 1.00 83.69 371 GLY A O 1
ATOM 2908 N N . THR A 1 372 ? 40.980 -50.923 -30.265 1.00 85.94 372 THR A N 1
ATOM 2909 C CA . THR A 1 372 ? 40.068 -49.793 -30.566 1.00 85.94 372 THR A CA 1
ATOM 2910 C C . THR A 1 372 ? 40.322 -48.658 -29.561 1.00 85.94 372 THR A C 1
ATOM 2912 O O . THR A 1 372 ? 40.379 -48.879 -28.349 1.00 85.94 372 THR A O 1
ATOM 2915 N N . TYR A 1 373 ? 40.674 -47.568 -30.174 1.00 78.38 373 TYR A N 1
ATOM 2916 C CA . TYR A 1 373 ? 40.738 -46.366 -29.310 1.00 78.38 373 TYR A CA 1
ATOM 2917 C C . TYR A 1 373 ? 39.334 -45.804 -29.051 1.00 78.38 373 TYR A C 1
ATOM 2919 O O . TYR A 1 373 ? 38.552 -45.577 -29.977 1.00 78.38 373 TYR A O 1
ATOM 2927 N N . LYS A 1 374 ? 39.039 -45.586 -27.699 1.00 79.62 374 LYS A N 1
ATOM 2928 C CA . LYS A 1 374 ? 37.735 -44.957 -27.359 1.00 79.62 374 LYS A CA 1
ATOM 2929 C C . LYS A 1 374 ? 37.982 -43.601 -26.688 1.00 79.62 374 LYS A C 1
ATOM 2931 O O . LYS A 1 374 ? 38.651 -43.510 -25.656 1.00 79.62 374 LYS A O 1
ATOM 2936 N N . GLY A 1 375 ? 37.602 -42.628 -27.424 1.00 76.69 375 GLY A N 1
ATOM 2937 C CA . GLY A 1 375 ? 37.789 -41.291 -26.806 1.00 76.69 375 GLY A CA 1
ATOM 2938 C C . GLY A 1 375 ? 36.693 -40.324 -27.258 1.00 76.69 375 GLY A C 1
ATOM 2939 O O . GLY A 1 375 ? 35.735 -40.706 -27.933 1.00 76.69 375 GLY A O 1
ATOM 2940 N N . VAL A 1 376 ? 36.654 -39.104 -26.596 1.00 76.69 376 VAL A N 1
ATOM 2941 C CA . VAL A 1 376 ? 35.649 -38.074 -26.954 1.00 76.69 376 VAL A CA 1
ATOM 2942 C C . VAL A 1 376 ? 36.388 -36.868 -27.554 1.00 76.69 376 VAL A C 1
ATOM 2944 O O . VAL A 1 376 ? 37.452 -36.468 -27.077 1.00 76.69 376 VAL A O 1
ATOM 2947 N N . ALA A 1 377 ? 35.874 -36.500 -28.804 1.00 73.50 377 ALA A N 1
ATOM 2948 C CA . ALA A 1 377 ? 36.508 -35.285 -29.359 1.00 73.50 377 ALA A CA 1
ATOM 2949 C C . ALA A 1 377 ? 35.474 -34.159 -29.464 1.00 73.50 377 ALA A C 1
ATOM 2951 O O . ALA A 1 377 ? 34.270 -34.404 -29.574 1.00 73.50 377 ALA A O 1
ATOM 2952 N N . TYR A 1 378 ? 35.988 -32.869 -29.336 1.00 69.19 378 TYR A N 1
ATOM 2953 C CA . TYR A 1 378 ? 35.083 -31.701 -29.437 1.00 69.19 378 TYR A CA 1
ATOM 2954 C C . TYR A 1 378 ? 35.453 -30.873 -30.670 1.00 69.19 378 TYR A C 1
ATOM 2956 O O . TYR A 1 378 ? 36.612 -30.834 -31.090 1.00 69.19 378 TYR A O 1
ATOM 2964 N N . SER A 1 379 ? 34.470 -30.366 -31.400 1.00 69.69 379 SER A N 1
ATOM 2965 C CA . SER A 1 379 ? 34.795 -29.516 -32.566 1.00 69.69 379 SER A CA 1
ATOM 2966 C C . SER A 1 379 ? 35.209 -28.113 -32.094 1.00 69.69 379 SER A C 1
ATOM 2968 O O . SER A 1 379 ? 35.065 -27.769 -30.919 1.00 69.69 379 SER A O 1
ATOM 2970 N N . ASP A 1 380 ? 35.964 -27.327 -33.079 1.00 63.88 380 ASP A N 1
ATOM 2971 C CA . ASP A 1 380 ? 36.211 -25.882 -32.850 1.00 63.88 380 ASP A CA 1
ATOM 2972 C C . ASP A 1 380 ? 34.891 -25.098 -32.805 1.00 63.88 380 ASP A C 1
ATOM 2974 O O . ASP A 1 380 ? 33.890 -25.497 -33.403 1.00 63.88 380 ASP A O 1
ATOM 2978 N N . GLY A 1 381 ? 34.678 -24.310 -31.724 1.00 51.53 381 GLY A N 1
ATOM 2979 C CA . GLY A 1 381 ? 33.454 -23.500 -31.487 1.00 51.53 381 GLY A CA 1
ATOM 2980 C C . GLY A 1 381 ? 32.965 -22.804 -32.757 1.00 51.53 381 GLY A C 1
ATOM 2981 O O . GLY A 1 381 ? 33.765 -22.320 -33.561 1.00 51.53 381 GLY A O 1
ATOM 2982 N N . LYS A 1 382 ? 31.807 -23.206 -33.246 1.00 49.47 382 LYS A N 1
ATOM 2983 C CA . LYS A 1 382 ? 31.179 -22.442 -34.351 1.00 49.47 382 LYS A CA 1
ATOM 2984 C C . LYS A 1 382 ? 30.287 -21.325 -33.784 1.00 49.47 382 LYS A C 1
ATOM 2986 O O . LYS A 1 382 ? 29.527 -21.533 -32.836 1.00 49.47 382 LYS A O 1
ATOM 2991 N N . VAL A 1 383 ? 30.703 -20.060 -34.189 1.00 50.12 383 VAL A N 1
ATOM 2992 C CA . VAL A 1 383 ? 29.899 -18.893 -33.751 1.00 50.12 383 VAL A CA 1
ATOM 2993 C C . VAL A 1 383 ? 28.862 -18.576 -34.840 1.00 50.12 383 VAL A C 1
ATOM 2995 O O . VAL A 1 383 ? 29.197 -18.406 -36.015 1.00 50.12 383 VAL A O 1
ATOM 2998 N N . VAL A 1 384 ? 27.655 -18.846 -34.468 1.00 50.38 384 VAL A N 1
ATOM 2999 C CA . VAL A 1 384 ? 26.625 -18.441 -35.448 1.00 50.38 384 VAL A CA 1
ATOM 3000 C C . VAL A 1 384 ? 25.887 -17.214 -34.893 1.00 50.38 384 VAL A C 1
ATOM 3002 O O . VAL A 1 384 ? 25.483 -17.181 -33.728 1.00 50.38 384 VAL A O 1
ATOM 3005 N N . GLU A 1 385 ? 25.965 -16.091 -35.668 1.00 46.78 385 GLU A N 1
ATOM 3006 C CA . GLU A 1 385 ? 25.241 -14.840 -35.331 1.00 46.78 385 GLU A CA 1
ATOM 3007 C C . GLU A 1 385 ? 23.792 -14.912 -35.830 1.00 46.78 385 GLU A C 1
ATOM 3009 O O . GLU A 1 385 ? 23.533 -15.164 -37.009 1.00 46.78 385 GLU A O 1
ATOM 3014 N N . ASN A 1 386 ? 22.914 -15.146 -34.882 1.00 43.78 386 ASN A N 1
ATOM 3015 C CA . ASN A 1 386 ? 21.517 -15.175 -35.380 1.00 43.78 386 ASN A CA 1
ATOM 3016 C C . ASN A 1 386 ? 20.780 -13.894 -34.973 1.00 43.78 386 ASN A C 1
ATOM 3018 O O . ASN A 1 386 ? 20.907 -13.413 -33.846 1.00 43.78 386 ASN A O 1
ATOM 3022 N N . GLU A 1 387 ? 20.244 -13.206 -35.952 1.00 42.28 387 GLU A N 1
ATOM 3023 C CA . GLU A 1 387 ? 19.321 -12.067 -35.728 1.00 42.28 387 GLU A CA 1
ATOM 3024 C C . GLU A 1 387 ? 17.934 -12.568 -35.305 1.00 42.28 387 GLU A C 1
ATOM 3026 O O . GLU A 1 387 ? 17.400 -13.526 -35.867 1.00 42.28 387 GLU A O 1
ATOM 3031 N N . SER A 1 388 ? 17.639 -12.574 -33.960 1.00 41.41 388 SER A N 1
ATOM 3032 C CA . SER A 1 388 ? 16.281 -13.082 -33.631 1.00 41.41 388 SER A CA 1
ATOM 3033 C C . SER A 1 388 ? 15.282 -11.919 -33.606 1.00 41.41 388 SER A C 1
ATOM 3035 O O . SER A 1 388 ? 15.588 -10.821 -33.137 1.00 41.41 388 SER A O 1
ATOM 3037 N N . ASN A 1 389 ? 14.368 -11.867 -34.656 1.00 41.72 389 ASN A N 1
ATOM 3038 C CA . ASN A 1 389 ? 13.071 -11.144 -34.574 1.00 41.72 389 ASN A CA 1
ATOM 3039 C C . ASN A 1 389 ? 12.013 -11.988 -33.858 1.00 41.72 389 ASN A C 1
ATOM 3041 O O . ASN A 1 389 ? 11.705 -13.110 -34.264 1.00 41.72 389 ASN A O 1
ATOM 3045 N N . LYS A 1 390 ? 12.005 -11.914 -32.553 1.00 37.78 390 LYS A N 1
ATOM 3046 C CA . LYS A 1 390 ? 10.736 -12.552 -32.103 1.00 37.78 390 LYS A CA 1
ATOM 3047 C C . LYS A 1 390 ? 9.550 -11.619 -32.359 1.00 37.78 390 LYS A C 1
ATOM 3049 O O . LYS A 1 390 ? 9.509 -10.486 -31.876 1.00 37.78 390 LYS A O 1
ATOM 3054 N N . MET A 1 391 ? 9.176 -11.445 -33.641 1.00 41.97 391 MET A N 1
ATOM 3055 C CA . MET A 1 391 ? 7.751 -11.254 -34.007 1.00 41.97 391 MET A CA 1
ATOM 3056 C C . MET A 1 391 ? 6.994 -12.584 -33.950 1.00 41.97 391 MET A C 1
ATOM 3058 O O . MET A 1 391 ? 7.466 -13.611 -34.442 1.00 41.97 391 MET A O 1
ATOM 3062 N N . LEU A 1 392 ? 6.114 -12.788 -32.798 1.00 34.06 392 LEU A N 1
ATOM 3063 C CA . LEU A 1 392 ? 4.871 -13.507 -33.169 1.00 34.06 392 LEU A CA 1
ATOM 3064 C C . LEU A 1 392 ? 3.859 -13.379 -32.027 1.00 34.06 392 LEU A C 1
ATOM 3066 O O . LEU A 1 392 ? 4.178 -13.612 -30.860 1.00 34.06 392 LEU A O 1
ATOM 3070 N N . GLY A 1 393 ? 2.613 -12.628 -32.316 1.00 28.61 393 GLY A N 1
ATOM 3071 C CA . GLY A 1 393 ? 1.308 -13.223 -32.723 1.00 28.61 393 GLY A CA 1
ATOM 3072 C C . GLY A 1 393 ? 0.155 -12.297 -32.316 1.00 28.61 393 GLY A C 1
ATOM 3073 O O . GLY A 1 393 ? 0.064 -11.864 -31.166 1.00 28.61 393 GLY A O 1
ATOM 3074 N N . ALA A 1 394 ? -0.313 -11.411 -33.262 1.00 31.89 394 ALA A N 1
ATOM 3075 C CA . ALA A 1 394 ? -1.738 -11.336 -33.672 1.00 31.89 394 ALA A CA 1
ATOM 3076 C C . ALA A 1 394 ? -2.362 -12.736 -33.772 1.00 31.89 394 ALA A C 1
ATOM 3078 O O . ALA A 1 394 ? -1.773 -13.663 -34.334 1.00 31.89 394 ALA A O 1
ATOM 3079 N N . ALA A 1 395 ? -2.954 -13.153 -32.688 1.00 31.14 395 ALA A N 1
ATOM 3080 C CA . ALA A 1 395 ? -4.361 -13.614 -32.656 1.00 31.14 395 ALA A CA 1
ATOM 3081 C C . ALA A 1 395 ? -4.945 -13.344 -31.257 1.00 31.14 395 ALA A C 1
ATOM 3083 O O . ALA A 1 395 ? -4.291 -13.568 -30.236 1.00 31.14 395 ALA A O 1
#

Sequence (395 aa):
MARSEQFGRPAGNIKEFTFENGEYFTSLSLWPNQDGTRLGAIKFKTSQSREFFAILKNGRLNPEVSVDIAFGICIGIKGRSGRDIDRFGFIFIRSVKSAQLTDVVYPTIHDVIPKVADREIESMSYYNSTSENQEYKIEKTDKITKKSSWSVKGNMEYVYGLEVNAGIPQLVDLKSSFKLTIGVESTYASETSEEKREHFTFPVKVPAGKTVDVHITLGQAATDLPFTGIMKITCHNGRVLELKTSGTYKGVAYTDGKVVAFFATCFFSYLLKKNSMSYLAPVVEVGGQGGEPFNFNGTANGTMLKKIQVWESSNMIKSMKVWLTDDRSEQFGKTMDVDITLGQATLDLPFTGIMKITCYNDSVLEFKTSGTYKGVAY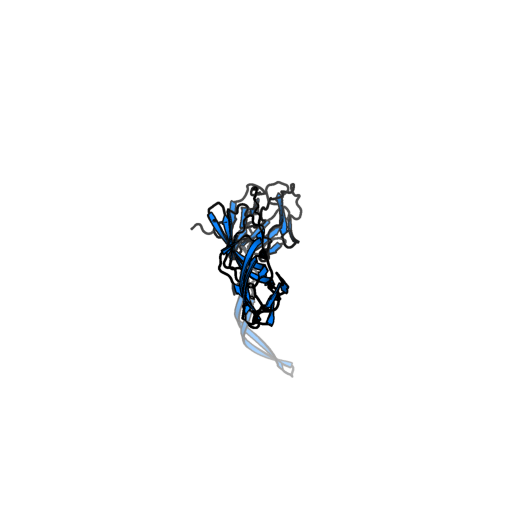SDGKVVENESNKMLGAA

Organism: Tachysurus vachellii (NCBI:txid175792)

Secondary structure (DSSP, 8-state):
-------S---S-EEEEEPPTT--EEEEEEEEBTTSSSEEEEEEEETTS-EEEEE-SSSPBPPPEE---TT--EEEEEEEESSSEEEEEEEE---EEEEEEEEEE-TTGGG----EEEEEEEEEEEE--SSS-EEEEEEEEEEEEEEEEEEETTTGGGSTTEEEEEPPEEEEE-SS-EEEEE---EEEESEEEEEEEEEEEEEEEE-TT-EEEEEEEEEEEEEEEEEEEEEEEEETTS-EEEEEEEEEEEEEEE---EEEESSB---------------------EE-S-SEEEEEE-TTTT--EEEEEEEE-SSSEEEEEEEETTS-EEEES--EEEEEE--EEEEEEEEEEEEEEE-TTS-EEEEEEEEEEEEEEE---EEEEEE--------

pLDDT: mean 74.8, std 18.01, range [26.05, 97.06]